Protein AF-A0A8H9W303-F1 (afdb_monomer)

Mean predicted aligned error: 9.51 Å

Foldseek 3Di:
DPPPDDDDDDQDDDPDPVRDDPDDDPPDDQQQPAADAADEAEDEAELLRLECVSVVSNVRRHPHYDYDFLDDPVVSVVSHPAHDLDDDVQLVLCVVQVHDDSVVSVVSVVVPDDDLLRLLLVLQQQVQLLVPQWDDPVSSLVSSVLLGDPPCDSVNNSVVVVVCPVVPQKDWDDDDPPPDDTIIHGPLQVVLLVLLQVLQVCQALQAQFLDCDFDVVLPPPADPLLNVVLCCQRNGSGQEAEEAEDPQLCPLSSLLSNVVRLVPDDPVSRAQEEEEECALVSQVSNVVSVHHYDHLVVVLVVLVSCVSSVHQAARQRHEYEYEQLQQDASNSSSSVSVNCVSNNHGYYYYHHVPDDHHSGGDGSSVCCVPPHPHYYRYRDDRDRDDPQLRVLVVCVVVVVPVVNQVSQQVDAQVVAAFDPPADTDRGSDDDFDPVQLVVLVVVVVVCVVVVHDRDPDDSGPLSNVLRSLNRGDPVSNVVDAAADADPVSQQVSLQSNVVVCVVVVVFAPDKDKFKAKDFPPADLSNLQRLVSCVVQQQWWKAFPNFTWHFPDADPNVQWTWTAGPVGDIDIDRSNCCVVRVITIIHMDIDMDTAQFKKAFCDADSRQRHGHLDIWGFHDDDVQWTWTHPPPDIDIARRVVDVVRNRMDTDSHDYSVSPDD

Sequence (660 aa):
VVPGRAEPASLPVSDSPFMALKLENGWVETPGHSVSDSAKVFASVTQMAMDNATLNGLARSGRDVRLYSSLDETRTAEKLARHPSFTVVSEQIKARAGETLLETAISLQKAGLHTPAQQAIHLALPVVESKNLAFSHVDLLTEAKSFAAEGTSFADLGREINAQIKRGDLLHVDVAKGYGTDLLVSRASYEAEKSILRHILEGKEAVTPLMERVPGELMEKLTSGQRAATRMILETPDRFTVVQGYAGVGKTTQFRAVMSAVNMLPESERPRVVGLGPTHRAVGEMRSAGVDAQTLASFLHDTQLQQRSGETPDFSNTLFLLDESSMVGNTDMARAYALIAAGGGRAVASGDTDQLQAIAPGQPFRLQQTRSAADVAIMKEIVRQTPELREAVYSLINRDVERALSGLESVKPSQVPRQEGAWAPEHSVTEFSHSQEAKLAEAQQKAMLKGEAFPDVPMTLYEAIVRDYTGRTPEAREQTLIVTHLNEDRRVLNSMIHDAREKAGELGKEQVMVPVLNTANIRDGELRRLSTWETHRDALVLVDNVYHRIAGISKDDGLITLEDAEGNTRLISPREAVAEGVTLYTPDTIRVGTGDRMRFTKSDRERGYVANSVWTVTAVSGDSVTLSDGQQTRVIRPGQERAEQHIDLAYAITAHGAQG

InterPro domains:
  IPR027417 P-loop containing nucleoside triphosphate hydrolase [G3DSA:3.40.50.300] (190-400)
  IPR027417 P-loop containing nucleoside triphosphate hydrolase [SSF52540] (190-364)
  IPR027417 P-loop containing nucleoside triphosphate hydrolase [SSF52540] (342-660)

Organism: Escherichia coli (NCBI:txid562)

Secondary structure (DSSP, 8-state):
--TT-PPPPP----SSTTT------SSS--TTSS--SSPEEEEE--TTT-SHHHHHHHHHH-SEEEEE-SS-HHHHHHHHTSPPS---HHHHHHHHHT-SSHHHHHHHHHHTPPPHHHHHHHHHHHHHHTT-SSEEHHHHHHHHHHHPPTT--HHHHHHHHHHHHHHTSEEEE-PPTTS-S-EEEEHHHHHHHHHHHHHHHHTTT-S--S-SS--GGGGTTS-HHHHHHHHHHHH---SEEEEEE-TTS-HHHHHHHHHHHHHTS-TTTPPEEEEEESSHHHHHHHHHTT-EEEEHHHHHHHHHHHHHTT-----TTEEEEETTGGG--HHHHHHHHHHHHHTT-EEEEEE-TTSPPPSSS--HHHHHHHHSS--EEEE----SS-HHHHHHHHHHHTT-HHHHHHHHTTS-GGGS-B-TT----SSSS----HHHHHHHHHHHHHHHHHTPPPP----SHHHHHHHHHHHB-HHHHHT--EEESSHHHHHHHHHHHHHHHHHTT-S-S-EEEEEEEEE----HHHHTSHHHHHHTTT-EEEETTEEEEEEEEETTTTEEEEE-TTS-EEEE-GGGTTTTT-EEEEEEEEEEETT-EEEESS-BTTTTB-BT-EEEEEEEETTEEEEE-SS-EEEE-TTT-GGG--EEE-SEEEHHHH--

Structure (mmCIF, N/CA/C/O backbone):
data_AF-A0A8H9W303-F1
#
_entry.id   AF-A0A8H9W303-F1
#
loop_
_atom_site.group_PDB
_atom_site.id
_atom_site.type_symbol
_atom_site.label_atom_id
_atom_site.label_alt_id
_atom_site.label_comp_id
_atom_site.label_asym_id
_atom_site.label_entity_id
_atom_site.label_seq_id
_atom_site.pdbx_PDB_ins_code
_atom_site.Cartn_x
_atom_site.Cartn_y
_atom_site.Cartn_z
_atom_site.occupancy
_atom_site.B_iso_or_equiv
_atom_site.auth_seq_id
_atom_site.auth_comp_id
_atom_site.auth_asym_id
_atom_site.auth_atom_id
_atom_site.pdbx_PDB_model_num
ATOM 1 N N . VAL A 1 1 ? -45.235 40.580 -28.985 1.00 46.84 1 VAL A N 1
ATOM 2 C CA . VAL A 1 1 ? -44.994 40.658 -27.527 1.00 46.84 1 VAL A CA 1
ATOM 3 C C . VAL A 1 1 ? -45.499 39.361 -26.921 1.00 46.84 1 VAL A C 1
ATOM 5 O O . VAL A 1 1 ? -46.699 39.131 -26.943 1.00 46.84 1 VAL A O 1
ATOM 8 N N . VAL A 1 2 ? -44.598 38.459 -26.525 1.00 43.69 2 VAL A N 1
ATOM 9 C CA . VAL A 1 2 ? -44.983 37.218 -25.831 1.00 43.69 2 VAL A CA 1
ATOM 10 C C . VAL A 1 2 ? -45.266 37.601 -24.373 1.00 43.69 2 VAL A C 1
ATOM 12 O O . VAL A 1 2 ? -44.386 38.213 -23.762 1.00 43.69 2 VAL A O 1
ATOM 15 N N . PRO A 1 3 ? -46.457 37.323 -23.816 1.00 42.44 3 PRO A N 1
ATOM 16 C CA . PRO A 1 3 ? -46.770 37.682 -22.435 1.00 42.44 3 PRO A CA 1
ATOM 17 C C . PRO A 1 3 ? -45.794 36.984 -21.479 1.00 42.44 3 PRO A C 1
ATOM 19 O O . PRO A 1 3 ? -45.629 35.770 -21.558 1.00 42.44 3 PRO A O 1
ATOM 22 N N . GLY A 1 4 ? -45.134 37.746 -20.600 1.00 59.16 4 GLY A N 1
ATOM 23 C CA . GLY A 1 4 ? -44.270 37.204 -19.540 1.00 59.16 4 GLY A CA 1
ATOM 24 C C . GLY A 1 4 ? -42.756 37.358 -19.731 1.00 59.16 4 GLY A C 1
ATOM 25 O O . GLY A 1 4 ? -42.011 37.001 -18.823 1.00 59.16 4 GLY A O 1
ATOM 26 N N . ARG A 1 5 ? -42.263 37.926 -20.842 1.00 52.84 5 ARG A N 1
ATOM 27 C CA . ARG A 1 5 ? -40.859 38.379 -20.910 1.00 52.84 5 ARG A CA 1
ATOM 28 C C . ARG A 1 5 ? -40.754 39.809 -20.386 1.00 52.84 5 ARG A C 1
ATOM 30 O O . ARG A 1 5 ? -41.214 40.732 -21.051 1.00 52.84 5 ARG A O 1
ATOM 37 N N . ALA A 1 6 ? -40.154 39.973 -19.208 1.00 64.50 6 ALA A N 1
ATOM 38 C CA . ALA A 1 6 ? -39.683 41.274 -18.744 1.00 64.50 6 ALA A CA 1
ATOM 39 C C . ALA A 1 6 ? -38.703 41.871 -19.774 1.00 64.50 6 ALA A C 1
ATOM 41 O O . ALA A 1 6 ? -37.951 41.128 -20.415 1.00 64.50 6 ALA A O 1
ATOM 42 N N . GLU A 1 7 ? -38.729 43.193 -19.960 1.00 79.31 7 GLU A N 1
ATOM 43 C CA . GLU A 1 7 ? -37.744 43.874 -20.807 1.00 79.31 7 GLU A CA 1
ATOM 44 C C . GLU A 1 7 ? -36.325 43.683 -20.234 1.00 79.31 7 GLU A C 1
ATOM 46 O O . GLU A 1 7 ? -36.163 43.686 -19.010 1.00 79.31 7 GLU A O 1
ATOM 51 N N . PRO A 1 8 ? -35.289 43.500 -21.077 1.00 80.88 8 PRO A N 1
ATOM 52 C CA . PRO A 1 8 ? -33.911 43.396 -20.607 1.00 80.88 8 PRO A CA 1
ATOM 53 C C . PRO A 1 8 ? -33.504 44.634 -19.796 1.00 80.88 8 PRO A C 1
ATOM 55 O O . PRO A 1 8 ? -33.579 45.757 -20.292 1.00 80.88 8 PRO A O 1
ATOM 58 N N . ALA A 1 9 ? -33.049 44.427 -18.561 1.00 84.25 9 ALA A N 1
ATOM 59 C CA . ALA A 1 9 ? -32.514 45.485 -17.710 1.00 84.25 9 ALA A CA 1
ATOM 60 C C . ALA A 1 9 ? -30.987 45.575 -17.853 1.00 84.25 9 ALA A C 1
ATOM 62 O O . ALA A 1 9 ? -30.305 44.555 -17.961 1.00 84.25 9 ALA A O 1
ATOM 63 N N . SER A 1 10 ? -30.446 46.794 -17.826 1.00 86.44 10 SER A N 1
ATOM 64 C CA . SER A 1 10 ? -28.998 47.016 -17.777 1.00 86.44 10 SER A CA 1
ATOM 65 C C . SER A 1 10 ? -28.512 46.918 -16.332 1.00 86.44 10 SER A C 1
ATOM 67 O O . SER A 1 10 ? -28.985 47.664 -15.473 1.00 86.44 10 SER A O 1
ATOM 69 N N . LEU A 1 11 ? -27.582 46.001 -16.063 1.00 89.06 11 LEU A N 1
ATOM 70 C CA . LEU A 1 11 ? -26.928 45.858 -14.763 1.00 89.06 11 LEU A CA 1
ATOM 71 C C . LEU A 1 11 ? -25.480 46.358 -14.860 1.00 89.06 11 LEU A C 1
ATOM 73 O O . LEU A 1 11 ? -24.787 46.004 -15.817 1.00 89.06 11 LEU A O 1
ATOM 77 N N . PRO A 1 12 ? -24.996 47.160 -13.894 1.00 87.38 12 PRO A N 1
ATOM 78 C CA . PRO A 1 12 ? -23.598 47.563 -13.864 1.00 87.38 12 PRO A CA 1
ATOM 79 C C . PRO A 1 12 ? -22.711 46.343 -13.582 1.00 87.38 12 PRO A C 1
ATOM 81 O O . PRO A 1 12 ? -22.943 45.609 -12.624 1.00 87.38 12 PRO A O 1
ATOM 84 N N . VAL A 1 13 ? -21.686 46.142 -14.410 1.00 90.56 13 VAL A N 1
ATOM 85 C CA . VAL A 1 13 ? -20.644 45.127 -14.200 1.00 90.56 13 VAL A CA 1
ATOM 86 C C . VAL A 1 13 ? -19.399 45.847 -13.698 1.00 90.56 13 VAL A C 1
ATOM 88 O O . VAL A 1 13 ? -18.887 46.738 -14.373 1.00 90.56 13 VAL A O 1
ATOM 91 N N . SER A 1 14 ? -18.942 45.492 -12.500 1.00 89.50 14 SER A N 1
ATOM 92 C CA . SER A 1 14 ? -17.769 46.086 -11.861 1.00 89.50 14 SER A CA 1
ATOM 93 C C . SER A 1 14 ? -16.955 45.012 -11.145 1.00 89.50 14 SER A C 1
ATOM 95 O O . SER A 1 14 ? -17.510 44.047 -10.625 1.00 89.50 14 SER A O 1
ATOM 97 N N . ASP A 1 15 ? -15.642 45.208 -11.124 1.00 89.00 15 ASP A N 1
ATOM 98 C CA . ASP A 1 15 ? -14.638 44.466 -10.359 1.00 89.00 15 ASP A CA 1
ATOM 99 C C . ASP A 1 15 ? -14.453 45.010 -8.928 1.00 89.00 15 ASP A C 1
ATOM 101 O O . ASP A 1 15 ? -13.785 44.391 -8.100 1.00 89.00 15 ASP A O 1
ATOM 105 N N . SER A 1 16 ? -15.069 46.154 -8.608 1.00 90.25 16 SER A N 1
ATOM 106 C CA . SER A 1 16 ? -15.045 46.732 -7.267 1.00 90.25 16 SER A CA 1
ATOM 107 C C . SER A 1 16 ? -15.939 45.931 -6.315 1.00 90.25 16 SER A C 1
ATOM 109 O O . SER A 1 16 ? -17.136 45.790 -6.590 1.00 90.25 16 SER A O 1
ATOM 111 N N . PRO A 1 17 ? -15.443 45.505 -5.135 1.00 86.50 17 PRO A N 1
ATOM 112 C CA . PRO A 1 17 ? -16.263 44.795 -4.151 1.00 86.50 17 PRO A CA 1
ATOM 113 C C . PRO A 1 17 ? -17.444 45.638 -3.636 1.00 86.50 17 PRO A C 1
ATOM 115 O O . PRO A 1 17 ? -18.419 45.089 -3.133 1.00 86.50 17 PRO A O 1
ATOM 118 N N . PHE A 1 18 ? -17.399 46.967 -3.795 1.00 90.00 18 PHE A N 1
ATOM 119 C CA . PHE A 1 18 ? -18.478 47.885 -3.409 1.00 90.00 18 PHE A CA 1
ATOM 120 C C . PHE A 1 18 ? -19.615 47.975 -4.437 1.00 90.00 18 PHE A C 1
ATOM 122 O O . PHE A 1 18 ? -20.701 48.449 -4.107 1.00 90.00 18 PHE A O 1
ATOM 129 N N . MET A 1 19 ? -19.372 47.542 -5.676 1.00 87.88 19 MET A N 1
ATOM 130 C CA . MET A 1 19 ? -20.355 47.518 -6.768 1.00 87.88 19 MET A CA 1
ATOM 131 C C . MET A 1 19 ? -20.586 46.098 -7.306 1.00 87.88 19 MET A C 1
ATOM 133 O O . MET A 1 19 ? -21.245 45.927 -8.331 1.00 87.88 19 MET A O 1
ATOM 137 N N . ALA A 1 20 ? -20.055 45.084 -6.618 1.00 89.12 20 ALA A N 1
ATOM 138 C CA . ALA A 1 20 ? -20.166 43.693 -7.016 1.00 89.12 20 ALA A CA 1
ATOM 139 C C . ALA A 1 20 ? -21.618 43.206 -6.918 1.00 89.12 20 ALA A C 1
ATOM 141 O O . ALA A 1 20 ? -22.297 43.366 -5.898 1.00 89.12 20 ALA A O 1
ATOM 142 N N . LEU A 1 21 ? -22.090 42.576 -7.991 1.00 90.00 21 LEU A N 1
ATOM 143 C CA . LEU A 1 21 ? -23.371 41.885 -7.993 1.00 90.00 21 LEU A CA 1
ATOM 144 C C . LEU A 1 21 ? -23.261 40.629 -7.119 1.00 90.00 21 LEU A C 1
ATOM 146 O O . LEU A 1 21 ? -22.301 39.872 -7.232 1.00 90.00 21 LEU A O 1
ATOM 150 N N . LYS A 1 22 ? -24.266 40.379 -6.272 1.00 90.00 22 LYS A N 1
ATOM 151 C CA . LYS A 1 22 ? -24.360 39.163 -5.442 1.00 90.00 22 LYS A CA 1
ATOM 152 C C . LYS A 1 22 ? -24.909 37.989 -6.254 1.00 90.00 22 LYS A C 1
ATOM 154 O O . LYS A 1 22 ? -25.976 37.464 -5.950 1.00 90.00 22 LYS A O 1
ATOM 159 N N . LEU A 1 23 ? -24.223 37.666 -7.341 1.00 88.44 23 LEU A N 1
ATOM 160 C CA . LEU A 1 23 ? -24.539 36.546 -8.217 1.00 88.44 23 LEU A CA 1
ATOM 161 C C . LEU A 1 23 ? -23.439 35.495 -8.094 1.00 88.44 23 LEU A C 1
ATOM 163 O O . LEU A 1 23 ? -22.272 35.830 -7.907 1.00 88.44 23 LEU A O 1
ATOM 167 N N . GLU A 1 24 ? -23.823 34.237 -8.245 1.00 87.94 24 GLU A N 1
ATOM 168 C CA . GLU A 1 24 ? -22.916 33.094 -8.300 1.00 87.94 24 GLU A CA 1
ATOM 169 C C . GLU A 1 24 ? -23.285 32.187 -9.480 1.00 87.94 24 GLU A C 1
ATOM 171 O O . GLU A 1 24 ? -24.155 32.518 -10.294 1.00 87.94 24 GLU A O 1
ATOM 176 N N . ASN A 1 25 ? -22.595 31.057 -9.619 1.00 87.62 25 ASN A N 1
ATOM 177 C CA . ASN A 1 25 ? -22.889 30.103 -10.679 1.00 87.62 25 ASN A CA 1
ATOM 178 C C . ASN A 1 25 ? -24.284 29.479 -10.483 1.00 87.62 25 ASN A C 1
ATOM 180 O O . ASN A 1 25 ? -24.514 28.801 -9.493 1.00 87.62 25 ASN A O 1
ATOM 184 N N . GLY A 1 26 ? -25.184 29.660 -11.453 1.00 86.62 26 GLY A N 1
ATOM 185 C CA . GLY A 1 26 ? -26.522 29.051 -11.449 1.00 86.62 26 GLY A CA 1
ATOM 186 C C . GLY A 1 26 ? -26.641 27.731 -12.224 1.00 86.62 26 GLY A C 1
ATOM 187 O O . GLY A 1 26 ? -27.749 27.240 -12.408 1.00 86.62 26 GLY A O 1
ATOM 188 N N . TRP A 1 27 ? -25.540 27.184 -12.756 1.00 87.31 27 TRP A N 1
ATOM 189 C CA . TRP A 1 27 ? -25.557 25.937 -13.539 1.00 87.31 27 TRP A CA 1
ATOM 190 C C . TRP A 1 27 ? -25.299 24.684 -12.703 1.00 87.31 27 TRP A C 1
ATOM 192 O O . TRP A 1 27 ? -25.776 23.607 -13.052 1.00 87.31 27 TRP A O 1
ATOM 202 N N . VAL A 1 28 ? -24.496 24.812 -11.646 1.00 90.50 28 VAL A N 1
ATOM 203 C CA . VAL A 1 28 ? -24.072 23.703 -10.786 1.00 90.50 28 VAL A CA 1
ATOM 204 C C . VAL A 1 28 ? -24.390 24.082 -9.355 1.00 90.50 28 VAL A C 1
ATOM 206 O O . VAL A 1 28 ? -23.983 25.144 -8.895 1.00 90.50 28 VAL A O 1
ATOM 209 N N . GLU A 1 29 ? -25.092 23.198 -8.661 1.00 88.56 29 GLU A N 1
ATOM 210 C CA . GLU A 1 29 ? -25.568 23.424 -7.302 1.00 88.56 29 GLU A CA 1
ATOM 211 C C . GLU A 1 29 ? -25.242 22.226 -6.411 1.00 88.56 29 GLU A C 1
ATOM 213 O O . GLU A 1 29 ? -24.929 21.129 -6.887 1.00 88.56 29 GLU A O 1
ATOM 218 N N . THR A 1 30 ? -25.339 22.424 -5.100 1.00 85.75 30 THR A N 1
ATOM 219 C CA . THR A 1 30 ? -25.227 21.328 -4.141 1.00 85.75 30 THR A CA 1
ATOM 220 C C . THR A 1 30 ? -26.473 20.429 -4.193 1.00 85.75 30 THR A C 1
ATOM 222 O O . THR A 1 30 ? -27.581 20.910 -4.457 1.00 85.75 30 THR A O 1
ATOM 225 N N . PRO A 1 31 ? -26.334 19.111 -3.944 1.00 83.44 31 PRO A N 1
ATOM 226 C CA . PRO A 1 31 ? -27.474 18.198 -3.915 1.00 83.44 31 PRO A CA 1
ATOM 227 C C . PRO A 1 31 ? -28.591 18.687 -2.978 1.00 83.44 31 PRO A C 1
ATOM 229 O O . PRO A 1 31 ? -28.355 18.922 -1.794 1.00 83.44 31 PRO A O 1
ATOM 232 N N . GLY A 1 32 ? -29.817 18.819 -3.496 1.00 81.75 32 GLY A N 1
ATOM 233 C CA . GLY A 1 32 ? -30.982 19.253 -2.717 1.00 81.75 32 GLY A CA 1
ATOM 234 C C . GLY A 1 32 ? -31.172 20.768 -2.582 1.00 81.75 32 GLY A C 1
ATOM 235 O O . GLY A 1 32 ? -32.097 21.173 -1.876 1.00 81.75 32 GLY A O 1
ATOM 236 N N . HIS A 1 33 ? -30.339 21.593 -3.231 1.00 87.44 33 HIS A N 1
ATOM 237 C CA . HIS A 1 33 ? -30.472 23.055 -3.229 1.00 87.44 33 HIS A CA 1
ATOM 238 C C . HIS A 1 33 ? -31.734 23.519 -3.976 1.00 87.44 33 HIS A C 1
ATOM 240 O O . HIS A 1 33 ? -32.648 24.084 -3.373 1.00 87.44 33 HIS A O 1
ATOM 246 N N . SER A 1 34 ? -31.831 23.213 -5.272 1.00 86.81 34 SER A N 1
ATOM 247 C CA . SER A 1 34 ? -33.060 23.392 -6.048 1.00 86.81 34 SER A CA 1
ATOM 248 C C . SER A 1 34 ? -34.102 22.326 -5.710 1.00 86.81 34 SER A C 1
ATOM 250 O O . SER A 1 34 ? -33.761 21.168 -5.464 1.00 86.81 34 SER A O 1
ATOM 252 N N . VAL A 1 35 ? -35.384 22.702 -5.751 1.00 85.69 35 VAL A N 1
ATOM 253 C CA . VAL A 1 35 ? -36.535 21.799 -5.584 1.00 85.69 35 VAL A CA 1
ATOM 254 C C . VAL A 1 35 ? -37.450 21.945 -6.793 1.00 85.69 35 VAL A C 1
ATOM 256 O O . VAL A 1 35 ? -37.852 23.055 -7.143 1.00 85.69 35 VAL A O 1
ATOM 259 N N . SER A 1 36 ? -37.774 20.833 -7.450 1.00 86.06 36 SER A N 1
ATOM 260 C CA . SER A 1 36 ? -38.619 20.830 -8.644 1.00 86.06 36 SER A CA 1
ATOM 261 C C . SER A 1 36 ? -39.368 19.511 -8.793 1.00 86.06 36 SER A C 1
ATOM 263 O O . SER A 1 36 ? -38.787 18.441 -8.642 1.00 86.06 36 SER A O 1
ATOM 265 N N . ASP A 1 37 ? -40.639 19.584 -9.190 1.00 82.62 37 ASP A N 1
ATOM 266 C CA . ASP A 1 37 ? -41.491 18.401 -9.374 1.00 82.62 37 ASP A CA 1
ATOM 267 C C . ASP A 1 37 ? -41.175 17.610 -10.660 1.00 82.62 37 ASP A C 1
ATOM 269 O O . ASP A 1 37 ? -41.610 16.466 -10.820 1.00 82.62 37 ASP A O 1
ATOM 273 N N . SER A 1 38 ? -40.446 18.206 -11.613 1.00 87.06 38 SER A N 1
ATOM 274 C CA . SER A 1 38 ? -40.252 17.624 -12.951 1.00 87.06 38 SER A CA 1
ATOM 275 C C . SER A 1 38 ? -38.843 17.758 -13.524 1.00 87.06 38 SER A C 1
ATOM 277 O O . SER A 1 38 ? -38.620 17.348 -14.665 1.00 87.06 38 SER A O 1
ATOM 279 N N . ALA A 1 39 ? -37.901 18.357 -12.794 1.00 88.50 39 ALA A N 1
ATOM 280 C CA . ALA A 1 39 ? -36.547 18.535 -13.302 1.00 88.50 39 ALA A CA 1
ATOM 281 C C . ALA A 1 39 ? -35.826 17.193 -13.503 1.00 88.50 39 ALA A C 1
ATOM 283 O O . ALA A 1 39 ? -36.129 16.186 -12.854 1.00 88.50 39 ALA A O 1
ATOM 284 N N . LYS A 1 40 ? -34.853 17.207 -14.418 1.00 91.69 40 LYS A N 1
ATOM 285 C CA . LYS A 1 40 ? -33.882 16.127 -14.592 1.00 91.69 40 LYS A CA 1
ATOM 286 C C . LYS A 1 40 ? -32.595 16.527 -13.890 1.00 91.69 40 LYS A C 1
ATOM 288 O O . LYS A 1 40 ? -32.024 17.563 -14.221 1.00 91.69 40 LYS A O 1
ATOM 293 N N . VAL A 1 41 ? -32.159 15.719 -12.938 1.00 91.06 41 VAL A N 1
ATOM 294 C CA . VAL A 1 41 ? -30.990 15.986 -12.105 1.00 91.06 41 VAL A CA 1
ATOM 295 C C . VAL A 1 41 ? -29.804 15.228 -12.678 1.00 91.06 41 VAL A C 1
ATOM 297 O O . VAL A 1 41 ? -29.868 14.015 -12.851 1.00 91.06 41 VAL A O 1
ATOM 300 N N . PHE A 1 42 ? -28.718 15.935 -12.965 1.00 92.38 42 PHE A N 1
ATOM 301 C CA . PHE A 1 42 ? -27.431 15.336 -13.306 1.00 92.38 42 PHE A CA 1
ATOM 302 C C . PHE A 1 42 ? -26.516 15.512 -12.098 1.00 92.38 42 PHE A C 1
ATOM 304 O O . PHE A 1 42 ? -26.235 16.643 -11.711 1.00 92.38 42 PHE A O 1
ATOM 311 N N . ALA A 1 43 ? -26.083 14.413 -11.486 1.00 89.75 43 ALA A N 1
ATOM 312 C CA . ALA A 1 43 ? -25.292 14.447 -10.262 1.00 89.75 43 ALA A CA 1
ATOM 313 C C . ALA A 1 43 ? -24.049 13.573 -10.391 1.00 89.75 43 ALA A C 1
ATOM 315 O O . ALA A 1 43 ? -24.151 12.383 -10.674 1.00 89.75 43 ALA A O 1
ATOM 316 N N . SER A 1 44 ? -22.879 14.155 -10.145 1.00 88.75 44 SER A N 1
ATOM 317 C CA . SER A 1 44 ? -21.640 13.403 -9.951 1.00 88.75 44 SER A CA 1
ATOM 318 C C . SER A 1 44 ? -21.394 13.279 -8.453 1.00 88.75 44 SER A C 1
ATOM 320 O O . SER A 1 44 ? -21.227 14.298 -7.785 1.00 88.75 44 SER A O 1
ATOM 322 N N . VAL A 1 45 ? -21.408 12.058 -7.917 1.00 84.50 45 VAL A N 1
ATOM 323 C CA . VAL A 1 45 ? -21.308 11.817 -6.467 1.00 84.50 45 VAL A CA 1
ATOM 324 C C . VAL A 1 45 ? -20.032 11.045 -6.161 1.00 84.50 45 VAL A C 1
ATOM 326 O O . VAL A 1 45 ? -19.766 10.000 -6.757 1.00 84.50 45 VAL A O 1
ATOM 329 N N . THR A 1 46 ? -19.248 11.560 -5.214 1.00 80.69 46 THR A N 1
ATOM 330 C CA . THR A 1 46 ? -18.012 10.915 -4.758 1.00 80.69 46 THR A CA 1
ATOM 331 C C . THR A 1 46 ? -18.314 9.628 -3.998 1.00 80.69 46 THR A C 1
ATOM 333 O O . THR A 1 46 ? -19.397 9.430 -3.445 1.00 80.69 46 THR A O 1
ATOM 336 N N . GLN A 1 47 ? -17.327 8.743 -3.898 1.00 74.12 47 GLN A N 1
ATOM 337 C CA . GLN A 1 47 ? -17.466 7.474 -3.177 1.00 74.12 47 GLN A CA 1
ATOM 338 C C . GLN A 1 47 ? -17.768 7.634 -1.684 1.00 74.12 47 GLN A C 1
ATOM 340 O O . GLN A 1 47 ? -18.268 6.688 -1.070 1.00 74.12 47 GLN A O 1
ATOM 345 N N . MET A 1 48 ? -17.400 8.778 -1.101 1.00 72.69 48 MET A N 1
ATOM 346 C CA . MET A 1 48 ? -17.640 9.107 0.306 1.00 72.69 48 MET A CA 1
ATOM 347 C C . MET A 1 48 ? -19.033 9.696 0.530 1.00 72.69 48 MET A C 1
ATOM 349 O O . MET A 1 48 ? -19.625 9.440 1.571 1.00 72.69 48 MET A O 1
ATOM 353 N N . ALA A 1 49 ? -19.554 10.451 -0.441 1.00 75.25 49 ALA A N 1
ATOM 354 C CA . ALA A 1 49 ? -20.880 11.062 -0.373 1.00 75.25 49 ALA A CA 1
ATOM 355 C C . ALA A 1 49 ? -21.994 10.151 -0.923 1.00 75.25 49 ALA A C 1
ATOM 357 O O . ALA A 1 49 ? -23.154 10.540 -0.950 1.00 75.25 49 ALA A O 1
ATOM 358 N N . MET A 1 50 ? -21.672 8.942 -1.395 1.00 77.19 50 MET A N 1
ATOM 359 C CA . MET A 1 50 ? -22.673 7.968 -1.839 1.00 77.19 50 MET A CA 1
ATOM 360 C C . MET A 1 50 ? -23.376 7.324 -0.642 1.00 77.19 50 MET A C 1
ATOM 362 O O . MET A 1 50 ? -23.007 6.240 -0.195 1.00 77.19 50 MET A O 1
ATOM 366 N N . ASP A 1 51 ? -24.396 8.015 -0.143 1.00 76.50 51 ASP A N 1
ATOM 367 C CA . ASP A 1 51 ? -25.266 7.570 0.938 1.00 76.50 51 ASP A CA 1
ATOM 368 C C . ASP A 1 51 ? -26.749 7.872 0.650 1.00 76.50 51 ASP A C 1
ATOM 370 O O . ASP A 1 51 ? -27.118 8.584 -0.294 1.00 76.50 51 ASP A O 1
ATOM 374 N N . ASN A 1 52 ? -27.622 7.325 1.498 1.00 77.94 52 ASN A N 1
ATOM 375 C CA . ASN A 1 52 ? -29.064 7.554 1.421 1.00 77.94 52 ASN A CA 1
ATOM 376 C C . ASN A 1 52 ? -29.449 9.040 1.554 1.00 77.94 52 ASN A C 1
ATOM 378 O O . ASN A 1 52 ? -30.441 9.478 0.969 1.00 77.94 52 ASN A O 1
ATOM 382 N N . ALA A 1 53 ? -28.690 9.833 2.317 1.00 79.81 53 ALA A N 1
ATOM 383 C CA . ALA A 1 53 ? -28.979 11.254 2.508 1.00 79.81 53 ALA A CA 1
ATOM 384 C C . ALA A 1 53 ? -28.808 12.036 1.197 1.00 79.81 53 ALA A C 1
ATOM 386 O O . ALA A 1 53 ? -29.682 12.820 0.821 1.00 79.81 53 ALA A O 1
ATOM 387 N N . THR A 1 54 ? -27.731 11.759 0.468 1.00 83.06 54 THR A N 1
ATOM 388 C CA . THR A 1 54 ? -27.436 12.366 -0.830 1.00 83.06 54 THR A CA 1
ATOM 389 C C . THR A 1 54 ? -28.478 11.975 -1.867 1.00 83.06 54 THR A C 1
ATOM 391 O O . THR A 1 54 ? -28.986 12.843 -2.574 1.00 83.06 54 THR A O 1
ATOM 394 N N . LEU A 1 55 ? -28.885 10.703 -1.912 1.00 82.88 55 LEU A N 1
ATOM 395 C CA . LEU A 1 55 ? -29.937 10.248 -2.825 1.00 82.88 55 LEU A CA 1
ATOM 396 C C . LEU A 1 55 ? -31.281 10.936 -2.543 1.00 82.88 55 LEU A C 1
ATOM 398 O O . LEU A 1 55 ? -31.933 11.412 -3.472 1.00 82.88 55 LEU A O 1
ATOM 402 N N . ASN A 1 56 ? -31.660 11.073 -1.269 1.00 84.19 56 ASN A N 1
ATOM 403 C CA . ASN A 1 56 ? -32.856 11.819 -0.870 1.00 84.19 56 ASN A CA 1
ATOM 404 C C . ASN A 1 56 ? -32.764 13.308 -1.240 1.00 84.19 56 ASN A C 1
ATOM 406 O O . ASN A 1 56 ? -33.753 13.901 -1.672 1.00 84.19 56 ASN A O 1
ATOM 410 N N . GLY A 1 57 ? -31.581 13.914 -1.101 1.00 86.12 57 GLY A N 1
ATOM 411 C CA . GLY A 1 57 ? -31.317 15.283 -1.546 1.00 86.12 57 GLY A CA 1
ATOM 412 C C . GLY A 1 57 ? -31.527 15.444 -3.052 1.00 86.12 57 GLY A C 1
ATOM 413 O O . GLY A 1 57 ? -32.263 16.330 -3.479 1.00 86.12 57 GLY A O 1
ATOM 414 N N . LEU A 1 58 ? -30.960 14.541 -3.854 1.00 87.88 58 LEU A N 1
ATOM 415 C CA . LEU A 1 58 ? -31.115 14.544 -5.311 1.00 87.88 58 LEU A CA 1
ATOM 416 C C . LEU A 1 58 ? -32.568 14.311 -5.746 1.00 87.88 58 LEU A C 1
ATOM 418 O O . LEU A 1 58 ? -33.047 14.990 -6.652 1.00 87.88 58 LEU A O 1
ATOM 422 N N . ALA A 1 59 ? -33.287 13.407 -5.076 1.00 85.69 59 ALA A N 1
ATOM 423 C CA . ALA A 1 59 ? -34.694 13.124 -5.359 1.00 85.69 59 ALA A CA 1
ATOM 424 C C . ALA A 1 59 ? -35.619 14.322 -5.076 1.00 85.69 59 ALA A C 1
ATOM 426 O O . ALA A 1 59 ? -36.658 14.466 -5.715 1.00 85.69 59 ALA A O 1
ATOM 427 N N . ARG A 1 60 ? -35.247 15.216 -4.148 1.00 86.88 60 ARG A N 1
ATOM 428 C CA . ARG A 1 60 ? -35.972 16.480 -3.927 1.00 86.88 60 ARG A CA 1
ATOM 429 C C . ARG A 1 60 ? -35.761 17.485 -5.058 1.00 86.88 60 ARG A C 1
ATOM 431 O O . ARG A 1 60 ? -36.623 18.332 -5.283 1.00 86.88 60 ARG A O 1
ATOM 438 N N . SER A 1 61 ? -34.628 17.410 -5.751 1.00 89.06 61 SER A N 1
ATOM 439 C CA . SER A 1 61 ? -34.278 18.347 -6.818 1.00 89.06 61 SER A CA 1
ATOM 440 C C . SER A 1 61 ? -34.931 18.034 -8.160 1.00 89.06 61 SER A C 1
ATOM 442 O O . SER A 1 61 ? -34.978 18.914 -9.018 1.00 89.06 61 SER A O 1
ATOM 444 N N . GLY A 1 62 ? -35.463 16.827 -8.356 1.00 88.38 62 GLY A N 1
ATOM 445 C CA . GLY A 1 62 ? -36.153 16.467 -9.588 1.00 88.38 62 GLY A CA 1
ATOM 446 C C . GLY A 1 62 ? -36.612 15.013 -9.638 1.00 88.38 62 GLY A C 1
ATOM 447 O O . GLY A 1 62 ? -36.246 14.186 -8.809 1.00 88.38 62 GLY A O 1
ATOM 448 N N . ARG A 1 63 ? -37.417 14.699 -10.656 1.00 86.75 63 ARG A N 1
ATOM 449 C CA . ARG A 1 63 ? -38.061 13.388 -10.829 1.00 86.75 63 ARG A CA 1
ATOM 450 C C . ARG A 1 63 ? -37.165 12.342 -11.504 1.00 86.75 63 ARG A C 1
ATOM 452 O O . ARG A 1 63 ? -37.370 11.151 -11.297 1.00 86.75 63 ARG A O 1
ATOM 459 N N . ASP A 1 64 ? -36.230 12.769 -12.348 1.00 88.88 64 ASP A N 1
ATOM 460 C CA . ASP A 1 64 ? -35.347 11.893 -13.136 1.00 88.88 64 ASP A CA 1
ATOM 461 C C . ASP A 1 64 ? -33.893 12.182 -12.752 1.00 88.88 64 ASP A C 1
ATOM 463 O O . ASP A 1 64 ? -33.356 13.223 -13.131 1.00 88.88 64 ASP A O 1
ATOM 467 N N . VAL A 1 65 ? -33.277 11.303 -11.957 1.00 87.56 65 VAL A N 1
ATOM 468 C CA . VAL A 1 65 ? -31.914 11.480 -11.436 1.00 87.56 65 VAL A CA 1
ATOM 469 C C . VAL A 1 65 ? -30.940 10.609 -12.224 1.00 87.56 65 VAL A C 1
ATOM 471 O O . VAL A 1 65 ? -31.068 9.388 -12.269 1.00 87.56 65 VAL A O 1
ATOM 474 N N . ARG A 1 66 ? -29.924 11.244 -12.808 1.00 90.44 66 ARG A N 1
ATOM 475 C CA . ARG A 1 66 ? -28.791 10.600 -13.473 1.00 90.44 66 ARG A CA 1
ATOM 476 C C . ARG A 1 66 ? -27.553 10.758 -12.609 1.00 90.44 66 ARG A C 1
ATOM 478 O O . ARG A 1 66 ? -27.034 11.868 -12.470 1.00 90.44 66 ARG A O 1
ATOM 485 N N . LEU A 1 67 ? -27.102 9.648 -12.036 1.00 88.12 67 LEU A N 1
ATOM 486 C CA . LEU A 1 67 ? -25.937 9.597 -11.163 1.00 88.12 67 LEU A CA 1
ATOM 487 C C . LEU A 1 67 ? -24.700 9.149 -11.952 1.00 88.12 67 LEU A C 1
ATOM 489 O O . LEU A 1 67 ? -24.742 8.154 -12.671 1.00 88.12 67 LEU A O 1
ATOM 493 N N . TYR A 1 68 ? -23.606 9.889 -11.803 1.00 87.88 68 TYR A N 1
ATOM 494 C CA . TYR A 1 68 ? -22.302 9.609 -12.394 1.00 87.88 68 TYR A CA 1
ATOM 495 C C . TYR A 1 68 ? -21.307 9.301 -11.268 1.00 87.88 68 TYR A C 1
ATOM 497 O O . TYR A 1 68 ? -21.210 10.053 -10.297 1.00 87.88 68 TYR A O 1
ATOM 505 N N . SER A 1 69 ? -20.595 8.178 -11.381 1.00 83.94 69 SER A N 1
ATOM 506 C CA . SER A 1 69 ? -19.649 7.685 -10.376 1.00 83.94 69 SER A CA 1
ATOM 507 C C . SER A 1 69 ? -18.474 6.945 -11.023 1.00 83.94 69 SER A C 1
ATOM 509 O O . SER A 1 69 ? -18.592 6.429 -12.131 1.00 83.94 69 SER A O 1
ATOM 511 N N . SER A 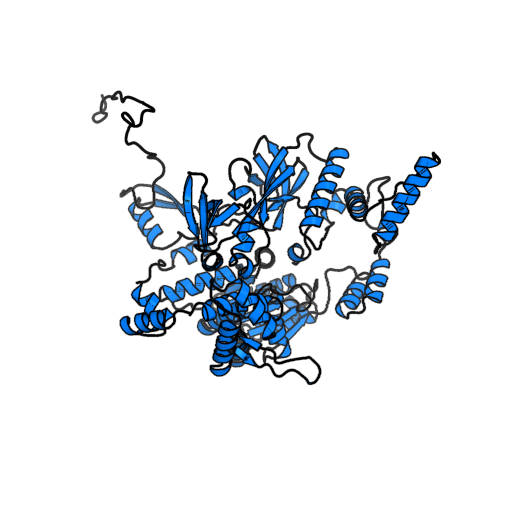1 70 ? -17.352 6.865 -10.301 1.00 76.75 70 SER A N 1
ATOM 512 C CA . SER A 1 70 ? -16.204 6.004 -10.616 1.00 76.75 70 SER A CA 1
ATOM 513 C C . SER A 1 70 ? -16.423 4.518 -10.286 1.00 76.75 70 SER A C 1
ATOM 515 O O . SER A 1 70 ? -15.582 3.686 -10.631 1.00 76.75 70 SER A O 1
ATOM 517 N N . LEU A 1 71 ? -17.509 4.172 -9.589 1.00 77.12 71 LEU A N 1
ATOM 518 C CA . LEU A 1 71 ? -17.861 2.797 -9.233 1.00 77.12 71 LEU A CA 1
ATOM 519 C C . LEU A 1 71 ? -18.776 2.163 -10.285 1.00 77.12 71 LEU A C 1
ATOM 521 O O . LEU A 1 71 ? -19.550 2.848 -10.948 1.00 77.12 71 LEU A O 1
ATOM 525 N N . ASP A 1 72 ? -18.712 0.836 -10.402 1.00 79.81 72 ASP A N 1
ATOM 526 C CA . ASP A 1 72 ? -19.708 0.079 -11.159 1.00 79.81 72 ASP A CA 1
ATOM 527 C C . ASP A 1 72 ? -21.096 0.142 -10.493 1.00 79.81 72 ASP A C 1
ATOM 529 O O . ASP A 1 72 ? -21.249 0.551 -9.337 1.00 79.81 72 ASP A O 1
ATOM 533 N N . GLU A 1 73 ? -22.122 -0.258 -11.242 1.00 81.75 73 GLU A N 1
ATOM 534 C CA . GLU A 1 73 ? -23.520 -0.206 -10.809 1.00 81.75 73 GLU A CA 1
ATOM 535 C C . GLU A 1 73 ? -23.763 -1.016 -9.527 1.00 81.75 73 GLU A C 1
ATOM 537 O O . GLU A 1 73 ? -24.409 -0.530 -8.598 1.00 81.75 73 GLU A O 1
ATOM 542 N N . THR A 1 74 ? -23.185 -2.215 -9.433 1.00 78.94 74 THR A N 1
ATOM 543 C CA . THR A 1 74 ? -23.354 -3.106 -8.279 1.00 78.94 74 THR A CA 1
ATOM 544 C C . THR A 1 74 ? -22.789 -2.505 -6.996 1.00 78.94 74 THR A C 1
ATOM 546 O O . THR A 1 74 ? -23.477 -2.445 -5.978 1.00 78.94 74 THR A O 1
ATOM 549 N N . ARG A 1 75 ? -21.568 -1.968 -7.040 1.00 76.00 75 ARG A N 1
ATOM 550 C CA . ARG A 1 75 ? -20.924 -1.310 -5.897 1.00 76.00 75 ARG A CA 1
ATOM 551 C C . ARG A 1 75 ? -21.587 0.013 -5.548 1.00 76.00 75 ARG A C 1
ATOM 553 O O . ARG A 1 75 ? -21.641 0.378 -4.375 1.00 76.00 75 ARG A O 1
ATOM 560 N N . THR A 1 76 ? -22.078 0.732 -6.553 1.00 80.69 76 THR A N 1
ATOM 561 C CA . THR A 1 76 ? -22.857 1.957 -6.355 1.00 80.69 76 THR A CA 1
ATOM 562 C C . THR A 1 76 ? -24.127 1.646 -5.566 1.00 80.69 76 THR A C 1
ATOM 564 O O . THR A 1 76 ? -24.390 2.303 -4.560 1.00 80.69 76 THR A O 1
ATOM 567 N N . ALA A 1 77 ? -24.860 0.594 -5.943 1.00 80.50 77 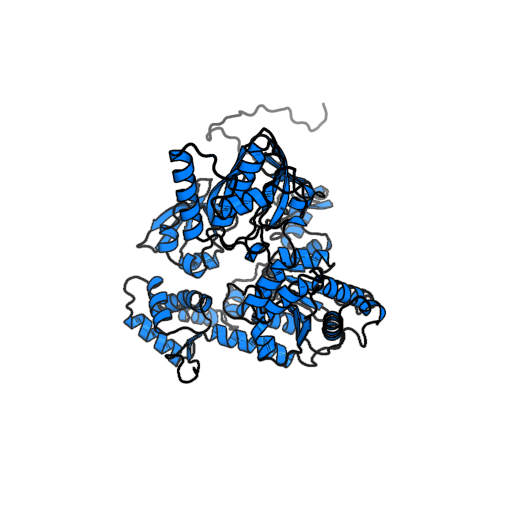ALA A N 1
ATOM 568 C CA . ALA A 1 77 ? -26.037 0.135 -5.210 1.00 80.50 77 ALA A CA 1
ATOM 569 C C . ALA A 1 77 ? -25.695 -0.300 -3.773 1.00 80.50 77 ALA A C 1
ATOM 571 O O . ALA A 1 77 ? -26.354 0.139 -2.831 1.00 80.50 77 ALA A O 1
ATOM 572 N N . GLU A 1 78 ? -24.628 -1.089 -3.584 1.00 77.19 78 GLU A N 1
ATOM 573 C CA . GLU A 1 78 ? -24.165 -1.510 -2.251 1.00 77.19 78 GLU A CA 1
ATOM 574 C C . GLU A 1 78 ? -23.799 -0.331 -1.344 1.00 77.19 78 GLU A C 1
ATOM 576 O O . GLU A 1 78 ? -24.011 -0.403 -0.135 1.00 77.19 78 GLU A O 1
ATOM 581 N N . LYS A 1 79 ? -23.219 0.743 -1.893 1.00 76.00 79 LYS A N 1
ATOM 582 C CA . LYS A 1 79 ? -22.883 1.943 -1.118 1.00 76.00 79 LYS A CA 1
ATOM 583 C C . LYS A 1 79 ? -24.100 2.802 -0.809 1.00 76.00 79 LYS A C 1
ATOM 585 O O . LYS A 1 79 ? -24.253 3.221 0.332 1.00 76.00 79 LYS A O 1
ATOM 590 N N . LEU A 1 80 ? -24.974 3.022 -1.789 1.00 75.62 80 LEU A N 1
ATOM 591 C CA . LEU A 1 80 ? -26.187 3.821 -1.611 1.00 75.62 80 LEU A CA 1
ATOM 592 C C . LEU A 1 80 ? -27.150 3.204 -0.595 1.00 75.62 80 LEU A C 1
ATOM 594 O O . LEU A 1 80 ? -27.798 3.938 0.142 1.00 75.62 80 LEU A O 1
ATOM 598 N N . ALA A 1 81 ? -27.207 1.872 -0.515 1.00 72.31 81 ALA A N 1
ATOM 599 C CA . ALA A 1 81 ? -28.033 1.170 0.462 1.00 72.31 81 ALA A CA 1
ATOM 600 C C . ALA A 1 81 ? -27.595 1.396 1.924 1.00 72.31 81 ALA A C 1
ATOM 602 O O . ALA A 1 81 ? -28.361 1.084 2.834 1.00 72.31 81 ALA A O 1
ATOM 603 N N . ARG A 1 82 ? -26.395 1.942 2.171 1.00 70.69 82 ARG A N 1
ATOM 604 C CA . ARG A 1 82 ? -25.843 2.111 3.524 1.00 70.69 82 ARG A CA 1
ATOM 605 C C . ARG A 1 82 ? -26.519 3.252 4.280 1.00 70.69 82 ARG A C 1
ATOM 607 O O . ARG A 1 82 ? -26.895 4.283 3.706 1.00 70.69 82 ARG A O 1
ATOM 614 N N . HIS A 1 83 ? -26.640 3.101 5.596 1.00 63.56 83 HIS A N 1
ATOM 615 C CA . HIS A 1 83 ? -27.097 4.191 6.451 1.00 63.56 83 HIS A CA 1
ATOM 616 C C . HIS A 1 83 ? -26.039 5.309 6.558 1.00 63.56 83 HIS A C 1
ATOM 618 O O . HIS A 1 83 ? -24.839 5.020 6.617 1.00 63.56 83 HIS A O 1
ATOM 624 N N . PRO A 1 84 ? -26.458 6.592 6.584 1.00 61.94 84 PRO A N 1
ATOM 625 C CA . PRO A 1 84 ? -25.533 7.712 6.721 1.00 61.94 84 PRO A CA 1
ATOM 626 C C . PRO A 1 84 ? -24.747 7.609 8.034 1.00 61.94 84 PRO A C 1
ATOM 628 O O . PRO A 1 84 ? -25.282 7.225 9.072 1.00 61.94 84 PRO A O 1
ATOM 631 N N . SER A 1 85 ? -23.472 7.988 7.992 1.00 57.69 85 SER A N 1
ATOM 632 C CA . SER A 1 85 ? -22.476 7.788 9.059 1.00 57.69 85 SER A CA 1
ATOM 633 C C . SER A 1 85 ? -22.629 8.707 10.282 1.00 57.69 85 SER A C 1
ATOM 635 O O . SER A 1 85 ? -21.762 8.737 11.161 1.00 57.69 85 SER A O 1
ATOM 637 N N . PHE A 1 86 ? -23.726 9.460 10.372 1.00 64.06 86 PHE A N 1
ATOM 638 C CA . PHE A 1 86 ? -23.985 10.379 11.475 1.00 64.06 86 PHE A CA 1
ATOM 639 C C . PHE A 1 86 ? -24.671 9.653 12.634 1.00 64.06 86 PHE A C 1
ATOM 641 O O . PHE A 1 86 ? -25.891 9.645 12.763 1.00 64.06 86 PHE A O 1
ATOM 648 N N . THR A 1 87 ? -23.866 9.054 13.505 1.00 67.81 87 THR A N 1
ATOM 649 C CA . THR A 1 87 ? -24.325 8.500 14.788 1.00 67.81 87 THR A CA 1
ATOM 650 C C . THR A 1 87 ? -24.381 9.588 15.855 1.00 67.81 87 THR A C 1
ATOM 652 O O . THR A 1 87 ? -23.568 10.518 15.838 1.00 67.81 87 THR A O 1
ATOM 655 N N . VAL A 1 88 ? -25.251 9.440 16.853 1.00 80.56 88 VAL A N 1
ATOM 656 C CA . VAL A 1 88 ? -25.303 10.386 17.974 1.00 80.56 88 VAL A CA 1
ATOM 657 C C . VAL A 1 88 ? -23.991 10.318 18.766 1.00 80.56 88 VAL A C 1
ATOM 659 O O . VAL A 1 88 ? -23.525 9.236 19.122 1.00 80.56 88 VAL A O 1
ATOM 662 N N . VAL A 1 89 ? -23.396 11.470 19.096 1.00 82.25 89 VAL A N 1
ATOM 663 C CA . VAL A 1 89 ? -22.128 11.559 19.857 1.00 82.25 89 VAL A CA 1
ATOM 664 C C . VAL A 1 89 ? -22.182 10.741 21.155 1.00 82.25 89 VAL A C 1
ATOM 666 O O . VAL A 1 89 ? -21.200 10.114 21.550 1.00 82.25 89 VAL A O 1
ATOM 669 N N . SER A 1 90 ? -23.350 10.678 21.800 1.00 84.62 90 SER A N 1
ATOM 670 C CA . SER A 1 90 ? -23.556 9.871 23.003 1.00 84.62 90 SER A CA 1
ATOM 671 C C . SER A 1 90 ? -23.326 8.375 22.783 1.00 84.62 90 SER A C 1
ATOM 673 O O . SER A 1 90 ? -22.779 7.719 23.664 1.00 84.62 90 SER A O 1
ATOM 675 N N . GLU A 1 91 ? -23.728 7.823 21.637 1.00 80.69 91 GLU A N 1
ATOM 676 C CA . GLU A 1 91 ? -23.501 6.408 21.312 1.00 80.69 91 GLU A CA 1
ATOM 677 C C . GLU A 1 91 ? -22.026 6.139 21.031 1.00 80.69 91 GLU A C 1
ATOM 679 O O . GLU A 1 91 ? -21.486 5.148 21.515 1.00 80.69 91 GLU A O 1
ATOM 684 N N . GLN A 1 92 ? -21.342 7.061 20.346 1.00 79.69 92 GLN A N 1
ATOM 685 C CA . GLN A 1 92 ? -19.901 6.956 20.109 1.00 79.69 92 GLN A CA 1
ATOM 686 C C . GLN A 1 92 ? -19.110 6.923 21.423 1.00 79.69 92 GLN A C 1
ATOM 688 O O . GLN A 1 92 ? -18.205 6.103 21.582 1.00 79.69 92 GLN A O 1
ATOM 693 N N . ILE A 1 93 ? -19.459 7.791 22.379 1.00 84.69 93 ILE A N 1
ATOM 694 C CA . ILE A 1 93 ? -18.801 7.847 23.692 1.00 84.69 93 ILE A CA 1
ATOM 695 C C . ILE A 1 93 ? -19.043 6.550 24.472 1.00 84.69 93 ILE A C 1
ATOM 697 O O . ILE A 1 93 ? -18.087 5.958 24.976 1.00 84.69 93 ILE A O 1
ATOM 701 N N . LYS A 1 94 ? -20.298 6.086 24.522 1.00 84.56 94 LYS A N 1
ATOM 702 C CA . LYS A 1 94 ? -20.702 4.832 25.176 1.00 84.56 94 LYS A CA 1
ATOM 703 C C . LYS A 1 94 ? -19.972 3.620 24.600 1.00 84.56 94 LYS A C 1
ATOM 705 O O . LYS A 1 94 ? -19.287 2.908 25.331 1.00 84.56 94 LYS A O 1
ATOM 710 N N . ALA A 1 95 ? -20.036 3.438 23.281 1.00 81.69 95 ALA A N 1
ATOM 711 C CA . ALA A 1 95 ? -19.403 2.321 22.586 1.00 81.69 95 ALA A CA 1
ATOM 712 C C . ALA A 1 95 ? -17.878 2.321 22.758 1.00 81.69 95 ALA A C 1
ATOM 714 O O . ALA A 1 95 ? -17.283 1.274 22.999 1.00 81.69 95 ALA A O 1
ATOM 715 N N . ARG A 1 96 ? -17.234 3.496 22.693 1.00 80.94 96 ARG A N 1
ATOM 716 C CA . ARG A 1 96 ? -15.781 3.620 22.884 1.00 80.94 96 ARG A CA 1
ATOM 717 C C . ARG A 1 96 ? -15.344 3.329 24.321 1.00 80.94 96 ARG A C 1
ATOM 719 O O . ARG A 1 96 ? -14.247 2.816 24.511 1.00 80.94 96 ARG A O 1
ATOM 726 N N . ALA A 1 97 ? -16.164 3.672 25.313 1.00 83.25 97 ALA A N 1
ATOM 727 C CA . ALA A 1 97 ? -15.890 3.371 26.719 1.00 83.25 97 ALA A CA 1
ATOM 728 C C . ALA A 1 97 ? -16.285 1.938 27.124 1.00 83.25 97 ALA A C 1
ATOM 730 O O . ALA A 1 97 ? -15.867 1.484 28.184 1.00 83.25 97 ALA A O 1
ATOM 731 N N . GLY A 1 98 ? -17.085 1.239 26.309 1.00 83.94 98 GLY A N 1
ATOM 732 C CA . GLY A 1 98 ? -17.669 -0.056 26.671 1.00 83.94 98 GLY A CA 1
ATOM 733 C C . GLY A 1 98 ? -18.766 0.047 27.737 1.00 83.94 98 GLY A C 1
ATOM 734 O O . GLY A 1 98 ? -19.046 -0.935 28.414 1.00 83.94 98 GLY A O 1
ATOM 735 N N . GLU A 1 99 ? -19.380 1.223 27.894 1.00 87.62 99 GLU A N 1
ATOM 736 C CA . GLU A 1 99 ? -20.362 1.521 28.942 1.00 87.62 99 GLU A CA 1
ATOM 737 C C . GLU A 1 99 ? -21.712 1.932 28.358 1.00 87.62 99 GLU A C 1
ATOM 739 O O . GLU A 1 99 ? -21.792 2.587 27.320 1.00 87.62 99 GLU A O 1
ATOM 744 N N . THR A 1 100 ? -22.799 1.594 29.051 1.00 88.44 100 THR A N 1
ATOM 745 C CA . THR A 1 100 ? -24.165 1.905 28.585 1.00 88.44 100 THR A CA 1
ATOM 746 C C . THR A 1 100 ? -24.662 3.272 29.061 1.00 88.44 100 THR A C 1
ATOM 748 O O . THR A 1 100 ? -25.488 3.912 28.393 1.00 88.44 100 THR A O 1
ATOM 751 N N . LEU A 1 101 ? -24.147 3.751 30.196 1.00 92.31 101 LEU A N 1
ATOM 752 C CA . LEU A 1 101 ? -24.475 5.049 30.779 1.00 92.31 101 LEU A CA 1
ATOM 753 C C . LEU A 1 101 ? -23.516 6.122 30.253 1.00 92.31 101 LEU A C 1
ATOM 755 O O . LEU A 1 101 ? -22.302 5.951 30.233 1.00 92.31 101 LEU A O 1
ATOM 759 N N . LEU A 1 102 ? -24.071 7.252 29.804 1.00 90.00 102 LEU A N 1
ATOM 760 C CA . LEU A 1 102 ? -23.274 8.301 29.163 1.00 90.00 102 LEU A CA 1
ATOM 761 C C . LEU A 1 102 ? -22.332 8.990 30.157 1.00 90.00 102 LEU A C 1
ATOM 763 O O . LEU A 1 102 ? -21.169 9.213 29.842 1.00 90.00 102 LEU A O 1
ATOM 767 N N . GLU A 1 103 ? -22.822 9.319 31.351 1.00 92.06 103 GLU A N 1
ATOM 768 C CA . GLU A 1 103 ? -22.027 10.032 32.357 1.00 92.06 103 GLU A CA 1
ATOM 769 C C . GLU A 1 103 ? -20.832 9.200 32.826 1.00 92.06 103 GLU A C 1
ATOM 771 O O . GLU A 1 103 ? -19.714 9.711 32.873 1.00 92.06 103 GLU A O 1
ATOM 776 N N . THR A 1 104 ? -21.032 7.902 33.082 1.00 91.31 104 THR A N 1
ATOM 777 C CA . THR A 1 104 ? -19.937 6.997 33.460 1.00 91.31 104 THR A CA 1
ATOM 778 C C . THR A 1 104 ? -18.940 6.840 32.316 1.00 91.31 104 THR A C 1
ATOM 780 O O . THR A 1 104 ? -17.739 6.934 32.556 1.00 91.31 104 THR A O 1
ATOM 783 N N . ALA A 1 105 ? -19.408 6.703 31.070 1.00 88.38 105 ALA A N 1
ATOM 784 C CA . ALA A 1 105 ? -18.549 6.651 29.890 1.00 88.38 105 ALA A CA 1
ATOM 785 C C . ALA A 1 105 ? -17.678 7.915 29.742 1.00 88.38 105 ALA A C 1
ATOM 787 O O . ALA A 1 105 ? -16.476 7.811 29.489 1.00 88.38 105 ALA A O 1
ATOM 788 N N . ILE A 1 106 ? -18.253 9.107 29.952 1.00 90.00 106 ILE A N 1
ATOM 789 C CA . ILE A 1 106 ? -17.513 10.380 29.927 1.00 90.00 106 ILE A CA 1
ATOM 790 C C . ILE A 1 106 ? -16.480 10.421 31.058 1.00 90.00 106 ILE A C 1
ATOM 792 O O . ILE A 1 106 ? -15.318 10.751 30.813 1.00 90.00 106 ILE A O 1
ATOM 796 N N . SER A 1 107 ? -16.871 10.072 32.287 1.00 91.38 107 SER A N 1
ATOM 797 C CA . SER A 1 107 ? -15.958 10.053 33.434 1.00 91.38 107 SER A CA 1
ATOM 798 C C . SER A 1 107 ? -14.801 9.073 33.236 1.00 91.38 107 SER A C 1
ATOM 800 O O . SER A 1 107 ? -13.659 9.425 33.528 1.00 91.38 107 SER A O 1
ATOM 802 N N . LEU A 1 108 ? -15.064 7.883 32.687 1.00 89.19 108 LEU A N 1
ATOM 803 C CA . LEU A 1 108 ? -14.036 6.893 32.366 1.00 89.19 108 LEU A CA 1
ATOM 804 C C . LEU A 1 108 ? -13.075 7.400 31.292 1.00 89.19 108 LEU A C 1
ATOM 806 O O . LEU A 1 108 ? -11.866 7.310 31.483 1.00 89.19 108 LEU A O 1
ATOM 810 N N . GLN A 1 109 ? -13.572 7.988 30.199 1.00 85.88 109 GLN A N 1
ATOM 811 C CA . GLN A 1 109 ? -12.694 8.567 29.175 1.00 85.88 109 GLN A CA 1
ATOM 812 C C . GLN A 1 109 ? -11.868 9.733 29.721 1.00 85.88 109 GLN A C 1
ATOM 814 O O . GLN A 1 109 ? -10.697 9.876 29.374 1.00 85.88 109 GLN A O 1
ATOM 819 N N . LYS A 1 110 ? -12.448 10.548 30.610 1.00 88.44 110 LYS A N 1
ATOM 820 C CA . LYS A 1 110 ? -11.736 11.658 31.244 1.00 88.44 110 LYS A CA 1
ATOM 821 C C . LYS A 1 110 ? -10.636 11.172 32.189 1.00 88.44 110 LYS A C 1
ATOM 823 O O . LYS A 1 110 ? -9.559 11.767 32.208 1.00 88.44 110 LYS A O 1
ATOM 828 N N . ALA A 1 111 ? -10.898 10.117 32.957 1.00 87.69 111 ALA A N 1
ATOM 829 C CA . ALA A 1 111 ? -9.923 9.497 33.851 1.00 87.69 111 ALA A CA 1
ATOM 830 C C . ALA A 1 111 ? -8.869 8.665 33.096 1.00 87.69 111 ALA A C 1
ATOM 832 O O . ALA A 1 111 ? -7.743 8.543 33.565 1.00 87.69 111 ALA A O 1
ATOM 833 N N . GLY A 1 112 ? -9.220 8.130 31.924 1.00 83.88 112 GLY A N 1
ATOM 834 C CA . GLY A 1 112 ? -8.349 7.343 31.049 1.00 83.88 112 GLY A CA 1
ATOM 835 C C . GLY A 1 112 ? -7.408 8.166 30.165 1.00 83.88 112 GLY A C 1
ATOM 836 O O . GLY A 1 112 ? -6.761 7.601 29.286 1.00 83.88 112 GLY A O 1
ATOM 837 N N . LEU A 1 113 ? -7.328 9.486 30.362 1.00 87.50 113 LEU A N 1
ATOM 838 C CA . LEU A 1 113 ? -6.349 10.318 29.667 1.00 87.50 113 LEU A CA 1
ATOM 839 C C . LEU A 1 113 ? -4.930 9.931 30.089 1.00 87.50 113 LEU A C 1
ATOM 841 O O . LEU A 1 113 ? -4.623 9.814 31.275 1.00 87.50 113 LEU A O 1
ATOM 845 N N . HIS A 1 114 ? -4.049 9.789 29.105 1.00 88.69 114 HIS A N 1
ATOM 846 C CA . HIS A 1 114 ? -2.653 9.484 29.365 1.00 88.69 114 HIS A CA 1
ATOM 847 C C . HIS A 1 114 ? -1.940 10.653 30.050 1.00 88.69 114 HIS A C 1
ATOM 849 O O . HIS A 1 114 ? -2.048 11.810 29.636 1.00 88.69 114 HIS A O 1
ATOM 855 N N . THR A 1 115 ? -1.144 10.342 31.074 1.00 90.44 115 THR A N 1
ATOM 856 C CA . THR A 1 115 ? -0.142 11.286 31.588 1.00 90.44 115 THR A CA 1
ATOM 857 C C . THR A 1 115 ? 0.916 11.576 30.511 1.00 90.44 115 THR A C 1
ATOM 859 O O . THR A 1 115 ? 1.085 10.770 29.593 1.00 90.44 115 THR A O 1
ATOM 862 N N . PRO A 1 116 ? 1.698 12.671 30.603 1.00 88.69 116 PRO A N 1
ATOM 863 C CA . PRO A 1 116 ? 2.739 12.961 29.611 1.00 88.69 116 PRO A CA 1
ATOM 864 C C . PRO A 1 116 ? 3.738 11.810 29.394 1.00 88.69 116 PRO A C 1
ATOM 866 O O . PRO A 1 116 ? 4.113 11.531 28.257 1.00 88.69 116 PRO A O 1
ATOM 869 N N . ALA A 1 117 ? 4.121 11.100 30.462 1.00 91.19 117 ALA A N 1
ATOM 870 C CA . ALA A 1 117 ? 4.993 9.928 30.376 1.00 91.19 117 ALA A CA 1
ATOM 871 C C . ALA A 1 117 ? 4.298 8.735 29.696 1.00 91.19 117 ALA A C 1
ATOM 873 O O . ALA A 1 117 ? 4.886 8.100 28.822 1.00 91.19 117 ALA A O 1
ATOM 874 N N . GLN A 1 118 ? 3.035 8.462 30.044 1.00 92.38 118 GLN A N 1
ATOM 875 C CA . GLN A 1 118 ? 2.240 7.409 29.402 1.00 92.38 118 GLN A CA 1
ATOM 876 C C . GLN A 1 118 ? 2.038 7.673 27.914 1.00 92.38 118 GLN A C 1
ATOM 878 O O . GLN A 1 118 ? 2.214 6.764 27.110 1.00 92.38 118 GLN A O 1
ATOM 883 N N . GLN A 1 119 ? 1.721 8.915 27.548 1.00 89.00 119 GLN A N 1
ATOM 884 C CA . GLN A 1 119 ? 1.537 9.318 26.160 1.00 89.00 119 GLN A CA 1
ATOM 885 C C . GLN A 1 119 ? 2.834 9.127 25.371 1.00 89.00 119 GLN A C 1
ATOM 887 O O . GLN A 1 119 ? 2.811 8.580 24.274 1.00 89.00 119 GLN A O 1
ATOM 892 N N . ALA A 1 120 ? 3.978 9.523 25.936 1.00 90.25 120 ALA A N 1
ATOM 893 C CA . ALA A 1 120 ? 5.278 9.341 25.298 1.00 90.25 120 ALA A CA 1
ATOM 894 C C . ALA A 1 120 ? 5.591 7.859 25.025 1.00 90.25 120 ALA A C 1
ATOM 896 O O . ALA A 1 120 ? 6.026 7.514 23.928 1.00 90.25 120 ALA A O 1
ATOM 897 N N . ILE A 1 121 ? 5.307 6.979 25.991 1.00 93.25 121 ILE A N 1
ATOM 898 C CA . ILE A 1 121 ? 5.457 5.524 25.837 1.00 93.25 121 ILE A CA 1
ATOM 899 C C . ILE A 1 121 ? 4.475 4.984 24.787 1.00 93.25 121 ILE A C 1
ATOM 901 O O . ILE A 1 121 ? 4.879 4.234 23.903 1.00 93.25 121 ILE A O 1
ATOM 905 N N . HIS A 1 122 ? 3.208 5.405 24.826 1.00 89.31 122 HIS A N 1
ATOM 906 C CA . HIS A 1 122 ? 2.184 4.986 23.867 1.00 89.31 122 HIS A CA 1
ATOM 907 C C . HIS A 1 122 ? 2.554 5.344 22.418 1.00 89.31 122 HIS A C 1
ATOM 909 O O . HIS A 1 122 ? 2.369 4.532 21.515 1.00 89.31 122 HIS A O 1
ATOM 915 N N . LEU A 1 123 ? 3.119 6.535 22.188 1.00 86.19 123 LEU A N 1
ATOM 916 C CA . LEU A 1 123 ? 3.564 6.962 20.857 1.00 86.19 123 LEU A CA 1
ATOM 917 C C . LEU A 1 123 ? 4.853 6.251 20.408 1.00 86.19 123 LEU A C 1
ATOM 919 O O . LEU A 1 123 ? 5.029 6.046 19.208 1.00 86.19 123 LEU A O 1
ATOM 923 N N . ALA A 1 124 ? 5.713 5.849 21.350 1.00 89.44 124 ALA A N 1
ATOM 924 C CA . ALA A 1 124 ? 6.957 5.126 21.087 1.00 89.44 124 ALA A CA 1
ATOM 925 C C . ALA A 1 124 ? 6.760 3.642 20.751 1.00 89.44 124 ALA A C 1
ATOM 927 O O . ALA A 1 124 ? 7.524 3.096 19.954 1.00 89.44 124 ALA A O 1
ATOM 928 N N . LEU A 1 125 ? 5.743 2.992 21.328 1.00 89.12 125 LEU A N 1
ATOM 929 C CA . LEU A 1 125 ? 5.503 1.553 21.166 1.00 89.12 125 LEU A CA 1
ATOM 930 C C . LEU A 1 125 ? 5.428 1.103 19.694 1.00 89.12 125 LEU A C 1
ATOM 932 O O . LEU A 1 125 ? 6.212 0.232 19.319 1.00 89.12 125 LEU A O 1
ATOM 936 N N . PRO A 1 126 ? 4.615 1.727 18.816 1.00 82.12 126 PRO A N 1
ATOM 937 C CA . PRO A 1 126 ? 4.570 1.336 17.407 1.00 82.12 126 PRO A CA 1
ATOM 938 C C . PRO A 1 126 ? 5.921 1.473 16.689 1.00 82.12 126 PRO A C 1
ATOM 940 O O . PRO A 1 126 ? 6.210 0.716 15.765 1.00 82.12 126 PRO A O 1
ATOM 943 N N . VAL A 1 127 ? 6.770 2.424 17.104 1.00 82.56 127 VAL A N 1
ATOM 944 C CA . VAL A 1 127 ? 8.088 2.640 16.484 1.00 82.56 127 VAL A CA 1
ATOM 945 C C . VAL A 1 127 ? 9.042 1.510 16.833 1.00 82.56 127 VAL A C 1
ATOM 947 O O . VAL A 1 127 ? 9.680 0.961 15.931 1.00 82.56 127 VAL A O 1
ATOM 950 N N . VAL A 1 128 ? 9.136 1.140 18.114 1.00 88.19 128 VAL A N 1
ATOM 951 C CA . VAL A 1 128 ? 9.997 0.024 18.532 1.00 88.19 128 VAL A CA 1
ATOM 952 C C . VAL A 1 128 ? 9.488 -1.305 17.977 1.00 88.19 128 VAL A C 1
ATOM 954 O O . VAL A 1 128 ? 10.284 -2.074 17.440 1.00 88.19 128 VAL A O 1
ATOM 957 N N . GLU A 1 129 ? 8.169 -1.519 17.981 1.00 85.44 129 GLU A N 1
ATOM 958 C CA . GLU A 1 129 ? 7.536 -2.734 17.455 1.00 85.44 129 GLU A CA 1
ATOM 959 C C . GLU A 1 129 ? 7.694 -2.883 15.933 1.00 85.44 129 GLU A C 1
ATOM 961 O O . GLU A 1 129 ? 7.768 -4.003 15.428 1.00 85.44 129 GLU A O 1
ATOM 966 N N . SER A 1 130 ? 7.810 -1.771 15.191 1.00 76.94 130 SER A N 1
ATOM 967 C CA . SER A 1 130 ? 8.086 -1.801 13.743 1.00 76.94 130 SER A CA 1
ATOM 968 C C . SER A 1 130 ? 9.486 -2.322 13.397 1.00 76.94 130 SER A C 1
ATOM 970 O O . SER A 1 130 ? 9.736 -2.707 12.257 1.00 76.94 130 SER A O 1
ATOM 972 N N . LYS A 1 131 ? 10.426 -2.298 14.354 1.00 78.56 131 LYS A N 1
ATOM 973 C CA . LYS A 1 131 ? 11.776 -2.851 14.169 1.00 78.56 131 LYS A CA 1
ATOM 974 C C . LYS A 1 131 ? 11.790 -4.333 14.509 1.00 78.56 131 LYS A C 1
ATOM 976 O O . LYS A 1 131 ? 12.239 -5.136 13.702 1.00 78.56 131 LYS A O 1
ATOM 981 N N . ASN A 1 132 ? 11.300 -4.671 15.698 1.00 79.56 132 ASN A N 1
ATOM 982 C CA . ASN A 1 132 ? 11.138 -6.035 16.184 1.00 79.56 132 ASN A CA 1
ATOM 983 C C . ASN A 1 132 ? 9.914 -6.084 17.098 1.00 79.56 132 ASN A C 1
ATOM 985 O O . ASN A 1 132 ? 9.733 -5.192 17.921 1.00 79.56 132 ASN A O 1
ATOM 989 N N . LEU A 1 133 ? 9.114 -7.152 17.004 1.00 83.00 133 LEU A N 1
ATOM 990 C CA . LEU A 1 133 ? 7.904 -7.313 17.822 1.00 83.00 133 LEU A CA 1
ATOM 991 C C . LEU A 1 133 ? 8.205 -7.282 19.332 1.00 83.00 133 LEU A C 1
ATOM 993 O O . LEU A 1 133 ? 7.434 -6.721 20.104 1.00 83.00 133 LEU A O 1
ATOM 997 N N . ALA A 1 134 ? 9.330 -7.877 19.736 1.00 88.44 134 ALA A N 1
ATOM 998 C CA . ALA A 1 134 ? 9.855 -7.795 21.092 1.00 88.44 134 ALA A CA 1
ATOM 999 C C . ALA A 1 134 ? 11.027 -6.808 21.134 1.00 88.44 134 ALA A C 1
ATOM 1001 O O . ALA A 1 134 ? 11.903 -6.833 20.265 1.00 88.44 134 ALA A O 1
ATOM 1002 N N . PHE A 1 135 ? 11.052 -5.957 22.153 1.00 89.88 135 PHE A N 1
ATOM 1003 C CA . PHE A 1 135 ? 12.008 -4.857 22.278 1.00 89.88 135 PHE A CA 1
ATOM 1004 C C . PHE A 1 135 ? 12.561 -4.768 23.700 1.00 89.88 135 PHE A C 1
ATOM 1006 O O . PHE A 1 135 ? 11.955 -5.250 24.657 1.00 89.88 135 PHE A O 1
ATOM 1013 N N . SER A 1 136 ? 13.733 -4.154 23.852 1.00 90.38 136 SER A N 1
ATOM 1014 C CA . SER A 1 136 ? 14.331 -3.979 25.172 1.00 90.38 136 SER A CA 1
ATOM 1015 C C . SER A 1 136 ? 13.699 -2.803 25.922 1.00 90.38 136 SER A C 1
ATOM 1017 O O . SER A 1 136 ? 13.215 -1.834 25.327 1.00 90.38 136 SER A O 1
ATOM 1019 N N . HIS A 1 137 ? 13.777 -2.836 27.254 1.00 90.25 137 HIS A N 1
ATOM 1020 C CA . HIS A 1 137 ? 13.413 -1.687 28.086 1.00 90.25 137 HIS A CA 1
ATOM 1021 C C . HIS A 1 137 ? 14.199 -0.417 27.693 1.00 90.25 137 HIS A C 1
ATOM 1023 O O . HIS A 1 137 ? 13.665 0.690 27.751 1.00 90.25 137 HIS A O 1
ATOM 1029 N N . VAL A 1 138 ? 15.471 -0.553 27.297 1.00 90.75 138 VAL A N 1
ATOM 1030 C CA . VAL A 1 138 ? 16.336 0.581 26.924 1.00 90.75 138 VAL A CA 1
ATOM 1031 C C . VAL A 1 138 ? 15.887 1.224 25.613 1.00 90.75 138 VAL A C 1
ATOM 1033 O O . VAL A 1 138 ? 15.860 2.454 25.521 1.00 90.75 138 VAL A O 1
ATOM 1036 N N . ASP A 1 139 ? 15.486 0.416 24.631 1.00 91.00 139 ASP A N 1
ATOM 1037 C CA . ASP A 1 139 ? 14.983 0.916 23.350 1.00 91.00 139 ASP A CA 1
ATOM 1038 C C . ASP A 1 139 ? 13.691 1.703 23.553 1.00 91.00 139 ASP A C 1
ATOM 1040 O O . ASP A 1 139 ? 13.591 2.840 23.094 1.00 91.00 139 ASP A O 1
ATOM 1044 N N . LEU A 1 140 ? 12.739 1.145 24.314 1.00 92.62 140 LEU A N 1
ATOM 1045 C CA . LEU A 1 140 ? 11.485 1.834 24.623 1.00 92.62 140 LEU A CA 1
ATOM 1046 C C . LEU A 1 140 ? 11.732 3.136 25.393 1.00 92.62 140 LEU A C 1
ATOM 1048 O O . LEU A 1 140 ? 11.111 4.151 25.096 1.00 92.62 140 LEU A O 1
ATOM 1052 N N . LEU A 1 141 ? 12.651 3.130 26.359 1.00 93.75 141 LEU A N 1
ATOM 1053 C CA . LEU A 1 141 ? 12.982 4.312 27.151 1.00 93.75 141 LEU A CA 1
ATOM 1054 C C . LEU A 1 141 ? 13.591 5.432 26.289 1.00 93.75 141 LEU A C 1
ATOM 1056 O O . LEU A 1 141 ? 13.196 6.595 26.410 1.00 93.75 141 LEU A O 1
ATOM 1060 N N . THR A 1 142 ? 14.542 5.081 25.421 1.00 92.12 142 THR A N 1
ATOM 1061 C CA . THR A 1 142 ? 15.198 6.015 24.490 1.00 92.12 142 THR A CA 1
ATOM 1062 C C . THR A 1 142 ? 14.188 6.598 23.508 1.00 92.12 142 THR A C 1
ATOM 1064 O O . THR A 1 142 ? 14.125 7.813 23.316 1.00 92.12 142 THR A O 1
ATOM 1067 N N . GLU A 1 143 ? 13.357 5.735 22.933 1.00 91.00 143 GLU A N 1
ATOM 1068 C CA . GLU A 1 143 ? 12.351 6.109 21.950 1.00 91.00 143 GLU A CA 1
ATOM 1069 C C . GLU A 1 143 ? 11.251 6.983 22.576 1.00 91.00 143 GLU A C 1
ATOM 1071 O O . GLU A 1 143 ? 10.943 8.055 22.054 1.00 91.00 143 GLU A O 1
ATOM 1076 N N . ALA A 1 144 ? 10.738 6.621 23.757 1.00 92.38 144 ALA A N 1
ATOM 1077 C CA . ALA A 1 144 ? 9.758 7.417 24.499 1.00 92.38 144 ALA A CA 1
ATOM 1078 C C . ALA A 1 144 ? 10.287 8.810 24.852 1.00 92.38 144 ALA A C 1
ATOM 1080 O O . ALA A 1 144 ? 9.543 9.790 24.777 1.00 92.38 144 ALA A O 1
ATOM 1081 N N . LYS A 1 145 ? 11.582 8.943 25.171 1.00 91.25 145 LYS A N 1
ATOM 1082 C CA . LYS A 1 145 ? 12.171 10.256 25.454 1.00 91.25 145 LYS A CA 1
ATOM 1083 C C . LYS A 1 145 ? 12.072 11.214 24.264 1.00 91.25 145 LYS A C 1
ATOM 1085 O O . LYS A 1 145 ? 11.919 12.410 24.493 1.00 91.25 145 LYS A O 1
ATOM 1090 N N . SER A 1 146 ? 12.101 10.709 23.030 1.00 86.56 146 SER A N 1
ATOM 1091 C CA . SER A 1 146 ? 11.974 11.538 21.823 1.00 86.56 146 SER A CA 1
ATOM 1092 C C . SER A 1 146 ? 10.581 12.168 21.645 1.00 86.56 146 SER A C 1
ATOM 1094 O O . SER A 1 146 ? 10.467 13.218 21.018 1.00 86.56 146 SER A O 1
ATOM 1096 N N . PHE A 1 147 ? 9.534 11.579 22.238 1.00 84.38 147 PHE A N 1
ATOM 1097 C CA . PHE A 1 147 ? 8.153 12.091 22.203 1.00 84.38 147 PHE A CA 1
ATOM 1098 C C . PHE A 1 147 ? 7.739 12.851 23.467 1.00 84.38 147 PHE A C 1
ATOM 1100 O O . PHE A 1 147 ? 6.698 13.525 23.493 1.00 84.38 147 PHE A O 1
ATOM 1107 N N . ALA A 1 148 ? 8.517 12.698 24.537 1.00 84.88 148 ALA A N 1
ATOM 1108 C CA . ALA A 1 148 ? 8.176 13.202 25.852 1.00 84.88 148 ALA A CA 1
ATOM 1109 C C . ALA A 1 148 ? 8.141 14.736 25.882 1.00 84.88 148 ALA A C 1
ATOM 1111 O O . ALA A 1 148 ? 8.978 15.407 25.282 1.00 84.88 148 ALA A O 1
ATOM 1112 N N . ALA A 1 149 ? 7.170 15.293 26.609 1.00 77.50 149 ALA A N 1
ATOM 1113 C CA . ALA A 1 149 ? 7.102 16.731 26.843 1.00 77.50 149 ALA A CA 1
ATOM 1114 C C . ALA A 1 149 ? 8.317 17.220 27.651 1.00 77.50 149 ALA A C 1
ATOM 1116 O O . ALA A 1 149 ? 8.907 16.454 28.432 1.00 77.50 149 ALA A O 1
ATOM 1117 N N . GLU A 1 150 ? 8.659 18.501 27.499 1.00 76.88 150 GLU A N 1
ATOM 1118 C CA . GLU A 1 150 ? 9.688 19.143 28.316 1.00 76.88 150 GLU A CA 1
ATOM 1119 C C . GLU A 1 150 ? 9.395 18.944 29.813 1.00 76.88 150 GLU A C 1
ATOM 1121 O O . GLU A 1 150 ? 8.248 18.957 30.256 1.00 76.88 150 GLU A O 1
ATOM 1126 N N . GLY A 1 151 ? 10.440 18.651 30.589 1.00 80.69 151 GLY A N 1
ATOM 1127 C CA . GLY A 1 151 ? 10.325 18.305 32.011 1.00 80.69 151 GLY A CA 1
ATOM 1128 C C . GLY A 1 151 ? 10.110 16.816 32.322 1.00 80.69 151 GLY A C 1
ATOM 1129 O O . GLY A 1 151 ? 10.363 16.407 33.450 1.00 80.69 151 GLY A O 1
ATOM 1130 N N . THR A 1 152 ? 9.745 15.969 31.350 1.00 88.06 152 THR A N 1
ATOM 1131 C CA . THR A 1 152 ? 9.633 14.515 31.590 1.00 88.06 152 THR A CA 1
ATOM 1132 C C . THR A 1 152 ? 11.025 13.875 31.620 1.00 88.06 152 THR A C 1
ATOM 1134 O O . THR A 1 152 ? 11.723 13.834 30.598 1.00 88.06 152 THR A O 1
ATOM 1137 N N . SER A 1 153 ? 11.465 13.377 32.777 1.00 92.56 153 SER A N 1
ATOM 1138 C CA . SER A 1 153 ? 12.798 12.783 32.929 1.00 92.56 153 SER A CA 1
ATOM 1139 C C . SER A 1 153 ? 12.836 11.307 32.507 1.00 92.56 153 SER A C 1
ATOM 1141 O O . SER A 1 153 ? 11.814 10.624 32.456 1.00 92.56 153 SER A O 1
ATOM 1143 N N . PHE A 1 154 ? 14.037 10.773 32.258 1.00 94.00 154 PHE A N 1
ATOM 1144 C CA . PHE A 1 154 ? 14.223 9.329 32.065 1.00 94.00 154 PHE A CA 1
ATOM 1145 C C . PHE A 1 154 ? 13.754 8.509 33.279 1.00 94.00 154 PHE A C 1
ATOM 1147 O O . PHE A 1 154 ? 13.268 7.393 33.113 1.00 94.00 154 PHE A O 1
ATOM 1154 N N . ALA A 1 155 ? 13.848 9.063 34.492 1.00 93.88 155 ALA A N 1
ATOM 1155 C CA . ALA A 1 155 ? 13.364 8.403 35.699 1.00 93.88 155 ALA A CA 1
ATOM 1156 C C . ALA A 1 155 ? 11.829 8.308 35.726 1.00 93.88 155 ALA A C 1
ATOM 1158 O O . ALA A 1 155 ? 11.296 7.285 36.150 1.00 93.88 155 ALA A O 1
ATOM 1159 N N . ASP A 1 156 ? 11.118 9.333 35.245 1.00 94.44 156 ASP A N 1
ATOM 1160 C CA . ASP A 1 156 ? 9.653 9.310 35.129 1.00 94.44 156 ASP A CA 1
ATOM 1161 C C . ASP A 1 156 ? 9.190 8.254 34.129 1.00 94.44 156 ASP A C 1
ATOM 1163 O O . ASP A 1 156 ? 8.329 7.435 34.452 1.00 94.44 156 ASP A O 1
ATOM 1167 N N . LEU A 1 157 ? 9.814 8.225 32.947 1.00 95.69 157 LEU A N 1
ATOM 1168 C CA . LEU A 1 157 ? 9.528 7.229 31.914 1.00 95.69 157 LEU A CA 1
ATOM 1169 C C . LEU A 1 157 ? 9.824 5.813 32.415 1.00 95.69 157 LEU A C 1
ATOM 1171 O O . LEU A 1 157 ? 8.977 4.935 32.297 1.00 95.69 157 LEU A O 1
ATOM 1175 N N . GLY A 1 158 ? 10.984 5.593 33.042 1.00 94.62 158 GLY A N 1
ATOM 1176 C CA . GLY A 1 158 ? 11.337 4.293 33.612 1.00 94.62 158 GLY A CA 1
ATOM 1177 C C . GLY A 1 158 ? 10.370 3.844 34.712 1.00 94.62 158 GLY A C 1
ATOM 1178 O O . GLY A 1 158 ? 9.998 2.672 34.765 1.00 94.62 158 GLY A O 1
ATOM 1179 N N . ARG A 1 159 ? 9.907 4.758 35.577 1.00 95.88 159 ARG A N 1
ATOM 1180 C CA . ARG A 1 159 ? 8.869 4.444 36.575 1.00 95.88 159 ARG A CA 1
ATOM 1181 C C . ARG A 1 159 ? 7.553 4.040 35.921 1.00 95.88 159 ARG A C 1
ATOM 1183 O O . ARG A 1 159 ? 6.951 3.066 36.368 1.00 95.88 159 ARG A O 1
ATOM 1190 N N . GLU A 1 160 ? 7.126 4.749 34.880 1.00 96.00 160 GLU A N 1
ATOM 1191 C CA . GLU A 1 160 ? 5.883 4.425 34.179 1.00 96.00 160 GLU A CA 1
ATOM 1192 C C . GLU A 1 160 ? 5.982 3.110 33.396 1.00 96.00 160 GLU A C 1
ATOM 1194 O O . GLU A 1 160 ? 5.053 2.313 33.470 1.00 96.00 160 GLU A O 1
ATOM 1199 N N . ILE A 1 161 ? 7.106 2.820 32.728 1.00 95.06 161 ILE A N 1
ATOM 1200 C CA . ILE A 1 161 ? 7.334 1.520 32.069 1.00 95.06 161 ILE A CA 1
ATOM 1201 C C . ILE A 1 161 ? 7.215 0.387 33.097 1.00 95.06 161 ILE A C 1
ATOM 1203 O O . ILE A 1 161 ? 6.467 -0.564 32.891 1.00 95.06 161 ILE A O 1
ATOM 1207 N N . ASN A 1 162 ? 7.867 0.518 34.256 1.00 94.56 162 ASN A N 1
ATOM 1208 C CA . ASN A 1 162 ? 7.748 -0.465 35.337 1.00 94.56 162 ASN A CA 1
ATOM 1209 C C . ASN A 1 162 ? 6.315 -0.584 35.883 1.00 94.56 162 ASN A C 1
ATOM 1211 O O . ASN A 1 162 ? 5.887 -1.671 36.270 1.00 94.56 162 ASN A O 1
ATOM 1215 N N . ALA A 1 163 ? 5.561 0.516 35.936 1.00 95.44 163 ALA A N 1
ATOM 1216 C CA . ALA A 1 163 ? 4.156 0.486 36.330 1.00 95.44 163 ALA A CA 1
ATOM 1217 C C . ALA A 1 163 ? 3.290 -0.245 35.289 1.00 95.44 163 ALA A C 1
ATOM 1219 O O . ALA A 1 163 ? 2.463 -1.069 35.674 1.00 95.44 163 ALA A O 1
ATOM 1220 N N . GLN A 1 164 ? 3.517 -0.006 33.993 1.00 95.50 164 GLN A N 1
ATOM 1221 C CA . GLN A 1 164 ? 2.862 -0.711 32.887 1.00 95.50 164 GLN A CA 1
ATOM 1222 C C . GLN A 1 164 ? 3.176 -2.207 32.899 1.00 95.50 164 GLN A C 1
ATOM 1224 O O . GLN A 1 164 ? 2.268 -3.015 32.738 1.00 95.50 164 GLN A O 1
ATOM 1229 N N . ILE A 1 165 ? 4.421 -2.591 33.186 1.00 94.00 165 ILE A N 1
ATOM 1230 C CA . ILE A 1 165 ? 4.807 -3.994 33.387 1.00 94.00 165 ILE A CA 1
ATOM 1231 C C . ILE A 1 165 ? 4.020 -4.615 34.548 1.00 94.00 165 ILE A C 1
ATOM 1233 O O . ILE A 1 165 ? 3.415 -5.673 34.400 1.00 94.00 165 ILE A O 1
ATOM 1237 N N . LYS A 1 166 ? 3.957 -3.940 35.705 1.00 95.00 166 LYS A N 1
ATOM 1238 C CA . LYS A 1 166 ? 3.228 -4.442 36.887 1.00 95.00 166 LYS A CA 1
ATOM 1239 C C . LYS A 1 166 ? 1.721 -4.569 36.663 1.00 95.00 166 LYS A C 1
ATOM 1241 O O . LYS A 1 166 ? 1.113 -5.491 37.197 1.00 95.00 166 LYS A O 1
ATOM 1246 N N . ARG A 1 167 ? 1.117 -3.651 35.900 1.00 94.44 167 ARG A N 1
ATOM 1247 C CA . ARG A 1 167 ? -0.296 -3.733 35.481 1.00 94.44 167 ARG A CA 1
ATOM 1248 C C . ARG A 1 167 ? -0.517 -4.754 34.362 1.00 94.44 167 ARG A C 1
ATOM 1250 O O . ARG A 1 167 ? -1.649 -5.157 34.116 1.00 94.44 167 ARG A O 1
ATOM 1257 N N . GLY A 1 168 ? 0.562 -5.187 33.712 1.00 92.62 168 GLY A N 1
ATOM 1258 C CA . GLY A 1 168 ? 0.555 -6.117 32.597 1.00 92.62 168 GLY A CA 1
ATOM 1259 C C . GLY A 1 168 ? 0.264 -5.464 31.247 1.00 92.62 168 GLY A C 1
ATOM 1260 O O . GLY A 1 168 ? -0.004 -6.194 30.303 1.00 92.62 168 GLY A O 1
ATOM 1261 N N . ASP A 1 169 ? 0.284 -4.138 31.123 1.00 92.12 169 ASP A N 1
ATOM 1262 C CA . ASP A 1 169 ? 0.165 -3.428 29.837 1.00 92.12 169 ASP A CA 1
ATOM 1263 C C . ASP A 1 169 ? 1.364 -3.744 28.916 1.00 92.12 169 ASP A C 1
ATOM 1265 O O . ASP A 1 169 ? 1.233 -3.795 27.691 1.00 92.12 169 ASP A O 1
ATOM 1269 N N . LEU A 1 170 ? 2.521 -4.012 29.530 1.00 93.69 170 LEU A N 1
ATOM 1270 C CA . LEU A 1 170 ? 3.729 -4.555 28.912 1.00 93.69 170 LEU A CA 1
ATOM 1271 C C . LEU A 1 170 ? 4.023 -5.922 29.532 1.00 93.69 170 LEU A C 1
ATOM 1273 O O . LEU A 1 170 ? 3.897 -6.096 30.745 1.00 93.69 170 LEU A O 1
ATOM 1277 N N . LEU A 1 171 ? 4.403 -6.891 28.708 1.00 92.25 171 LEU A N 1
ATOM 1278 C CA . LEU A 1 171 ? 4.623 -8.274 29.120 1.00 92.25 171 LEU A CA 1
ATOM 1279 C C . LEU A 1 171 ? 6.079 -8.666 28.898 1.00 92.25 171 LEU A C 1
ATOM 1281 O O . LEU A 1 171 ? 6.641 -8.359 27.849 1.00 92.25 171 LEU A O 1
ATOM 1285 N N . HIS A 1 172 ? 6.660 -9.377 29.863 1.00 89.88 172 HIS A N 1
ATOM 1286 C CA . HIS A 1 172 ? 7.970 -9.999 29.698 1.00 89.88 172 HIS A CA 1
ATOM 1287 C C . HIS A 1 172 ? 7.878 -11.204 28.766 1.00 89.88 172 HIS A C 1
ATOM 1289 O O . HIS A 1 172 ? 6.950 -12.010 28.867 1.00 89.88 172 HIS A O 1
ATOM 1295 N N . VAL A 1 173 ? 8.857 -11.328 27.875 1.00 84.56 173 VAL A N 1
ATOM 1296 C CA . VAL A 1 173 ? 9.009 -12.479 26.987 1.00 84.56 173 VAL A CA 1
ATOM 1297 C C . VAL A 1 173 ? 10.140 -13.353 27.509 1.00 84.56 173 VAL A C 1
ATOM 1299 O O . VAL A 1 173 ? 11.273 -12.893 27.656 1.00 84.56 173 VAL A O 1
ATOM 1302 N N . ASP A 1 174 ? 9.842 -14.629 27.751 1.00 70.12 174 ASP A N 1
ATOM 1303 C CA . ASP A 1 174 ? 10.847 -15.610 28.150 1.00 70.12 174 ASP A CA 1
ATOM 1304 C C . ASP A 1 174 ? 11.848 -15.825 27.008 1.00 70.12 174 ASP A C 1
ATOM 1306 O O . ASP A 1 174 ? 11.547 -16.445 25.985 1.00 70.12 174 ASP A O 1
ATOM 1310 N N . VAL A 1 175 ? 13.062 -15.301 27.174 1.00 64.88 175 VAL A N 1
ATOM 1311 C CA . VAL A 1 175 ? 14.140 -15.466 26.194 1.00 64.88 175 VAL A CA 1
ATOM 1312 C C . VAL A 1 175 ? 14.907 -16.758 26.490 1.00 64.88 175 VAL A C 1
ATOM 1314 O O . VAL A 1 175 ? 15.242 -17.054 27.640 1.00 64.88 175 VAL A O 1
ATOM 1317 N N . ALA A 1 176 ? 15.230 -17.538 25.453 1.00 56.44 176 ALA A N 1
ATOM 1318 C CA . ALA A 1 176 ? 16.113 -18.695 25.596 1.00 56.44 176 ALA A CA 1
ATOM 1319 C C . ALA A 1 176 ? 17.469 -18.270 26.198 1.00 56.44 176 ALA A C 1
ATOM 1321 O O . ALA A 1 176 ? 18.037 -17.241 25.818 1.00 56.44 176 ALA A O 1
ATOM 1322 N N . LYS A 1 177 ? 18.006 -19.073 27.132 1.00 47.28 177 LYS A N 1
ATOM 1323 C CA . LYS A 1 177 ? 19.294 -18.800 27.798 1.00 47.28 177 LYS A CA 1
ATOM 1324 C C . LYS A 1 177 ? 20.388 -18.510 26.757 1.00 47.28 177 LYS A C 1
ATOM 1326 O O . LYS A 1 177 ? 20.715 -19.386 25.963 1.00 47.28 177 LYS A O 1
ATOM 1331 N N . GLY A 1 178 ? 20.963 -17.304 26.798 1.00 49.62 178 GLY A N 1
ATOM 1332 C CA . GLY A 1 178 ? 22.078 -16.877 25.936 1.00 49.62 178 GLY A CA 1
ATOM 1333 C C . GLY A 1 178 ? 21.776 -15.740 24.948 1.00 49.62 178 GLY A C 1
ATOM 1334 O O . GLY A 1 178 ? 22.721 -15.194 24.393 1.00 49.62 178 GLY A O 1
ATOM 1335 N N . TYR A 1 179 ? 20.510 -15.335 24.766 1.00 54.81 179 TYR A N 1
ATOM 1336 C CA . TYR A 1 179 ? 20.104 -14.322 23.768 1.00 54.81 179 TYR A CA 1
ATOM 1337 C C . TYR A 1 179 ? 19.840 -12.903 24.320 1.00 54.81 179 TYR A C 1
ATOM 1339 O O . TYR A 1 179 ? 19.301 -12.056 23.613 1.00 54.81 179 TYR A O 1
ATOM 1347 N N . GLY A 1 180 ? 20.277 -12.599 25.546 1.00 54.75 180 GLY A N 1
ATOM 1348 C CA . GLY A 1 180 ? 20.212 -11.242 26.107 1.00 54.75 180 GLY A CA 1
ATOM 1349 C C . GLY A 1 180 ? 18.950 -10.923 26.921 1.00 54.75 180 GLY A C 1
ATOM 1350 O O . GLY A 1 180 ? 18.075 -11.762 27.108 1.00 54.75 180 GLY A O 1
ATOM 1351 N N . THR A 1 181 ? 18.954 -9.718 27.497 1.00 63.19 181 THR A N 1
ATOM 1352 C CA . THR A 1 181 ? 18.124 -9.232 28.614 1.00 63.19 181 THR A CA 1
ATOM 1353 C C . THR A 1 181 ? 16.638 -9.071 28.298 1.00 63.19 181 THR A C 1
ATOM 1355 O O . THR A 1 181 ? 16.295 -8.538 27.251 1.00 63.19 181 THR A O 1
ATOM 1358 N N . ASP A 1 182 ? 15.805 -9.436 29.275 1.00 75.62 182 ASP A N 1
ATOM 1359 C CA . ASP A 1 182 ? 14.463 -8.923 29.595 1.00 75.62 182 ASP A CA 1
ATOM 1360 C C . ASP A 1 182 ? 13.723 -8.170 28.469 1.00 75.62 182 ASP A C 1
ATOM 1362 O O . ASP A 1 182 ? 13.639 -6.937 28.450 1.00 75.62 182 ASP A O 1
ATOM 1366 N N . LEU A 1 183 ? 13.232 -8.931 27.488 1.00 88.31 183 LEU A N 1
ATOM 1367 C CA . LEU A 1 183 ? 12.468 -8.396 26.366 1.00 88.31 183 LEU A CA 1
ATOM 1368 C C . LEU A 1 183 ? 11.018 -8.149 26.769 1.00 88.31 183 LEU A C 1
ATOM 1370 O O . LEU A 1 183 ? 10.423 -8.919 27.525 1.00 88.31 183 LEU A O 1
ATOM 1374 N N . LEU A 1 184 ? 10.448 -7.088 26.209 1.00 90.88 184 LEU A N 1
ATOM 1375 C CA . LEU A 1 184 ? 9.074 -6.674 26.425 1.00 90.88 184 LEU A CA 1
ATOM 1376 C C . LEU A 1 184 ? 8.274 -6.767 25.126 1.00 90.88 184 LEU A C 1
ATOM 1378 O O . LEU A 1 184 ? 8.810 -6.579 24.033 1.00 90.88 184 LEU A O 1
ATOM 1382 N N . VAL A 1 185 ? 6.976 -7.010 25.266 1.00 91.75 185 VAL A N 1
ATOM 1383 C CA . VAL A 1 185 ? 5.978 -6.888 24.198 1.00 91.75 185 VAL A CA 1
ATOM 1384 C C . VAL A 1 185 ? 4.757 -6.140 24.728 1.00 91.75 185 VAL A C 1
ATOM 1386 O O . VAL A 1 185 ? 4.411 -6.265 25.908 1.00 91.75 185 VAL A O 1
ATOM 1389 N N . SER A 1 186 ? 4.091 -5.347 23.886 1.00 92.06 186 SER A N 1
ATOM 1390 C CA . SER A 1 186 ? 2.841 -4.707 24.296 1.00 92.06 186 SER A CA 1
ATOM 1391 C C . SER A 1 186 ? 1.714 -5.729 24.440 1.00 92.06 186 SER A C 1
ATOM 1393 O O . SER A 1 186 ? 1.592 -6.679 23.659 1.00 92.06 186 SER A O 1
ATOM 1395 N N . ARG A 1 187 ? 0.829 -5.514 25.420 1.00 91.12 187 ARG A N 1
ATOM 1396 C CA . ARG A 1 187 ? -0.389 -6.321 25.560 1.00 91.12 187 ARG A CA 1
ATOM 1397 C C . ARG A 1 187 ? -1.246 -6.266 24.298 1.00 91.12 187 ARG A C 1
ATOM 1399 O O . ARG A 1 187 ? -1.840 -7.274 23.942 1.00 91.12 187 ARG A O 1
ATOM 1406 N N . ALA A 1 188 ? -1.303 -5.121 23.617 1.00 88.56 188 ALA A N 1
ATOM 1407 C CA . ALA A 1 188 ? -2.073 -4.970 22.385 1.00 88.56 188 ALA A CA 1
ATOM 1408 C C . ALA A 1 188 ? -1.585 -5.928 21.286 1.00 88.56 188 ALA A C 1
ATOM 1410 O O . ALA A 1 188 ? -2.392 -6.662 20.717 1.00 88.56 188 ALA A O 1
ATOM 1411 N N . SER A 1 189 ? -0.271 -5.979 21.047 1.00 88.94 189 SER A N 1
ATOM 1412 C CA . SER A 1 189 ? 0.341 -6.907 20.091 1.00 88.94 189 SER A CA 1
ATOM 1413 C C . SER A 1 189 ? 0.119 -8.369 20.487 1.00 88.94 189 SER A C 1
ATOM 1415 O O . SER A 1 189 ? -0.260 -9.184 19.646 1.00 88.94 189 SER A O 1
ATOM 1417 N N . TYR A 1 190 ? 0.270 -8.692 21.775 1.00 91.25 190 TYR A N 1
ATOM 1418 C CA . TYR A 1 190 ? 0.026 -10.039 22.297 1.00 91.25 190 TYR A CA 1
ATOM 1419 C C . TYR A 1 190 ? -1.439 -10.488 22.135 1.00 91.25 190 TYR A C 1
ATOM 1421 O O . TYR A 1 190 ? -1.711 -11.589 21.653 1.00 91.25 190 TYR A O 1
ATOM 1429 N N . GLU A 1 191 ? -2.402 -9.639 22.503 1.00 92.88 191 GLU A N 1
ATOM 1430 C CA . GLU A 1 191 ? -3.831 -9.944 22.366 1.00 92.88 191 GLU A CA 1
ATOM 1431 C C . GLU A 1 191 ? -4.261 -10.010 20.894 1.00 92.88 191 GLU A C 1
ATOM 1433 O O . GLU A 1 191 ? -5.135 -10.808 20.557 1.00 92.88 191 GLU A O 1
ATOM 1438 N N . ALA A 1 192 ? -3.633 -9.240 19.995 1.00 92.19 192 ALA A N 1
ATOM 1439 C CA . ALA A 1 192 ? -3.871 -9.358 18.558 1.00 92.19 192 ALA A CA 1
ATOM 1440 C C . ALA A 1 192 ? -3.467 -10.749 18.037 1.00 92.19 192 ALA A C 1
ATOM 1442 O O . ALA A 1 192 ? -4.276 -11.409 17.383 1.00 92.19 192 ALA A O 1
ATOM 1443 N N . GLU A 1 193 ? -2.273 -11.244 18.383 1.00 93.69 193 GLU A N 1
ATOM 1444 C CA . GLU A 1 193 ? -1.836 -12.601 18.009 1.00 93.69 193 GLU A CA 1
ATOM 1445 C C . GLU A 1 193 ? -2.738 -13.679 18.602 1.00 93.69 193 GLU A C 1
ATOM 1447 O O . GLU A 1 193 ? -3.199 -14.579 17.896 1.00 93.69 193 GLU A O 1
ATOM 1452 N N . LYS A 1 194 ? -3.055 -13.558 19.893 1.00 94.75 194 LYS A N 1
ATOM 1453 C CA . LYS A 1 194 ? -3.971 -14.474 20.571 1.00 94.75 194 LYS A CA 1
ATOM 1454 C C . LYS A 1 194 ? -5.352 -14.474 19.918 1.00 94.75 194 LYS A C 1
ATOM 1456 O O . LYS A 1 194 ? -5.943 -15.538 19.762 1.00 94.75 194 LYS A O 1
ATOM 1461 N N . SER A 1 195 ? -5.860 -13.311 19.513 1.00 96.12 195 SER A N 1
ATOM 1462 C CA . SER A 1 195 ? -7.134 -13.183 18.804 1.00 96.12 195 SER A CA 1
ATOM 1463 C C . SER A 1 195 ? -7.104 -13.900 17.455 1.00 96.12 195 SER A C 1
ATOM 1465 O O . SER A 1 195 ? -8.047 -14.625 17.144 1.00 96.12 195 SER A O 1
ATOM 1467 N N . ILE A 1 196 ? -6.023 -13.767 16.679 1.00 96.50 196 ILE A N 1
ATOM 1468 C CA . ILE A 1 196 ? -5.855 -14.486 15.405 1.00 96.50 196 ILE A CA 1
ATOM 1469 C C . ILE A 1 196 ? -5.902 -15.997 15.644 1.00 96.50 196 ILE A C 1
ATOM 1471 O O . ILE A 1 196 ? -6.715 -16.692 15.037 1.00 96.50 196 ILE A O 1
ATOM 1475 N N . LEU A 1 197 ? -5.079 -16.500 16.570 1.00 97.00 197 LEU A N 1
ATOM 1476 C CA . LEU A 1 197 ? -5.020 -17.929 16.895 1.00 97.00 197 LEU A CA 1
ATOM 1477 C C . LEU A 1 197 ? -6.363 -18.461 17.410 1.00 97.00 197 LEU A C 1
ATOM 1479 O O . LEU A 1 197 ? -6.777 -19.555 17.030 1.00 97.00 197 LEU A O 1
ATOM 1483 N N . ARG A 1 198 ? -7.056 -17.679 18.244 1.00 97.38 198 ARG A N 1
ATOM 1484 C CA . ARG A 1 198 ? -8.369 -18.028 18.790 1.00 97.38 198 ARG A CA 1
ATOM 1485 C C . ARG A 1 198 ? -9.420 -18.171 17.694 1.00 97.38 198 ARG A C 1
ATOM 1487 O O . ARG A 1 198 ? -10.090 -19.194 17.667 1.00 97.38 198 ARG A O 1
ATOM 1494 N N . HIS A 1 199 ? -9.540 -17.206 16.780 1.00 97.19 199 HIS A N 1
ATOM 1495 C CA . HIS A 1 199 ? -10.527 -17.289 15.695 1.00 97.19 199 HIS A CA 1
ATOM 1496 C C . HIS A 1 199 ? -10.232 -18.435 14.724 1.00 97.19 199 HIS A C 1
ATOM 1498 O O . HIS A 1 199 ? -11.166 -19.064 14.235 1.00 97.19 199 HIS A O 1
ATOM 1504 N N . ILE A 1 200 ? -8.955 -18.743 14.472 1.00 96.88 200 ILE A N 1
ATOM 1505 C CA . ILE A 1 200 ? -8.576 -19.931 13.697 1.00 96.88 200 ILE A CA 1
ATOM 1506 C C . ILE A 1 200 ? -9.053 -21.202 14.407 1.00 96.88 200 ILE A C 1
ATOM 1508 O O . ILE A 1 200 ? -9.673 -22.051 13.777 1.00 96.88 200 ILE A O 1
ATOM 1512 N N . LEU A 1 201 ? -8.785 -21.324 15.712 1.00 97.38 201 LEU A N 1
ATOM 1513 C CA . LEU A 1 201 ? -9.170 -22.493 16.503 1.00 97.38 201 LEU A CA 1
ATOM 1514 C C . LEU A 1 201 ? -10.694 -22.658 16.587 1.00 97.38 201 LEU A C 1
ATOM 1516 O O . LEU A 1 201 ? -11.201 -23.739 16.316 1.00 97.38 201 LEU A O 1
ATOM 1520 N N . GLU A 1 202 ? -11.419 -21.588 16.920 1.00 96.56 202 GLU A N 1
ATOM 1521 C CA . GLU A 1 202 ? -12.891 -21.548 16.934 1.00 96.56 202 GLU A CA 1
ATOM 1522 C C . GLU A 1 202 ? -13.490 -21.789 15.536 1.00 96.56 202 GLU A C 1
ATOM 1524 O O . GLU A 1 202 ? -14.650 -22.169 15.412 1.00 96.56 202 GLU A O 1
ATOM 1529 N N . GLY A 1 203 ? -12.705 -21.557 14.481 1.00 95.94 203 GLY A N 1
ATOM 1530 C CA . GLY A 1 203 ? -13.080 -21.770 13.092 1.00 95.94 203 GLY A CA 1
ATOM 1531 C C . GLY A 1 203 ? -12.878 -23.197 12.578 1.00 95.94 203 GLY A C 1
ATOM 1532 O O . GLY A 1 203 ? -13.314 -23.466 11.458 1.00 95.94 203 GLY A O 1
ATOM 1533 N N . LYS A 1 204 ? -12.235 -24.097 13.335 1.00 96.88 204 LYS A N 1
ATOM 1534 C CA . LYS A 1 204 ? -12.047 -25.496 12.918 1.00 96.88 204 LYS A CA 1
ATOM 1535 C C . LYS A 1 204 ? -13.382 -26.230 12.898 1.00 96.88 204 LYS A C 1
ATOM 1537 O O . LYS A 1 204 ? -14.133 -26.158 13.865 1.00 96.88 204 LYS A O 1
ATOM 1542 N N . GLU A 1 205 ? -13.665 -26.910 11.789 1.00 95.81 205 GLU A N 1
ATOM 1543 C CA . GLU A 1 205 ? -14.909 -27.660 11.556 1.00 95.81 205 GLU A CA 1
ATOM 1544 C C . GLU A 1 205 ? -16.199 -26.848 11.826 1.00 95.81 205 GLU A C 1
ATOM 1546 O O . GLU A 1 205 ? -17.257 -27.399 12.127 1.00 95.81 205 GLU A O 1
ATOM 1551 N N . ALA A 1 206 ? -16.122 -25.517 11.738 1.00 94.25 206 ALA A N 1
ATOM 1552 C CA . ALA A 1 206 ? -17.170 -24.614 12.210 1.00 94.25 206 ALA A CA 1
ATOM 1553 C C . ALA A 1 206 ? -18.221 -24.253 11.147 1.00 94.25 206 ALA A C 1
ATOM 1555 O O . ALA A 1 206 ? -19.153 -23.502 11.444 1.00 94.25 206 ALA A O 1
ATOM 1556 N N . VAL A 1 207 ? -18.043 -24.685 9.895 1.00 93.94 207 VAL A N 1
ATOM 1557 C CA . VAL A 1 207 ? -18.837 -24.230 8.743 1.00 93.94 207 VAL A CA 1
ATOM 1558 C C . VAL A 1 207 ? -19.031 -25.354 7.709 1.00 93.94 207 VAL A C 1
ATOM 1560 O O . VAL A 1 207 ? -18.156 -26.188 7.511 1.00 93.94 207 VAL A O 1
ATOM 1563 N N . THR A 1 208 ? -20.153 -25.37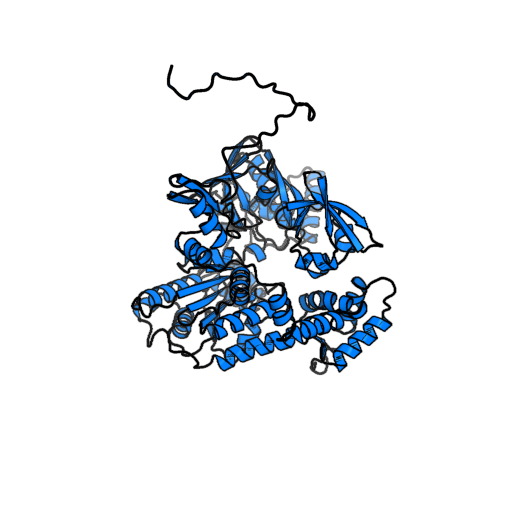2 6.981 1.00 92.25 208 THR A N 1
ATOM 1564 C CA . THR A 1 208 ? -20.468 -26.426 5.983 1.00 92.25 208 THR A CA 1
ATOM 1565 C C . THR A 1 208 ? -19.670 -26.274 4.686 1.00 92.25 208 THR A C 1
ATOM 1567 O O . THR A 1 208 ? -19.806 -25.208 4.078 1.00 92.25 208 THR A O 1
ATOM 1570 N N . PRO A 1 209 ? -18.860 -27.263 4.252 1.00 94.25 209 PRO A N 1
ATOM 1571 C CA . PRO A 1 209 ? -18.042 -27.180 3.036 1.00 94.25 209 PRO A CA 1
ATOM 1572 C C . PRO A 1 209 ? -18.780 -26.582 1.835 1.00 94.25 209 PRO A C 1
ATOM 1574 O O . PRO A 1 209 ? -19.959 -26.864 1.635 1.00 94.25 209 PRO A O 1
ATOM 1577 N N . LEU A 1 210 ? -18.085 -25.774 1.027 1.00 92.44 210 LEU A N 1
ATOM 1578 C CA . LEU A 1 210 ? -18.685 -25.147 -0.160 1.00 92.44 210 LEU A CA 1
ATOM 1579 C C . LEU A 1 210 ? -19.033 -26.186 -1.229 1.00 92.44 210 LEU A C 1
ATOM 1581 O O . LEU A 1 210 ? -19.970 -25.999 -1.998 1.00 92.44 210 LEU A O 1
ATOM 1585 N N . MET A 1 211 ? -18.262 -27.271 -1.293 1.00 91.94 211 MET A N 1
ATOM 1586 C CA . MET A 1 211 ? -18.501 -28.406 -2.175 1.00 91.94 211 MET A CA 1
ATOM 1587 C C . MET A 1 211 ? -18.139 -29.701 -1.450 1.00 91.94 211 MET A C 1
ATOM 1589 O O . MET A 1 211 ? -17.145 -29.753 -0.734 1.00 91.94 211 MET A O 1
ATOM 1593 N N . GLU A 1 212 ? -18.890 -30.775 -1.692 1.00 88.50 212 GLU A N 1
ATOM 1594 C CA . GLU A 1 212 ? -18.505 -32.111 -1.212 1.00 88.50 212 GLU A CA 1
ATOM 1595 C C . GLU A 1 212 ? -17.254 -32.623 -1.942 1.00 88.50 212 GLU A C 1
ATOM 1597 O O . GLU A 1 212 ? -16.388 -33.269 -1.353 1.00 88.50 212 GLU A O 1
ATOM 1602 N N . ARG A 1 213 ? -17.149 -32.322 -3.243 1.00 90.12 213 ARG A N 1
ATOM 1603 C CA . ARG A 1 213 ? -16.004 -32.701 -4.069 1.00 90.12 213 ARG A CA 1
ATOM 1604 C C . ARG A 1 213 ? -15.833 -31.774 -5.263 1.00 90.12 213 ARG A C 1
ATOM 1606 O O . ARG A 1 213 ? -16.771 -31.554 -6.027 1.00 90.12 213 ARG A O 1
ATOM 1613 N N . VAL A 1 214 ? -14.609 -31.303 -5.481 1.00 88.88 214 VAL A N 1
ATOM 1614 C CA . VAL A 1 214 ? -14.271 -30.490 -6.655 1.00 88.88 214 VAL A CA 1
ATOM 1615 C C . VAL A 1 214 ? -14.201 -31.375 -7.914 1.00 88.88 214 VAL A C 1
ATOM 1617 O O . VAL A 1 214 ? -13.513 -32.407 -7.893 1.00 88.88 214 VAL A O 1
ATOM 1620 N N . PRO A 1 215 ? -14.854 -30.991 -9.031 1.00 86.69 215 PRO A N 1
ATOM 1621 C CA . PRO A 1 215 ? -14.785 -31.725 -10.294 1.00 86.69 215 PRO A CA 1
ATOM 1622 C C . PRO A 1 215 ? -13.347 -31.923 -10.791 1.00 86.69 215 PRO A C 1
ATOM 1624 O O . PRO A 1 215 ? -12.542 -30.992 -10.808 1.00 86.69 215 PRO A O 1
ATOM 1627 N N . GLY A 1 216 ? -13.025 -33.143 -11.235 1.00 82.12 216 GLY A N 1
ATOM 1628 C CA . GLY A 1 216 ? -11.677 -33.497 -11.696 1.00 82.12 216 GLY A CA 1
ATOM 1629 C C . GLY A 1 216 ? -11.216 -32.710 -12.927 1.00 82.12 216 GLY A C 1
ATOM 1630 O O . GLY A 1 216 ? -10.042 -32.363 -13.011 1.00 82.12 216 GLY A O 1
ATOM 1631 N N . GLU A 1 217 ? -12.140 -32.363 -13.824 1.00 84.69 217 GLU A N 1
ATOM 1632 C CA . GLU A 1 217 ? -11.866 -31.634 -15.074 1.00 84.69 217 GLU A CA 1
ATOM 1633 C C . GLU A 1 217 ? -11.254 -30.246 -14.825 1.00 84.69 217 GLU A C 1
ATOM 1635 O O . GLU A 1 217 ? -10.314 -29.839 -15.505 1.00 84.69 217 GLU A O 1
ATOM 1640 N N . LEU A 1 218 ? -11.716 -29.542 -13.783 1.00 81.12 218 LEU A N 1
ATOM 1641 C CA . LEU A 1 218 ? -11.168 -28.239 -13.379 1.00 81.12 218 LEU A CA 1
ATOM 1642 C C . LEU A 1 218 ? -9.738 -28.334 -12.830 1.00 81.12 218 LEU A C 1
ATOM 1644 O O . LEU A 1 218 ? -9.043 -27.325 -12.705 1.00 81.12 218 LEU A O 1
ATOM 1648 N N . MET A 1 219 ? -9.300 -29.544 -12.491 1.00 81.94 219 MET A N 1
ATOM 1649 C CA . MET A 1 219 ? -8.058 -29.809 -11.777 1.00 81.94 219 MET A CA 1
ATOM 1650 C C . MET A 1 219 ? -6.966 -30.386 -12.685 1.00 81.94 219 MET A C 1
ATOM 1652 O O . MET A 1 219 ? -5.807 -30.408 -12.277 1.00 81.94 219 MET A O 1
ATOM 1656 N N . GLU A 1 220 ? -7.284 -30.826 -13.908 1.00 84.81 220 GLU A N 1
ATOM 1657 C CA . GLU A 1 220 ? -6.332 -31.518 -14.796 1.00 84.81 220 GLU A CA 1
ATOM 1658 C C . GLU A 1 220 ? -5.100 -30.677 -15.146 1.00 84.81 220 GLU A C 1
ATOM 1660 O O . GLU A 1 220 ? -3.983 -31.189 -15.182 1.00 84.81 220 GLU A O 1
ATOM 1665 N N . LYS A 1 221 ? -5.295 -29.374 -15.368 1.00 86.75 221 LYS A N 1
ATOM 1666 C CA . LYS A 1 221 ? -4.223 -28.441 -15.753 1.00 86.75 221 LYS A CA 1
ATOM 1667 C C . LYS A 1 221 ? -3.474 -27.841 -14.560 1.00 86.75 221 LYS A C 1
ATOM 1669 O O . LYS A 1 221 ? -2.558 -27.047 -14.760 1.00 86.75 221 LYS A O 1
ATOM 1674 N N . LEU A 1 222 ? -3.874 -28.177 -13.333 1.00 89.94 222 LEU A N 1
ATOM 1675 C CA . LEU A 1 222 ? -3.293 -27.627 -12.113 1.00 89.94 222 LEU A CA 1
ATOM 1676 C C . LEU A 1 222 ? -2.163 -28.514 -11.581 1.00 89.94 222 LEU A C 1
ATOM 1678 O O . LEU A 1 222 ? -2.244 -29.751 -11.573 1.00 89.94 222 LEU A O 1
ATOM 1682 N N . THR A 1 223 ? -1.129 -27.872 -11.040 1.00 91.38 223 THR A N 1
ATOM 1683 C CA . THR A 1 223 ? -0.049 -28.571 -10.332 1.00 91.38 223 THR A CA 1
ATOM 1684 C C . THR A 1 223 ? -0.582 -29.300 -9.098 1.00 91.38 223 THR A C 1
ATOM 1686 O O . THR A 1 223 ? -1.682 -29.029 -8.609 1.00 91.38 223 THR A O 1
ATOM 1689 N N . SER A 1 224 ? 0.190 -30.249 -8.565 1.00 91.12 224 SER A N 1
ATOM 1690 C CA . SER A 1 224 ? -0.229 -31.020 -7.382 1.00 91.12 224 SER A CA 1
ATOM 1691 C C . SER A 1 224 ? -0.560 -30.117 -6.184 1.00 91.12 224 SER A C 1
ATOM 1693 O O . SER A 1 224 ? -1.602 -30.290 -5.551 1.00 91.12 224 SER A O 1
ATOM 1695 N N . GLY A 1 225 ? 0.276 -29.104 -5.935 1.00 91.38 225 GLY A N 1
ATOM 1696 C CA . GLY A 1 225 ? 0.062 -28.110 -4.884 1.00 91.38 225 GLY A CA 1
ATOM 1697 C C . GLY A 1 225 ? -1.159 -27.225 -5.134 1.00 91.38 225 GLY A C 1
ATOM 1698 O O . GLY A 1 225 ? -1.942 -27.004 -4.215 1.00 91.38 225 GLY A O 1
ATOM 1699 N N . GLN A 1 226 ? -1.368 -26.760 -6.373 1.00 93.69 226 GLN A N 1
ATOM 1700 C CA . GLN A 1 226 ? -2.549 -25.960 -6.730 1.00 93.69 226 GLN A CA 1
ATOM 1701 C C . GLN A 1 226 ? -3.844 -26.758 -6.531 1.00 93.69 226 GLN A C 1
ATOM 1703 O O . GLN A 1 226 ? -4.811 -26.233 -5.987 1.00 93.69 226 GLN A O 1
ATOM 1708 N N . ARG A 1 227 ? -3.855 -28.045 -6.908 1.00 94.25 227 ARG A N 1
ATOM 1709 C CA . ARG A 1 227 ? -4.996 -28.942 -6.671 1.00 94.25 227 ARG A CA 1
ATOM 1710 C C . ARG A 1 227 ? -5.280 -29.127 -5.186 1.00 94.25 227 ARG A C 1
ATOM 1712 O O . ARG A 1 227 ? -6.439 -29.074 -4.789 1.00 94.25 227 ARG A O 1
ATOM 1719 N N . ALA A 1 228 ? -4.244 -29.346 -4.378 1.00 93.88 228 ALA A N 1
ATOM 1720 C CA . ALA A 1 228 ? -4.393 -29.490 -2.933 1.00 93.88 228 ALA A CA 1
ATOM 1721 C C . ALA A 1 228 ? -4.962 -28.212 -2.295 1.00 93.88 228 ALA A C 1
ATOM 1723 O O . ALA A 1 228 ? -5.898 -28.301 -1.507 1.00 93.88 228 ALA A O 1
ATOM 1724 N N . ALA A 1 229 ? -4.464 -27.037 -2.696 1.00 95.19 229 ALA A N 1
ATOM 1725 C CA . ALA A 1 229 ? -4.980 -25.749 -2.236 1.00 95.19 229 ALA A CA 1
ATOM 1726 C C . ALA A 1 229 ? -6.448 -25.537 -2.640 1.00 95.19 229 ALA A C 1
ATOM 1728 O O . ALA A 1 229 ? -7.276 -25.223 -1.794 1.00 95.19 229 ALA A O 1
ATOM 1729 N N . THR A 1 230 ? -6.808 -25.773 -3.905 1.00 94.94 230 THR A N 1
ATOM 1730 C CA . THR A 1 230 ? -8.197 -25.615 -4.368 1.00 94.94 230 THR A CA 1
ATOM 1731 C C . THR A 1 230 ? -9.162 -26.584 -3.678 1.00 94.94 230 THR A C 1
ATOM 1733 O O . THR A 1 230 ? -10.258 -26.169 -3.314 1.00 94.94 230 THR A O 1
ATOM 1736 N N . ARG A 1 231 ? -8.762 -27.842 -3.429 1.00 95.06 231 ARG A N 1
ATOM 1737 C CA . ARG A 1 231 ? -9.572 -28.776 -2.622 1.00 95.06 231 ARG A CA 1
ATOM 1738 C C . ARG A 1 231 ? -9.733 -28.290 -1.194 1.00 95.06 231 ARG A C 1
ATOM 1740 O O . ARG A 1 231 ? -10.850 -28.233 -0.710 1.00 95.06 231 ARG A O 1
ATOM 1747 N N . MET A 1 232 ? -8.640 -27.884 -0.549 1.00 95.31 232 MET A N 1
ATOM 1748 C CA . MET A 1 232 ? -8.684 -27.367 0.816 1.00 95.31 232 MET A CA 1
ATOM 1749 C C . MET A 1 232 ? -9.649 -26.186 0.938 1.00 95.31 232 MET A C 1
ATOM 1751 O O . MET A 1 232 ? -10.449 -26.171 1.857 1.00 95.31 232 MET A O 1
ATOM 1755 N N . ILE A 1 233 ? -9.632 -25.240 -0.003 1.00 95.00 233 ILE A N 1
ATOM 1756 C CA . ILE A 1 233 ? -10.520 -24.068 0.034 1.00 95.00 233 ILE A CA 1
ATOM 1757 C C . ILE A 1 233 ? -12.003 -24.452 -0.092 1.00 95.00 233 ILE A C 1
ATOM 1759 O O . ILE A 1 233 ? -12.848 -23.837 0.554 1.00 95.00 233 ILE A O 1
ATOM 1763 N N . LEU A 1 234 ? -12.329 -25.429 -0.942 1.00 94.81 234 LEU A N 1
ATOM 1764 C CA . LEU A 1 234 ? -13.715 -25.733 -1.315 1.00 94.81 234 LEU A CA 1
ATOM 1765 C C . LEU A 1 234 ? -14.343 -26.859 -0.481 1.00 94.81 234 LEU A C 1
ATOM 1767 O O . LEU A 1 234 ? -15.542 -26.819 -0.219 1.00 94.81 234 LEU A O 1
ATOM 1771 N N . GLU A 1 235 ? -13.548 -27.842 -0.061 1.00 95.50 235 GLU A N 1
ATOM 1772 C CA . GLU A 1 235 ? -14.013 -29.082 0.580 1.00 95.50 235 GLU A CA 1
ATOM 1773 C C . GLU A 1 235 ? -13.889 -29.042 2.114 1.00 95.50 235 GLU A C 1
ATOM 1775 O O . GLU A 1 235 ? -14.469 -29.880 2.802 1.00 95.50 235 GLU A O 1
ATOM 1780 N N . THR A 1 236 ? -13.149 -28.083 2.683 1.00 95.44 236 THR A N 1
ATOM 1781 C CA . THR A 1 236 ? -12.932 -28.033 4.137 1.00 95.44 236 THR A CA 1
ATOM 1782 C C . THR A 1 236 ? -14.157 -27.526 4.917 1.00 95.44 236 THR A C 1
ATOM 1784 O O . THR A 1 236 ? -14.806 -26.542 4.519 1.00 95.44 236 THR A O 1
ATOM 1787 N N . PRO A 1 237 ? -14.449 -28.119 6.089 1.00 95.88 237 PRO A N 1
ATOM 1788 C CA . PRO A 1 237 ? -15.390 -27.551 7.044 1.00 95.88 237 PRO A CA 1
ATOM 1789 C C . PRO A 1 237 ? -14.775 -26.422 7.897 1.00 95.88 237 PRO A C 1
ATOM 1791 O O . PRO A 1 237 ? -15.440 -25.880 8.779 1.00 95.88 237 PRO A O 1
ATOM 1794 N N . ASP A 1 238 ? -13.517 -26.045 7.654 1.00 97.19 238 ASP A N 1
ATOM 1795 C CA . ASP A 1 238 ? -12.855 -24.956 8.370 1.00 97.19 238 ASP A CA 1
ATOM 1796 C C . ASP A 1 238 ? -13.251 -23.572 7.847 1.00 97.19 238 ASP A C 1
ATOM 1798 O O . ASP A 1 238 ? -13.414 -23.329 6.646 1.00 97.19 238 ASP A O 1
ATOM 1802 N N . ARG A 1 239 ? -13.344 -22.614 8.770 1.00 96.75 239 ARG A N 1
ATOM 1803 C CA . ARG A 1 239 ? -13.624 -21.207 8.463 1.00 96.75 239 ARG A CA 1
ATOM 1804 C C . ARG A 1 239 ? -12.404 -20.461 7.937 1.00 96.75 239 ARG A C 1
ATOM 1806 O O . ARG A 1 239 ? -12.553 -19.615 7.057 1.00 96.75 239 ARG A O 1
ATOM 1813 N N . PHE A 1 240 ? -11.229 -20.755 8.491 1.00 97.56 240 PHE A N 1
ATOM 1814 C CA . PHE A 1 240 ? -9.969 -20.096 8.160 1.00 97.56 240 PHE A CA 1
ATOM 1815 C C . PHE A 1 240 ? -8.949 -21.126 7.685 1.00 97.56 240 PHE A C 1
ATOM 1817 O O . PHE A 1 240 ? -8.608 -22.047 8.424 1.00 97.56 240 PHE A O 1
ATOM 1824 N N . THR A 1 241 ? -8.440 -20.952 6.468 1.00 96.50 241 THR A N 1
ATOM 1825 C CA . THR A 1 241 ? -7.381 -21.802 5.901 1.00 96.50 241 THR A CA 1
ATOM 1826 C C . THR A 1 241 ? -6.234 -20.972 5.356 1.00 96.50 241 THR A C 1
ATOM 1828 O O . THR A 1 241 ? -6.369 -19.767 5.123 1.00 96.50 241 THR A O 1
ATOM 1831 N N . VAL A 1 242 ? -5.080 -21.615 5.171 1.00 97.00 242 VAL A N 1
ATOM 1832 C CA . VAL A 1 242 ? -3.854 -20.936 4.759 1.00 97.00 242 VAL A CA 1
ATOM 1833 C C . VAL A 1 242 ? -3.253 -21.612 3.536 1.00 97.00 242 VAL A C 1
ATOM 1835 O O . VAL A 1 242 ? -3.071 -22.826 3.491 1.00 97.00 242 VAL A O 1
ATOM 1838 N N . VAL A 1 243 ? -2.892 -20.810 2.540 1.00 96.62 243 VAL A N 1
ATOM 1839 C CA . VAL A 1 243 ? -2.201 -21.263 1.335 1.00 96.62 243 VAL A CA 1
ATOM 1840 C C . VAL A 1 243 ? -0.840 -20.582 1.263 1.00 96.62 243 VAL A C 1
ATOM 1842 O O . VAL A 1 243 ? -0.735 -19.380 1.025 1.00 96.62 243 VAL A O 1
ATOM 1845 N N . GLN A 1 244 ? 0.218 -21.368 1.449 1.00 94.31 244 GLN A N 1
ATOM 1846 C CA . GLN A 1 244 ? 1.594 -20.941 1.217 1.00 94.31 244 GLN A CA 1
ATOM 1847 C C . GLN A 1 244 ? 1.927 -21.157 -0.259 1.00 94.31 244 GLN A C 1
ATOM 1849 O O . GLN A 1 244 ? 2.067 -22.296 -0.708 1.00 94.31 244 GLN A O 1
ATOM 1854 N N . GLY A 1 245 ? 2.087 -20.074 -1.015 1.00 91.38 245 GLY A N 1
ATOM 1855 C CA . GLY A 1 245 ? 2.472 -20.130 -2.422 1.00 91.38 245 GLY A CA 1
ATOM 1856 C C . GLY A 1 245 ? 3.763 -19.375 -2.683 1.00 91.38 245 GLY A C 1
ATOM 1857 O O . GLY A 1 245 ? 3.772 -18.153 -2.584 1.00 91.38 245 GLY A O 1
ATOM 1858 N N . TYR A 1 246 ? 4.820 -20.094 -3.072 1.00 85.50 246 TYR A N 1
ATOM 1859 C CA . TYR A 1 246 ? 6.102 -19.476 -3.425 1.00 85.50 246 TYR A CA 1
ATOM 1860 C C . TYR A 1 246 ? 5.985 -18.564 -4.658 1.00 85.50 246 TYR A C 1
ATOM 1862 O O . TYR A 1 246 ? 5.054 -18.667 -5.464 1.00 85.50 246 TYR A O 1
ATOM 1870 N N . ALA A 1 247 ? 6.956 -17.676 -4.851 1.00 80.88 247 ALA A N 1
ATOM 1871 C CA . ALA A 1 247 ? 7.022 -16.833 -6.041 1.00 80.88 247 ALA A CA 1
ATOM 1872 C C . ALA A 1 247 ? 6.920 -17.655 -7.349 1.00 80.88 247 ALA A C 1
ATOM 1874 O O . ALA A 1 247 ? 7.660 -18.609 -7.584 1.00 80.88 247 ALA A O 1
ATOM 1875 N N . GLY A 1 248 ? 5.984 -17.275 -8.226 1.00 81.25 248 GLY A N 1
ATOM 1876 C CA . GLY A 1 248 ? 5.841 -17.881 -9.556 1.00 81.25 248 GLY A CA 1
ATOM 1877 C C . GLY A 1 248 ? 5.148 -19.251 -9.610 1.00 81.25 248 GLY A C 1
ATOM 1878 O O . GLY A 1 248 ? 5.155 -19.877 -10.671 1.00 81.25 248 GLY A O 1
ATOM 1879 N N . VAL A 1 249 ? 4.514 -19.713 -8.526 1.00 86.00 249 VAL A N 1
ATOM 1880 C CA . VAL A 1 249 ? 3.801 -21.013 -8.480 1.00 86.00 249 VAL A CA 1
ATOM 1881 C C . VAL A 1 249 ? 2.371 -20.982 -9.035 1.00 86.00 249 VAL A C 1
ATOM 1883 O O . VAL A 1 249 ? 1.677 -21.994 -9.017 1.00 86.00 249 VAL A O 1
ATOM 1886 N N . GLY A 1 250 ? 1.898 -19.830 -9.522 1.00 85.69 250 GLY A N 1
ATOM 1887 C CA . GLY A 1 250 ? 0.595 -19.698 -10.187 1.00 85.69 250 GLY A CA 1
ATOM 1888 C C . GLY A 1 250 ? -0.614 -19.481 -9.263 1.00 85.69 250 GLY A C 1
ATOM 1889 O O . GLY A 1 250 ? -1.665 -20.068 -9.512 1.00 85.69 250 GLY A O 1
ATOM 1890 N N . LYS A 1 251 ? -0.499 -18.619 -8.237 1.00 88.06 251 LYS A N 1
ATOM 1891 C CA . LYS A 1 251 ? -1.615 -18.232 -7.339 1.00 88.06 251 LYS A CA 1
ATOM 1892 C C . LYS A 1 251 ? -2.855 -17.754 -8.114 1.00 88.06 251 LYS A C 1
ATOM 1894 O O . LYS A 1 251 ? -3.950 -18.257 -7.904 1.00 88.06 251 LYS A O 1
ATOM 1899 N N . THR A 1 252 ? -2.679 -16.876 -9.105 1.00 86.12 252 THR A N 1
ATOM 1900 C CA . THR A 1 252 ? -3.776 -16.370 -9.955 1.00 86.12 252 THR A CA 1
ATOM 1901 C C . THR A 1 252 ? -4.502 -17.492 -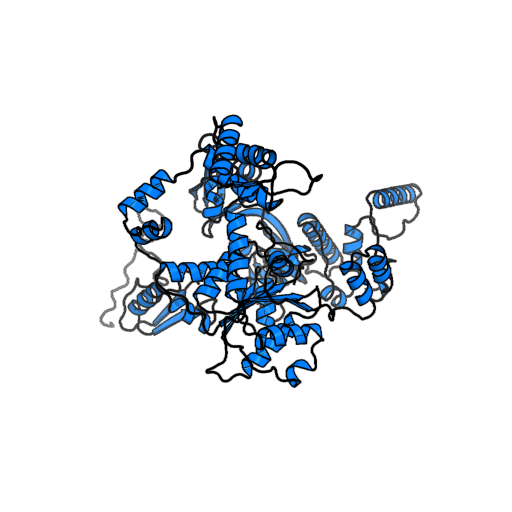10.705 1.00 86.12 252 THR A C 1
ATOM 1903 O O . THR A 1 252 ? -5.724 -17.480 -10.821 1.00 86.12 252 THR A O 1
ATOM 1906 N N . THR A 1 253 ? -3.765 -18.488 -11.208 1.00 89.62 253 THR A N 1
ATOM 1907 C CA . THR A 1 253 ? -4.349 -19.664 -11.874 1.00 89.62 253 THR A CA 1
ATOM 1908 C C . THR A 1 253 ? -5.158 -20.502 -10.887 1.00 89.62 253 THR A C 1
ATOM 1910 O O . THR A 1 253 ? -6.247 -20.963 -11.219 1.00 89.62 253 THR A O 1
ATOM 1913 N N . GLN A 1 254 ? -4.656 -20.645 -9.661 1.00 91.88 254 GLN A N 1
ATOM 1914 C CA . GLN A 1 254 ? -5.349 -21.333 -8.579 1.00 91.88 254 GLN A CA 1
ATOM 1915 C C . GLN A 1 254 ? -6.644 -20.600 -8.175 1.00 91.88 254 GLN A C 1
ATOM 1917 O O . GLN A 1 254 ? -7.689 -21.244 -8.096 1.00 91.88 254 GLN A O 1
ATOM 1922 N N . PHE A 1 255 ? -6.635 -19.268 -8.051 1.00 91.12 255 PHE A N 1
ATOM 1923 C CA . PHE A 1 255 ? -7.853 -18.479 -7.812 1.00 91.12 255 PHE A CA 1
ATOM 1924 C C . PHE A 1 255 ? -8.872 -18.593 -8.949 1.00 91.12 255 PHE A C 1
ATOM 1926 O O . PHE A 1 255 ? -10.059 -18.760 -8.677 1.00 91.12 255 PHE A O 1
ATOM 1933 N N . ARG A 1 256 ? -8.440 -18.595 -10.220 1.00 91.44 256 ARG A N 1
ATOM 1934 C CA . ARG A 1 256 ? -9.358 -18.847 -11.349 1.00 91.44 256 ARG A CA 1
ATOM 1935 C C . ARG A 1 256 ? -10.032 -20.212 -11.247 1.00 91.44 256 ARG A C 1
ATOM 1937 O O . ARG A 1 256 ? -11.208 -20.327 -11.583 1.00 91.44 256 ARG A O 1
ATOM 1944 N N . ALA A 1 257 ? -9.313 -21.236 -10.789 1.00 91.56 257 ALA A N 1
ATOM 1945 C CA . ALA A 1 257 ? -9.891 -22.561 -10.588 1.00 91.56 257 ALA A CA 1
ATOM 1946 C C . ALA A 1 257 ? -10.934 -22.565 -9.459 1.00 91.56 257 ALA A C 1
ATOM 1948 O O . ALA A 1 257 ? -12.008 -23.133 -9.643 1.00 91.56 257 ALA A O 1
ATOM 1949 N N . VAL A 1 258 ? -10.662 -21.878 -8.341 1.00 92.75 258 VAL A N 1
ATOM 1950 C CA . VAL A 1 258 ? -11.639 -21.680 -7.252 1.00 92.75 258 VAL A CA 1
ATOM 1951 C C . VAL A 1 258 ? -12.890 -20.972 -7.772 1.00 92.75 258 VAL A C 1
ATOM 1953 O O . VAL A 1 258 ? -13.991 -21.480 -7.586 1.00 92.75 258 VAL A O 1
ATOM 1956 N N . MET A 1 259 ? -12.733 -19.857 -8.493 1.00 92.94 259 MET A N 1
ATOM 1957 C CA . MET A 1 259 ? -13.859 -19.122 -9.084 1.00 92.94 259 MET A CA 1
ATOM 1958 C C . MET A 1 259 ? -14.653 -19.977 -10.072 1.00 92.94 259 MET A C 1
ATOM 1960 O O . MET A 1 259 ? -15.879 -19.961 -10.057 1.00 92.94 259 MET A O 1
ATOM 1964 N N . SER A 1 260 ? -13.968 -20.755 -10.914 1.00 91.94 260 SER A N 1
ATOM 1965 C CA . SER A 1 260 ? -14.622 -21.643 -11.882 1.00 91.94 260 SER A CA 1
ATOM 1966 C C . SER A 1 260 ? -15.451 -22.721 -11.185 1.00 91.94 260 SER A C 1
ATOM 1968 O O . SER A 1 260 ? -16.571 -22.982 -11.609 1.00 91.94 260 SER A O 1
ATOM 1970 N N . ALA A 1 261 ? -14.936 -23.307 -10.101 1.00 91.75 261 ALA A N 1
ATOM 1971 C CA . ALA A 1 261 ? -15.656 -24.301 -9.311 1.00 91.75 261 ALA A CA 1
ATOM 1972 C C . ALA A 1 261 ? -16.858 -23.690 -8.573 1.00 91.75 261 ALA A C 1
ATOM 1974 O O . ALA A 1 261 ? -17.960 -24.223 -8.652 1.00 91.75 261 ALA A O 1
ATOM 1975 N N . VAL A 1 262 ? -16.676 -22.531 -7.932 1.00 92.06 262 VAL A N 1
ATOM 1976 C CA . VAL A 1 262 ? -17.759 -21.787 -7.267 1.00 92.06 262 VAL A CA 1
ATOM 1977 C C . VAL A 1 262 ? -18.866 -21.412 -8.255 1.00 92.06 262 VAL A C 1
ATOM 1979 O O . VAL A 1 262 ? -20.046 -21.549 -7.947 1.00 92.06 262 VAL A O 1
ATOM 1982 N N . ASN A 1 263 ? -18.513 -20.998 -9.472 1.00 91.25 263 ASN A N 1
ATOM 1983 C CA . ASN A 1 263 ? -19.490 -20.632 -10.497 1.00 91.25 263 ASN A CA 1
ATOM 1984 C C . ASN A 1 263 ? -20.290 -21.827 -11.046 1.00 91.25 263 ASN A C 1
ATOM 1986 O O . ASN A 1 263 ? -21.333 -21.608 -11.659 1.00 91.25 263 ASN A O 1
ATOM 1990 N N . MET A 1 264 ? -19.851 -23.070 -10.812 1.00 90.06 264 MET A N 1
ATOM 1991 C CA . MET A 1 264 ? -20.644 -24.267 -11.125 1.00 90.06 264 MET A CA 1
ATOM 1992 C C . MET A 1 264 ? -21.754 -24.529 -10.103 1.00 90.06 264 MET A C 1
ATOM 1994 O O . MET A 1 264 ? -22.689 -25.267 -10.414 1.00 90.06 264 MET A O 1
ATOM 1998 N N . LEU A 1 265 ? -21.675 -23.940 -8.905 1.00 89.75 265 LEU A N 1
ATOM 1999 C CA . LEU A 1 265 ? -22.728 -24.071 -7.903 1.00 89.75 265 LEU A CA 1
ATOM 2000 C C . LEU A 1 265 ? -24.013 -23.350 -8.353 1.00 89.75 265 LEU A C 1
ATOM 2002 O O . LEU A 1 265 ? -23.931 -22.313 -9.038 1.00 89.75 265 LEU A O 1
ATOM 2006 N N . PRO A 1 266 ? -25.196 -23.865 -7.958 1.00 90.81 266 PRO A N 1
ATOM 2007 C CA . PRO A 1 266 ? -26.472 -23.183 -8.158 1.00 90.81 266 PRO A CA 1
ATOM 2008 C C . PRO A 1 266 ? -26.449 -21.768 -7.573 1.00 90.81 266 PRO A C 1
ATOM 2010 O O . PRO A 1 266 ? -25.830 -21.541 -6.538 1.00 90.81 266 PRO A O 1
ATOM 2013 N N . GLU A 1 267 ? -27.160 -20.815 -8.186 1.00 88.00 267 GLU A N 1
ATOM 2014 C CA . GLU A 1 267 ? -27.168 -19.415 -7.719 1.00 88.00 267 GLU A CA 1
ATOM 2015 C C . GLU A 1 267 ? -27.596 -19.262 -6.251 1.00 88.00 267 GLU A C 1
ATOM 2017 O O . GLU A 1 267 ? -27.080 -18.390 -5.562 1.00 88.00 267 GLU A O 1
ATOM 2022 N N . SER A 1 268 ? -28.480 -20.135 -5.754 1.00 86.06 268 SER A N 1
ATOM 2023 C CA . SER A 1 268 ? -28.932 -20.140 -4.356 1.00 86.06 268 SER A CA 1
ATOM 2024 C C . SER A 1 268 ? -27.860 -20.562 -3.348 1.00 86.06 268 SER A C 1
ATOM 2026 O O . SER A 1 268 ? -27.961 -20.210 -2.178 1.00 86.06 268 SER A O 1
ATOM 2028 N N . GLU A 1 269 ? -26.862 -21.331 -3.783 1.00 87.56 269 GLU A N 1
ATOM 2029 C CA . GLU A 1 269 ? -25.787 -21.878 -2.941 1.00 87.56 269 GLU A CA 1
ATOM 2030 C C . GLU A 1 269 ? -24.432 -21.232 -3.248 1.00 87.56 269 GLU A C 1
ATOM 2032 O O . GLU A 1 269 ? -23.452 -21.461 -2.544 1.00 87.56 269 GLU A O 1
ATOM 2037 N N . ARG A 1 270 ? -24.355 -20.419 -4.308 1.00 92.56 270 ARG A N 1
ATOM 2038 C CA . ARG A 1 270 ? -23.112 -19.813 -4.771 1.00 92.56 270 ARG A CA 1
ATOM 2039 C C . ARG A 1 270 ? -22.624 -18.776 -3.754 1.00 92.56 270 ARG A C 1
ATOM 2041 O O . ARG A 1 270 ? -23.308 -17.768 -3.558 1.00 92.56 270 ARG A O 1
ATOM 2048 N N . PRO A 1 271 ? -21.446 -18.963 -3.134 1.00 93.88 271 PRO A N 1
ATOM 2049 C CA . PRO A 1 271 ? -20.889 -17.959 -2.244 1.00 93.88 271 PRO A CA 1
ATOM 2050 C C . PRO A 1 271 ? -20.467 -16.712 -3.015 1.00 93.88 271 PRO A C 1
ATOM 2052 O O . PRO A 1 271 ? -19.931 -16.785 -4.126 1.00 93.88 271 PRO A O 1
ATOM 2055 N N . ARG A 1 272 ? -20.622 -15.553 -2.376 1.00 93.12 272 ARG A N 1
ATOM 2056 C CA . ARG A 1 272 ? -19.964 -14.328 -2.828 1.00 93.12 272 ARG A CA 1
ATOM 2057 C C . ARG A 1 272 ? -18.469 -14.455 -2.545 1.00 93.12 272 ARG A C 1
ATOM 2059 O O . ARG A 1 272 ? -18.077 -14.635 -1.395 1.00 93.12 272 ARG A O 1
ATOM 2066 N N . VAL A 1 273 ? -17.628 -14.334 -3.568 1.00 95.31 273 VAL A N 1
ATOM 2067 C CA . VAL A 1 273 ? -16.167 -14.367 -3.396 1.00 95.31 273 VAL A CA 1
ATOM 2068 C C . VAL A 1 273 ? -15.617 -12.946 -3.407 1.00 95.31 273 VAL A C 1
ATOM 2070 O O . VAL A 1 273 ? -15.789 -12.231 -4.393 1.00 95.31 273 VAL A O 1
ATOM 2073 N N . VAL A 1 274 ? -14.954 -12.546 -2.320 1.00 95.19 274 VAL A N 1
ATOM 2074 C CA . VAL A 1 274 ? -14.397 -11.197 -2.143 1.00 95.19 274 VAL A CA 1
ATOM 2075 C C . VAL A 1 274 ? -12.893 -11.268 -1.888 1.00 95.19 274 VAL A C 1
ATOM 2077 O O . VAL A 1 274 ? -12.438 -11.760 -0.859 1.00 95.19 274 VAL A O 1
ATOM 2080 N N . GLY A 1 275 ? -12.100 -10.741 -2.813 1.00 95.81 275 GLY A N 1
ATOM 2081 C CA . GLY A 1 275 ? -10.655 -10.594 -2.676 1.00 95.81 275 GLY A CA 1
ATOM 2082 C C . GLY A 1 275 ? -10.276 -9.399 -1.800 1.00 95.81 275 GLY A C 1
ATOM 2083 O O . GLY A 1 275 ? -10.756 -8.281 -2.005 1.00 95.81 275 GLY A O 1
ATOM 2084 N N . LEU A 1 276 ? -9.374 -9.611 -0.847 1.00 96.38 276 LEU A N 1
ATOM 2085 C CA . LEU A 1 276 ? -8.814 -8.590 0.031 1.00 96.38 276 LEU A CA 1
ATOM 2086 C C . LEU A 1 276 ? -7.298 -8.541 -0.162 1.00 96.38 276 LEU A C 1
ATOM 2088 O O . LEU A 1 276 ? -6.596 -9.491 0.164 1.00 96.38 276 LEU A O 1
ATOM 2092 N N . GLY A 1 277 ? -6.798 -7.435 -0.713 1.00 92.69 277 GLY A N 1
ATOM 2093 C CA . GLY A 1 277 ? -5.366 -7.238 -0.950 1.00 92.69 277 GLY A CA 1
ATOM 2094 C C . GLY A 1 277 ? -4.783 -6.126 -0.069 1.00 92.69 277 GLY A C 1
ATOM 2095 O O . GLY A 1 277 ? -5.480 -5.144 0.206 1.00 92.69 277 GLY A O 1
ATOM 2096 N N . PRO A 1 278 ? -3.510 -6.207 0.350 1.00 89.38 278 PRO A N 1
ATOM 2097 C CA . PRO A 1 278 ? -2.838 -5.117 1.060 1.00 89.38 278 PRO A CA 1
ATOM 2098 C C . PRO A 1 278 ? -2.584 -3.912 0.142 1.00 89.38 278 PRO A C 1
ATOM 2100 O O . PRO A 1 278 ? -2.575 -2.770 0.596 1.00 89.38 278 PRO A O 1
ATOM 2103 N N . THR A 1 279 ? -2.412 -4.151 -1.162 1.00 83.50 279 THR A N 1
ATOM 2104 C CA . THR A 1 279 ? -2.095 -3.124 -2.161 1.00 83.50 279 THR A CA 1
ATOM 2105 C C . THR A 1 279 ? -3.110 -3.106 -3.299 1.00 83.50 279 THR A C 1
ATOM 2107 O O . THR A 1 279 ? -3.772 -4.099 -3.602 1.00 83.50 279 THR A O 1
ATOM 2110 N N . HIS A 1 280 ? -3.206 -1.967 -3.988 1.00 78.69 280 HIS A N 1
ATOM 2111 C CA . HIS A 1 280 ? -4.028 -1.844 -5.193 1.00 78.69 280 HIS A CA 1
ATOM 2112 C C . HIS A 1 280 ? -3.585 -2.780 -6.327 1.00 78.69 280 HIS A C 1
ATOM 2114 O O . HIS A 1 280 ? -4.430 -3.211 -7.110 1.00 78.69 280 HIS A O 1
ATOM 2120 N N . ARG A 1 281 ? -2.296 -3.139 -6.384 1.00 78.81 281 ARG A N 1
ATOM 2121 C CA . ARG A 1 281 ? -1.768 -4.104 -7.353 1.00 78.81 281 ARG A CA 1
ATOM 2122 C C . ARG A 1 281 ? -2.309 -5.511 -7.098 1.00 78.81 281 ARG A C 1
ATOM 2124 O O . ARG A 1 281 ? -2.893 -6.083 -8.011 1.00 78.81 281 ARG A O 1
ATOM 2131 N N . ALA A 1 282 ? -2.225 -6.004 -5.860 1.00 84.44 282 ALA A N 1
ATOM 2132 C CA . ALA A 1 282 ? -2.802 -7.300 -5.484 1.00 84.44 282 ALA A CA 1
ATOM 2133 C C . ALA A 1 282 ? -4.312 -7.352 -5.790 1.00 84.44 282 ALA A C 1
ATOM 2135 O O . ALA A 1 282 ? -4.826 -8.326 -6.334 1.00 84.44 282 ALA A O 1
ATOM 2136 N N . VAL A 1 283 ? -5.028 -6.249 -5.534 1.00 86.62 283 VAL A N 1
ATOM 2137 C CA . VAL A 1 283 ? -6.443 -6.107 -5.918 1.00 86.62 283 VAL A CA 1
ATOM 2138 C C . VAL A 1 283 ? -6.640 -6.199 -7.436 1.00 86.62 283 VAL A C 1
ATOM 2140 O O . VAL A 1 283 ? -7.557 -6.883 -7.887 1.00 86.62 283 VAL A O 1
ATOM 2143 N N . GLY A 1 284 ? -5.802 -5.530 -8.230 1.00 82.00 284 GLY A N 1
ATOM 2144 C CA . GLY A 1 284 ? -5.844 -5.590 -9.693 1.00 82.00 284 GLY A CA 1
ATOM 2145 C C . GLY A 1 284 ? -5.565 -6.991 -10.251 1.00 82.00 284 GLY A C 1
ATOM 2146 O O . GLY A 1 284 ? -6.263 -7.438 -11.162 1.00 82.00 284 GLY A O 1
ATOM 2147 N N . GLU A 1 285 ? -4.604 -7.712 -9.675 1.00 83.81 285 GLU A N 1
ATOM 2148 C CA . GLU A 1 285 ? -4.270 -9.092 -10.052 1.00 83.81 285 GLU A CA 1
ATOM 2149 C C . GLU A 1 285 ? -5.413 -10.064 -9.733 1.00 83.81 285 GLU A C 1
ATOM 2151 O O . GLU A 1 285 ? -5.788 -10.874 -10.585 1.00 83.81 285 GLU A O 1
ATOM 2156 N N . MET A 1 286 ? -6.046 -9.929 -8.561 1.00 89.75 286 MET A N 1
ATOM 2157 C CA . MET A 1 286 ? -7.245 -10.697 -8.208 1.00 89.75 286 MET A CA 1
ATOM 2158 C C . MET A 1 286 ? -8.427 -10.394 -9.140 1.00 89.75 286 MET A C 1
ATOM 2160 O O . MET A 1 286 ? -9.071 -11.320 -9.633 1.00 89.75 286 MET A O 1
ATOM 2164 N N . ARG A 1 287 ? -8.679 -9.117 -9.465 1.00 87.69 287 ARG A N 1
ATOM 2165 C CA . ARG A 1 287 ? -9.720 -8.729 -10.439 1.00 87.69 287 ARG A CA 1
ATOM 2166 C C . ARG A 1 287 ? -9.459 -9.303 -11.824 1.00 87.69 287 ARG A C 1
ATOM 2168 O O . ARG A 1 287 ? -10.379 -9.798 -12.465 1.00 87.69 287 ARG A O 1
ATOM 2175 N N . SER A 1 288 ? -8.201 -9.319 -12.257 1.00 81.69 288 SER A N 1
ATOM 2176 C CA . SER A 1 288 ? -7.787 -9.949 -13.520 1.00 81.69 288 SER A CA 1
ATOM 2177 C C . SER A 1 288 ? -7.960 -11.477 -13.505 1.00 81.69 288 SER A C 1
ATOM 2179 O O . SER A 1 288 ? -7.999 -12.118 -14.556 1.00 81.69 288 SER A O 1
ATOM 2181 N N . ALA A 1 289 ? -8.075 -12.084 -12.320 1.00 84.38 289 ALA A N 1
ATOM 2182 C CA . ALA A 1 289 ? -8.458 -13.482 -12.133 1.00 84.38 289 ALA A CA 1
ATOM 2183 C C . ALA A 1 289 ? -9.984 -13.699 -12.094 1.00 84.38 289 ALA A C 1
ATOM 2185 O O . ALA A 1 289 ? -10.423 -14.839 -11.959 1.00 84.38 289 ALA A O 1
ATOM 2186 N N . GLY A 1 290 ? -10.786 -12.637 -12.211 1.00 85.75 290 GLY A N 1
ATOM 2187 C CA . GLY A 1 290 ? -12.247 -12.684 -12.130 1.00 85.75 290 GLY A CA 1
ATOM 2188 C C . GLY A 1 290 ? -12.811 -12.599 -10.708 1.00 85.75 290 GLY A C 1
ATOM 2189 O O . GLY A 1 290 ? -13.997 -12.848 -10.529 1.00 85.75 290 GLY A O 1
ATOM 2190 N N . VAL A 1 291 ? -11.992 -12.266 -9.704 1.00 90.06 291 VAL A N 1
ATOM 2191 C CA . VAL A 1 291 ? -12.431 -12.105 -8.307 1.00 90.06 291 VAL A CA 1
ATOM 2192 C C . VAL A 1 291 ? -12.832 -10.650 -8.054 1.00 90.06 291 VAL A C 1
ATOM 2194 O O . VAL A 1 291 ? -12.042 -9.738 -8.306 1.00 90.06 291 VAL A O 1
ATOM 2197 N N . ASP A 1 292 ? -14.025 -10.410 -7.504 1.00 89.69 292 ASP A N 1
ATOM 2198 C CA . ASP A 1 292 ? -14.378 -9.076 -7.011 1.00 89.69 292 ASP A CA 1
ATOM 2199 C C . ASP A 1 292 ? -13.481 -8.721 -5.819 1.00 89.69 292 ASP A C 1
ATOM 2201 O O . ASP A 1 292 ? -13.445 -9.460 -4.841 1.00 89.69 292 ASP A O 1
ATOM 2205 N N . ALA A 1 293 ? -12.718 -7.627 -5.887 1.00 90.94 293 ALA A N 1
ATOM 2206 C CA . ALA A 1 293 ? -11.687 -7.352 -4.886 1.00 90.94 293 ALA A CA 1
ATOM 2207 C C . ALA A 1 293 ? -11.577 -5.884 -4.460 1.00 90.94 293 ALA A C 1
ATOM 2209 O O . ALA A 1 293 ? -11.855 -4.949 -5.227 1.00 90.94 293 ALA A O 1
ATOM 2210 N N . GLN A 1 294 ? -11.126 -5.672 -3.226 1.00 89.31 294 GLN A N 1
ATOM 2211 C CA . GLN A 1 294 ? -10.829 -4.366 -2.635 1.00 89.31 294 GLN A CA 1
ATOM 2212 C C . GLN A 1 294 ? -9.638 -4.443 -1.675 1.00 89.31 294 GLN A C 1
ATOM 2214 O O . GLN A 1 294 ? -9.141 -5.525 -1.368 1.00 89.31 294 GLN A O 1
ATOM 2219 N N . THR A 1 295 ? -9.143 -3.294 -1.211 1.00 90.25 295 THR A N 1
ATOM 2220 C CA . THR A 1 295 ? -8.050 -3.304 -0.235 1.00 90.25 295 THR A CA 1
ATOM 2221 C C . THR A 1 295 ? -8.561 -3.716 1.143 1.00 90.25 295 THR A C 1
ATOM 2223 O O . THR A 1 295 ? -9.679 -3.355 1.523 1.00 90.25 295 THR A O 1
ATOM 2226 N N . LEU A 1 296 ? -7.731 -4.422 1.918 1.00 93.81 296 LEU A N 1
ATOM 2227 C CA . LEU A 1 296 ? -8.071 -4.822 3.287 1.00 93.81 296 LEU A CA 1
ATOM 2228 C C . LEU A 1 296 ? -8.442 -3.605 4.150 1.00 93.81 296 LEU A C 1
ATOM 2230 O O . LEU A 1 296 ? -9.444 -3.629 4.857 1.00 93.81 296 LEU A O 1
ATOM 2234 N N . ALA A 1 297 ? -7.694 -2.507 4.023 1.00 87.25 297 ALA A N 1
ATOM 2235 C CA . ALA A 1 297 ? -7.980 -1.263 4.733 1.00 87.25 297 ALA A CA 1
ATOM 2236 C C . ALA A 1 297 ? -9.373 -0.691 4.399 1.00 87.25 297 ALA A C 1
ATOM 2238 O O . ALA A 1 297 ? -10.085 -0.259 5.302 1.00 87.25 297 ALA A O 1
ATOM 2239 N N . SER A 1 298 ? -9.794 -0.723 3.124 1.00 83.75 298 SER A N 1
ATOM 2240 C CA . SER A 1 298 ? -11.145 -0.284 2.740 1.00 83.75 298 SER A CA 1
ATOM 2241 C C . SER A 1 298 ? -12.222 -1.196 3.319 1.00 83.75 298 SER A C 1
ATOM 2243 O O . SER A 1 298 ? -13.207 -0.691 3.843 1.00 83.75 298 SER A O 1
ATOM 2245 N N . PHE A 1 299 ? -12.016 -2.515 3.301 1.00 91.81 299 PHE A N 1
ATOM 2246 C CA . PHE A 1 299 ? -12.942 -3.460 3.928 1.00 91.81 299 PHE A CA 1
ATOM 2247 C C . PHE A 1 299 ? -13.104 -3.204 5.434 1.00 91.81 299 PHE A C 1
ATOM 2249 O O . PHE A 1 299 ? -14.230 -3.111 5.926 1.00 91.81 299 PHE A O 1
ATOM 2256 N N . LEU A 1 300 ? -11.992 -3.052 6.163 1.00 90.75 300 LEU A N 1
ATOM 2257 C CA . LEU A 1 300 ? -12.006 -2.796 7.605 1.00 90.75 300 LEU A CA 1
ATOM 2258 C C . LEU A 1 300 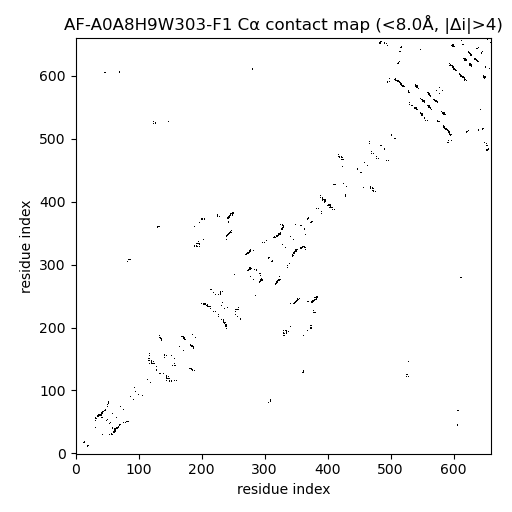? -12.698 -1.471 7.943 1.00 90.75 300 LEU A C 1
ATOM 2260 O O . LEU A 1 300 ? -13.455 -1.404 8.911 1.00 90.75 300 LEU A O 1
ATOM 2264 N N . HIS A 1 301 ? -12.448 -0.428 7.149 1.00 82.75 301 HIS A N 1
ATOM 2265 C CA . HIS A 1 301 ? -13.071 0.879 7.326 1.00 82.75 301 HIS A CA 1
ATOM 2266 C C . HIS A 1 301 ? -14.583 0.830 7.074 1.00 82.75 301 HIS A C 1
ATOM 2268 O O . HIS A 1 301 ? -15.362 1.228 7.939 1.00 82.75 301 HIS A O 1
ATOM 2274 N N . ASP A 1 302 ? -14.997 0.284 5.931 1.00 80.31 302 ASP A N 1
ATOM 2275 C CA . ASP A 1 302 ? -16.402 0.200 5.529 1.00 80.31 302 ASP A CA 1
ATOM 2276 C C . ASP A 1 302 ? -17.229 -0.630 6.520 1.00 80.31 302 ASP A C 1
ATOM 2278 O O . ASP A 1 302 ? -18.304 -0.211 6.946 1.00 80.31 302 ASP A O 1
ATOM 2282 N N . THR A 1 303 ? -16.701 -1.777 6.949 1.00 84.06 303 THR A N 1
ATOM 2283 C CA . THR A 1 303 ? -17.382 -2.657 7.911 1.00 84.06 303 THR A CA 1
ATOM 2284 C C . THR A 1 303 ? -17.480 -2.003 9.292 1.00 84.06 303 THR A C 1
ATOM 2286 O O . THR A 1 303 ? -18.488 -2.129 9.984 1.00 84.06 303 THR A O 1
ATOM 2289 N N . GLN A 1 304 ? -16.454 -1.249 9.701 1.00 80.25 304 GLN A N 1
ATOM 2290 C CA . GLN A 1 304 ? -16.500 -0.486 10.948 1.00 80.25 304 GLN A CA 1
ATOM 2291 C C . GLN A 1 304 ? -17.553 0.629 10.900 1.00 80.25 304 GLN A C 1
ATOM 2293 O O . GLN A 1 304 ? -18.183 0.906 11.922 1.00 80.25 304 GLN A O 1
ATOM 2298 N N . LEU A 1 305 ? -17.747 1.273 9.746 1.00 74.00 305 LEU A N 1
ATOM 2299 C CA . LEU A 1 305 ? -18.817 2.254 9.569 1.00 74.00 305 LEU A CA 1
ATOM 2300 C C . LEU A 1 305 ? -20.196 1.602 9.710 1.00 74.00 305 LEU A C 1
ATOM 2302 O O . LEU A 1 305 ? -21.012 2.128 10.458 1.00 74.00 305 LEU A O 1
ATOM 2306 N N . GLN A 1 306 ? -20.421 0.435 9.097 1.00 75.38 306 GLN A N 1
ATOM 2307 C CA . GLN A 1 306 ? -21.679 -0.318 9.229 1.00 75.38 306 GLN A CA 1
ATOM 2308 C C . GLN A 1 306 ? -22.017 -0.608 10.696 1.00 75.38 306 GLN A C 1
ATOM 2310 O O . GLN A 1 306 ? -23.094 -0.255 11.173 1.00 75.38 306 GLN A O 1
ATOM 2315 N N . GLN A 1 307 ? -21.055 -1.152 11.448 1.00 77.44 307 GLN A N 1
ATOM 2316 C CA . GLN A 1 307 ? -21.242 -1.442 12.872 1.00 77.44 307 GLN A CA 1
ATOM 2317 C C . GLN A 1 307 ? -21.566 -0.191 13.695 1.00 77.44 307 GLN A C 1
ATOM 2319 O O . GLN A 1 307 ? -22.384 -0.246 14.611 1.00 77.44 307 GLN A O 1
ATOM 2324 N N . ARG A 1 308 ? -20.934 0.948 13.381 1.00 71.69 308 ARG A N 1
ATOM 2325 C CA . ARG A 1 308 ? -21.224 2.224 14.052 1.00 71.69 308 ARG A CA 1
ATOM 2326 C C . ARG A 1 308 ? -22.624 2.724 13.726 1.00 71.69 308 ARG A C 1
ATOM 2328 O O . ARG A 1 308 ? -23.292 3.211 14.627 1.00 71.69 308 ARG A O 1
ATOM 2335 N N . SER A 1 309 ? -23.077 2.550 12.489 1.00 68.75 309 SER A N 1
ATOM 2336 C CA . SER A 1 309 ? -24.443 2.865 12.062 1.00 68.75 309 SER A CA 1
ATOM 2337 C C . SER A 1 309 ? -25.503 1.901 12.623 1.00 68.75 309 SER A C 1
ATOM 2339 O O . SER A 1 309 ? -26.679 2.048 12.305 1.00 68.75 309 SER A O 1
ATOM 2341 N N . GLY A 1 310 ? -25.114 0.929 13.459 1.00 70.31 310 GLY A N 1
ATOM 2342 C CA . GLY A 1 310 ? -26.017 -0.047 14.071 1.00 70.31 310 GLY A CA 1
ATOM 2343 C C . GLY A 1 310 ? -26.346 -1.250 13.184 1.00 70.31 310 GLY A C 1
ATOM 2344 O O . GLY A 1 310 ? -27.187 -2.065 13.558 1.00 70.31 310 GLY A O 1
ATOM 2345 N N . GLU A 1 311 ? -25.695 -1.386 12.027 1.00 77.19 311 GLU A N 1
ATOM 2346 C CA . GLU A 1 311 ? -25.862 -2.533 11.137 1.00 77.19 311 GLU A CA 1
ATOM 2347 C C . GLU A 1 311 ? -25.003 -3.710 11.627 1.00 77.19 311 GLU A C 1
ATOM 2349 O O . GLU A 1 311 ? -23.870 -3.534 12.087 1.00 77.19 311 GLU A O 1
ATOM 2354 N N . THR A 1 312 ? -25.511 -4.935 11.498 1.00 80.12 312 THR A N 1
ATOM 2355 C CA . THR A 1 312 ? -24.723 -6.156 11.705 1.00 80.12 312 THR A CA 1
ATOM 2356 C C . THR A 1 312 ? -24.333 -6.716 10.335 1.00 80.12 312 THR A C 1
ATOM 2358 O O . THR A 1 312 ? -25.222 -7.197 9.628 1.00 80.12 312 THR A O 1
ATOM 2361 N N . PRO A 1 313 ? -23.048 -6.658 9.935 1.00 85.31 313 PRO A N 1
ATOM 2362 C CA . PRO A 1 313 ? -22.602 -7.215 8.662 1.00 85.31 313 PRO A CA 1
ATOM 2363 C C . PRO A 1 313 ? -22.896 -8.717 8.591 1.00 85.31 313 PRO A C 1
ATOM 2365 O O . PRO A 1 313 ? -22.506 -9.461 9.491 1.00 85.31 313 PRO A O 1
ATOM 2368 N N . ASP A 1 314 ? -23.562 -9.153 7.523 1.00 89.69 314 ASP A N 1
ATOM 2369 C CA . ASP A 1 314 ? -23.828 -10.566 7.241 1.00 89.69 314 ASP A CA 1
ATOM 2370 C C . ASP A 1 314 ? -22.892 -11.054 6.134 1.00 89.69 314 ASP A C 1
ATOM 2372 O O . ASP A 1 314 ? -22.907 -10.566 5.002 1.00 89.69 314 ASP A O 1
ATOM 2376 N N . PHE A 1 315 ? -22.057 -12.023 6.488 1.00 94.00 315 PHE A N 1
ATOM 2377 C CA . PHE A 1 315 ? -21.090 -12.675 5.617 1.00 94.00 315 PHE A CA 1
ATOM 2378 C C . PHE A 1 315 ? -21.336 -14.188 5.517 1.00 94.00 315 PHE A C 1
ATOM 2380 O O . PHE A 1 315 ? -20.469 -14.898 5.014 1.00 94.00 315 PHE A O 1
ATOM 2387 N N . SER A 1 316 ? -22.494 -14.691 5.954 1.00 90.75 316 SER A N 1
ATOM 2388 C CA . SER A 1 316 ? -22.804 -16.126 6.085 1.00 90.75 316 SER A CA 1
ATOM 2389 C C . SER A 1 316 ? -22.560 -16.955 4.817 1.00 90.75 316 SER A C 1
ATOM 2391 O O . SER A 1 316 ? -22.120 -18.100 4.906 1.00 90.75 316 SER A O 1
ATOM 2393 N N . ASN A 1 317 ? -22.770 -16.370 3.633 1.00 92.69 317 ASN A N 1
ATOM 2394 C CA . ASN A 1 317 ? -22.466 -16.983 2.336 1.00 92.69 317 ASN A CA 1
ATOM 2395 C C . ASN A 1 317 ? -21.343 -16.242 1.579 1.00 92.69 317 ASN A C 1
ATOM 2397 O O . ASN A 1 317 ? -21.438 -15.984 0.378 1.00 92.69 317 ASN A O 1
ATOM 2401 N N . THR A 1 318 ? -20.291 -15.826 2.293 1.00 95.75 318 THR A N 1
ATOM 2402 C CA . THR A 1 318 ? -19.154 -15.084 1.723 1.00 95.75 318 THR A CA 1
ATOM 2403 C C . THR A 1 318 ? -17.827 -15.802 1.961 1.00 95.75 318 THR A C 1
ATOM 2405 O O . THR A 1 318 ? -17.489 -16.173 3.088 1.00 95.75 318 THR A O 1
ATOM 2408 N N . LEU A 1 319 ? -17.047 -15.953 0.888 1.00 96.62 319 LEU A N 1
ATOM 2409 C CA . LEU A 1 319 ? -15.669 -16.433 0.907 1.00 96.62 319 LEU A CA 1
ATOM 2410 C C . LEU A 1 319 ? -14.709 -15.264 0.657 1.00 96.62 319 LEU A C 1
ATOM 2412 O O . LEU A 1 319 ? -14.659 -14.711 -0.441 1.00 96.62 319 LEU A O 1
ATOM 2416 N N . PHE A 1 320 ? -13.906 -14.923 1.658 1.00 97.75 320 PHE A N 1
ATOM 2417 C CA . PHE A 1 320 ? -12.855 -13.922 1.541 1.00 97.75 320 PHE A CA 1
ATOM 2418 C C . PHE A 1 320 ? -11.530 -14.559 1.110 1.00 97.75 320 PHE A C 1
ATOM 2420 O O . PHE A 1 320 ? -11.064 -15.521 1.720 1.00 97.75 320 PHE A O 1
ATOM 2427 N N . LEU A 1 321 ? -10.889 -14.001 0.085 1.00 97.00 321 LEU A N 1
ATOM 2428 C CA . LEU A 1 321 ? -9.550 -14.396 -0.359 1.00 97.00 321 LEU A CA 1
ATOM 2429 C C . LEU A 1 321 ? -8.558 -13.296 0.025 1.00 97.00 321 LEU A C 1
ATOM 2431 O O . LEU A 1 321 ? -8.527 -12.247 -0.612 1.00 97.00 321 LEU A O 1
ATOM 2435 N N . LEU A 1 322 ? -7.776 -13.506 1.082 1.00 96.25 322 LEU A N 1
ATOM 2436 C CA . LEU A 1 322 ? -6.772 -12.551 1.550 1.00 96.25 322 LEU A CA 1
ATOM 2437 C C . LEU A 1 322 ? -5.443 -12.838 0.846 1.00 96.25 322 LEU A C 1
ATOM 2439 O O . LEU A 1 322 ? -4.698 -13.717 1.276 1.00 96.25 322 LEU A O 1
ATOM 2443 N N . ASP A 1 323 ? -5.144 -12.123 -0.235 1.00 93.06 323 ASP A N 1
ATOM 2444 C CA . ASP A 1 323 ? -3.902 -12.315 -0.994 1.00 93.06 323 ASP A CA 1
ATOM 2445 C C . ASP A 1 323 ? -2.761 -11.425 -0.485 1.00 93.06 323 ASP A C 1
ATOM 2447 O O . ASP A 1 323 ? -2.994 -10.376 0.113 1.00 93.06 323 ASP A O 1
ATOM 2451 N N . GLU A 1 324 ? -1.521 -11.860 -0.702 1.00 92.44 324 GLU A N 1
ATOM 2452 C CA . GLU A 1 324 ? -0.301 -11.258 -0.140 1.00 92.44 324 GLU A CA 1
ATOM 2453 C C . GLU A 1 324 ? -0.385 -10.976 1.371 1.00 92.44 324 GLU A C 1
ATOM 2455 O O . GLU A 1 324 ? 0.053 -9.947 1.891 1.00 92.44 324 GLU A O 1
ATOM 2460 N N . SER A 1 325 ? -0.923 -11.952 2.108 1.00 93.06 325 SER A N 1
ATOM 2461 C CA . SER A 1 325 ? -1.121 -11.888 3.560 1.00 93.06 325 SER A CA 1
ATOM 2462 C C . SER A 1 325 ? 0.176 -11.687 4.363 1.00 93.06 325 SER A C 1
ATOM 2464 O O . SER A 1 325 ? 0.112 -11.274 5.520 1.00 93.06 325 SER A O 1
ATOM 2466 N N . SER A 1 326 ? 1.357 -11.941 3.783 1.00 91.62 326 SER A N 1
ATOM 2467 C CA . SER A 1 326 ? 2.661 -11.642 4.404 1.00 91.62 326 SER A CA 1
ATOM 2468 C C . SER A 1 326 ? 2.912 -10.141 4.596 1.00 91.62 326 SER A C 1
ATOM 2470 O O . SER A 1 326 ? 3.702 -9.762 5.461 1.00 91.62 326 SER A O 1
ATOM 2472 N N . MET A 1 327 ? 2.208 -9.286 3.848 1.00 90.31 327 MET A N 1
ATOM 2473 C CA . MET A 1 327 ? 2.295 -7.827 3.955 1.00 90.31 327 MET A CA 1
ATOM 2474 C C . MET A 1 327 ? 1.287 -7.220 4.945 1.00 90.31 327 MET A C 1
ATOM 2476 O O . MET A 1 327 ? 1.248 -5.999 5.105 1.00 90.31 327 MET A O 1
ATOM 2480 N N . VAL A 1 328 ? 0.464 -8.038 5.608 1.00 92.06 328 VAL A N 1
ATOM 2481 C CA . VAL A 1 328 ? -0.549 -7.590 6.576 1.00 92.06 328 VAL A CA 1
ATOM 2482 C C . VAL A 1 328 ? -0.018 -7.762 8.002 1.00 92.06 328 VAL A C 1
ATOM 2484 O O . VAL A 1 328 ? 0.485 -8.827 8.346 1.00 92.06 328 VAL A O 1
ATOM 2487 N N . GLY A 1 329 ? -0.135 -6.725 8.839 1.00 91.12 329 GLY A N 1
ATOM 2488 C CA . GLY A 1 329 ? 0.286 -6.762 10.247 1.00 91.12 329 GLY A CA 1
ATOM 2489 C C . GLY A 1 329 ? -0.742 -7.403 11.188 1.00 91.12 329 GLY A C 1
ATOM 2490 O O . GLY A 1 329 ? -1.895 -7.639 10.817 1.00 91.12 329 GLY A O 1
ATOM 2491 N N . ASN A 1 330 ? -0.340 -7.650 12.440 1.00 91.00 330 ASN A N 1
ATOM 2492 C CA . ASN A 1 330 ? -1.166 -8.361 13.428 1.00 91.00 330 ASN A CA 1
ATOM 2493 C C . ASN A 1 330 ? -2.518 -7.677 13.692 1.00 91.00 330 ASN A C 1
ATOM 2495 O O . ASN A 1 330 ? -3.550 -8.344 13.713 1.00 91.00 330 ASN A O 1
ATOM 2499 N N . THR A 1 331 ? -2.533 -6.353 13.872 1.00 89.44 331 THR A N 1
ATOM 2500 C CA . THR A 1 331 ? -3.755 -5.601 14.205 1.00 89.44 331 THR A CA 1
ATOM 2501 C C . THR A 1 331 ? -4.830 -5.746 13.131 1.00 89.44 331 THR A C 1
ATOM 2503 O O . THR A 1 331 ? -5.975 -6.073 13.443 1.00 89.44 331 THR A O 1
ATOM 2506 N N . ASP A 1 332 ? -4.466 -5.537 11.867 1.00 93.12 332 ASP A N 1
ATOM 2507 C CA . ASP A 1 332 ? -5.420 -5.586 10.760 1.00 93.12 332 ASP A CA 1
ATOM 2508 C C . ASP A 1 332 ? -5.907 -7.010 10.503 1.00 93.12 332 ASP A C 1
ATOM 2510 O O . ASP A 1 332 ? -7.105 -7.209 10.304 1.00 93.12 332 ASP A O 1
ATOM 2514 N N . MET A 1 333 ? -5.022 -8.011 10.596 1.00 96.00 333 MET A N 1
ATOM 2515 C CA . MET A 1 333 ? -5.419 -9.415 10.465 1.00 96.00 333 MET A CA 1
ATOM 2516 C C . MET A 1 333 ? -6.362 -9.848 11.599 1.00 96.00 333 MET A C 1
ATOM 2518 O O . MET A 1 333 ? -7.400 -10.457 11.343 1.00 96.00 333 MET A O 1
ATOM 2522 N N . ALA A 1 334 ? -6.054 -9.486 12.850 1.00 95.88 334 ALA A N 1
ATOM 2523 C CA . ALA A 1 334 ? -6.901 -9.792 14.002 1.00 95.88 334 ALA A CA 1
ATOM 2524 C C . ALA A 1 334 ? -8.298 -9.172 13.862 1.00 95.88 334 ALA A C 1
ATOM 2526 O O . ALA A 1 334 ? -9.303 -9.828 14.142 1.00 95.88 334 ALA A O 1
ATOM 2527 N N . ARG A 1 335 ? -8.371 -7.917 13.396 1.00 94.75 335 ARG A N 1
ATOM 2528 C CA . ARG A 1 335 ? -9.643 -7.233 13.123 1.00 94.75 335 ARG A CA 1
ATOM 2529 C C . ARG A 1 335 ? -10.397 -7.884 11.968 1.00 94.75 335 ARG A C 1
ATOM 2531 O O . ARG A 1 335 ? -11.602 -8.082 12.089 1.00 94.75 335 ARG A O 1
ATOM 2538 N N . ALA A 1 336 ? -9.708 -8.246 10.887 1.00 96.81 336 ALA A N 1
ATOM 2539 C CA . ALA A 1 336 ? -10.319 -8.912 9.742 1.00 96.81 336 ALA A CA 1
ATOM 2540 C C . ALA A 1 336 ? -10.963 -10.241 10.152 1.00 96.81 336 ALA A C 1
ATOM 2542 O O . ALA A 1 336 ? -12.141 -10.455 9.878 1.00 96.81 336 ALA A O 1
ATOM 2543 N N . TYR A 1 337 ? -10.236 -11.098 10.875 1.00 97.06 337 TYR A N 1
ATOM 2544 C CA . TYR A 1 337 ? -10.761 -12.391 11.324 1.00 97.06 337 TYR A CA 1
ATOM 2545 C C . TYR A 1 337 ? -11.925 -12.236 12.301 1.00 97.06 337 TYR A C 1
ATOM 2547 O O . TYR A 1 337 ? -12.914 -12.953 12.167 1.00 97.06 337 TYR A O 1
ATOM 2555 N N . ALA A 1 338 ? -11.861 -11.270 13.222 1.00 95.25 338 ALA A N 1
ATOM 2556 C CA . ALA A 1 338 ? -12.968 -10.989 14.132 1.00 95.25 338 ALA A CA 1
ATOM 2557 C C . ALA A 1 338 ? -14.243 -10.562 13.384 1.00 95.25 338 ALA A C 1
ATOM 2559 O O . ALA A 1 338 ? -15.323 -11.073 13.671 1.00 95.25 338 ALA A O 1
ATOM 2560 N N . LEU A 1 339 ? -14.123 -9.663 12.400 1.00 95.00 339 LEU A N 1
ATOM 2561 C CA . LEU A 1 339 ? -15.259 -9.193 11.600 1.00 95.00 339 LEU A CA 1
ATOM 2562 C C . LEU A 1 339 ? -15.843 -10.300 10.717 1.00 95.00 339 LEU A C 1
ATOM 2564 O O . LEU A 1 339 ? -17.057 -10.484 10.687 1.00 95.00 339 LEU A O 1
ATOM 2568 N N . ILE A 1 340 ? -14.984 -11.064 10.037 1.00 95.94 340 ILE A N 1
ATOM 2569 C CA . ILE A 1 340 ? -15.402 -12.179 9.179 1.00 95.94 340 ILE A CA 1
ATOM 2570 C C . ILE A 1 340 ? -16.103 -13.254 10.014 1.00 95.94 340 ILE A C 1
ATOM 2572 O O . ILE A 1 340 ? -17.178 -13.716 9.639 1.00 95.94 340 ILE A O 1
ATOM 2576 N N . ALA A 1 341 ? -15.543 -13.611 11.174 1.00 95.06 341 ALA A N 1
ATOM 2577 C CA . ALA A 1 341 ? -16.143 -14.591 12.068 1.00 95.06 341 ALA A CA 1
ATOM 2578 C C . ALA A 1 341 ? -17.486 -14.122 12.643 1.00 95.06 341 ALA A C 1
ATOM 2580 O O . ALA A 1 341 ? -18.411 -14.930 12.717 1.00 95.06 341 ALA A O 1
ATOM 2581 N N . ALA A 1 342 ? -17.600 -12.845 13.026 1.00 93.19 342 ALA A N 1
ATOM 2582 C CA . ALA A 1 342 ? -18.837 -12.270 13.551 1.00 93.19 342 ALA A CA 1
ATOM 2583 C C . ALA A 1 342 ? -19.961 -12.237 12.504 1.00 93.19 342 ALA A C 1
ATOM 2585 O O . ALA A 1 342 ? -21.110 -12.492 12.850 1.00 93.19 342 ALA A O 1
ATOM 2586 N N . GLY A 1 343 ? -19.628 -11.982 11.234 1.00 92.75 343 GLY A N 1
ATOM 2587 C CA . GLY A 1 343 ? -20.586 -12.057 10.128 1.00 92.75 343 GLY A CA 1
ATOM 2588 C C . GLY A 1 343 ? -20.841 -13.475 9.604 1.00 92.75 343 GLY A C 1
ATOM 2589 O O . GLY A 1 343 ? -21.637 -13.641 8.693 1.00 92.75 343 GLY A O 1
ATOM 2590 N N . GLY A 1 344 ? -20.174 -14.509 10.130 1.00 94.38 344 GLY A N 1
ATOM 2591 C CA . GLY A 1 344 ? -20.354 -15.897 9.680 1.00 94.38 344 GLY A CA 1
ATOM 2592 C C . GLY A 1 344 ? -19.650 -16.258 8.365 1.00 94.38 344 GLY A C 1
ATOM 2593 O O . GLY A 1 344 ? -19.930 -17.313 7.804 1.00 94.38 344 GLY A O 1
ATOM 2594 N N . GLY A 1 345 ? -18.734 -15.416 7.881 1.00 95.56 345 GLY A N 1
ATOM 2595 C CA . GLY A 1 345 ? -17.990 -15.655 6.644 1.00 95.56 345 GLY A CA 1
ATOM 2596 C C . GLY A 1 345 ? -16.793 -16.587 6.802 1.00 95.56 345 GLY A C 1
ATOM 2597 O O . GLY A 1 345 ? -16.386 -16.948 7.908 1.00 95.56 345 GLY A O 1
ATOM 2598 N N . ARG A 1 346 ? -16.201 -16.950 5.661 1.00 96.69 346 ARG A N 1
ATOM 2599 C CA . ARG A 1 346 ? -14.989 -17.777 5.549 1.00 96.69 346 ARG A CA 1
ATOM 2600 C C . ARG A 1 346 ? -13.829 -16.965 4.995 1.00 96.69 346 ARG A C 1
ATOM 2602 O O . ARG A 1 346 ? -14.054 -16.051 4.209 1.00 96.69 346 ARG A O 1
ATOM 2609 N N . ALA A 1 347 ? -12.597 -17.324 5.337 1.00 97.19 347 ALA A N 1
ATOM 2610 C CA . ALA A 1 347 ? -11.411 -16.669 4.798 1.00 97.19 347 ALA A CA 1
ATOM 2611 C C . ALA A 1 347 ? -10.293 -17.653 4.445 1.00 97.19 347 ALA A C 1
ATOM 2613 O O . ALA A 1 347 ? -10.011 -18.605 5.171 1.00 97.19 347 ALA A O 1
ATOM 2614 N N . VAL A 1 348 ? -9.612 -17.365 3.340 1.00 97.06 348 VAL A N 1
ATOM 2615 C CA . VAL A 1 348 ? -8.391 -18.048 2.915 1.00 97.06 348 VAL A CA 1
ATOM 2616 C C . VAL A 1 348 ? -7.272 -17.024 2.899 1.00 97.06 348 VAL A C 1
ATOM 2618 O O . VAL A 1 348 ? -7.317 -16.075 2.117 1.00 97.06 348 VAL A O 1
ATOM 2621 N N . ALA A 1 349 ? -6.260 -17.217 3.736 1.00 96.88 349 ALA A N 1
ATOM 2622 C CA . ALA A 1 349 ? -5.054 -16.405 3.697 1.00 96.88 349 ALA A CA 1
ATOM 2623 C C . ALA A 1 349 ? -4.044 -17.018 2.723 1.00 96.88 349 ALA A C 1
ATOM 2625 O O . ALA A 1 349 ? -3.519 -18.103 2.960 1.00 96.88 349 ALA A O 1
ATOM 2626 N N . SER A 1 350 ? -3.760 -16.309 1.637 1.00 95.00 350 SER A N 1
ATOM 2627 C CA . SER A 1 350 ? -2.766 -16.649 0.620 1.00 95.00 350 SER A CA 1
ATOM 2628 C C . SER A 1 350 ? -1.578 -15.695 0.707 1.00 95.00 350 SER A C 1
ATOM 2630 O O . SER A 1 350 ? -1.733 -14.497 0.949 1.00 95.00 350 SER A O 1
ATOM 2632 N N . GLY A 1 351 ? -0.370 -16.213 0.512 1.00 92.69 351 GLY A N 1
ATOM 2633 C CA . GLY A 1 351 ? 0.842 -15.403 0.561 1.00 92.69 351 GLY A CA 1
ATOM 2634 C C . GLY A 1 351 ? 2.116 -16.226 0.449 1.00 92.69 351 GLY A C 1
ATOM 2635 O O . GLY A 1 351 ? 2.082 -17.439 0.236 1.00 92.69 351 GLY A O 1
ATOM 2636 N N . ASP A 1 352 ? 3.241 -15.538 0.604 1.00 90.94 352 ASP A N 1
ATOM 2637 C CA . ASP A 1 352 ? 4.573 -16.134 0.646 1.00 90.94 352 ASP A CA 1
ATOM 2638 C C . ASP A 1 352 ? 5.337 -15.592 1.863 1.00 90.94 352 ASP A C 1
ATOM 2640 O O . ASP A 1 352 ? 5.620 -14.396 1.957 1.00 90.94 352 ASP A O 1
ATOM 2644 N N . THR A 1 353 ? 5.658 -16.464 2.822 1.00 86.94 353 THR A N 1
ATOM 2645 C CA . THR A 1 353 ? 6.439 -16.103 4.020 1.00 86.94 353 THR A CA 1
ATOM 2646 C C . THR A 1 353 ? 7.852 -15.628 3.733 1.00 86.94 353 THR A C 1
ATOM 2648 O O . THR A 1 353 ? 8.447 -15.024 4.628 1.00 86.94 353 THR A O 1
ATOM 2651 N N . ASP A 1 354 ? 8.401 -15.941 2.560 1.00 83.31 354 ASP A N 1
ATOM 2652 C CA . ASP A 1 354 ? 9.763 -15.569 2.179 1.00 83.31 354 ASP A CA 1
ATOM 2653 C C . ASP A 1 354 ? 9.796 -14.287 1.326 1.00 83.31 354 ASP A C 1
ATOM 2655 O O . ASP A 1 354 ? 10.873 -13.775 1.026 1.00 83.31 354 ASP A O 1
ATOM 2659 N N . GLN A 1 355 ? 8.628 -13.723 0.992 1.00 82.81 355 GLN A N 1
ATOM 2660 C CA . GLN A 1 355 ? 8.511 -12.394 0.387 1.00 82.81 355 GLN A CA 1
ATOM 2661 C C . GLN A 1 355 ? 8.510 -11.274 1.442 1.00 82.81 355 GLN A C 1
ATOM 2663 O O . GLN A 1 355 ? 8.697 -11.502 2.644 1.00 82.81 355 GLN A O 1
ATOM 2668 N N . LEU A 1 356 ? 8.349 -10.030 0.977 1.00 78.69 356 LEU A N 1
ATOM 2669 C CA . LEU A 1 356 ? 8.414 -8.842 1.821 1.00 78.69 356 LEU A CA 1
ATOM 2670 C C . LEU A 1 356 ? 7.360 -8.909 2.924 1.00 78.69 356 LEU A C 1
ATOM 2672 O O . LEU A 1 356 ? 6.222 -9.330 2.718 1.00 78.69 356 LEU A O 1
ATOM 2676 N N . GLN A 1 357 ? 7.785 -8.487 4.108 1.00 80.75 357 GLN A N 1
ATOM 2677 C CA . GLN A 1 357 ? 6.957 -8.479 5.301 1.00 80.75 357 GLN A CA 1
ATOM 2678 C C . GLN A 1 357 ? 6.194 -7.159 5.411 1.00 80.75 357 GLN A C 1
ATOM 2680 O O . GLN A 1 357 ? 6.570 -6.148 4.809 1.00 80.75 357 GLN A O 1
ATOM 2685 N N . ALA A 1 358 ? 5.133 -7.173 6.214 1.00 80.19 358 ALA A N 1
ATOM 2686 C CA . ALA A 1 358 ? 4.410 -5.973 6.596 1.00 80.19 358 ALA A CA 1
ATOM 2687 C C . ALA A 1 358 ? 5.356 -4.905 7.177 1.00 80.19 358 ALA A C 1
ATOM 2689 O O . ALA A 1 358 ? 6.287 -5.212 7.919 1.00 80.19 358 ALA A O 1
ATOM 2690 N N . ILE A 1 359 ? 5.077 -3.635 6.871 1.00 75.81 359 ILE A N 1
ATOM 2691 C CA . ILE A 1 359 ? 5.681 -2.497 7.588 1.00 75.81 359 ILE A CA 1
ATOM 2692 C C . ILE A 1 359 ? 5.117 -2.432 9.018 1.00 75.81 359 ILE A C 1
ATOM 2694 O O . ILE A 1 359 ? 5.809 -2.034 9.955 1.00 75.81 359 ILE A O 1
ATOM 2698 N N . ALA A 1 360 ? 3.848 -2.821 9.176 1.00 76.31 360 ALA A N 1
ATOM 2699 C CA . ALA A 1 360 ? 3.178 -2.905 10.463 1.00 76.31 360 ALA A CA 1
ATOM 2700 C C . ALA A 1 360 ? 3.751 -4.050 11.325 1.00 76.31 360 ALA A C 1
ATOM 2702 O O . ALA A 1 360 ? 4.187 -5.062 10.774 1.00 76.31 360 ALA A O 1
ATOM 2703 N N . PRO A 1 361 ? 3.711 -3.937 12.666 1.00 80.38 361 PRO A N 1
ATOM 2704 C CA . PRO A 1 361 ? 4.260 -4.958 13.551 1.00 80.38 361 PRO A CA 1
ATOM 2705 C C . PRO A 1 361 ? 3.619 -6.346 13.408 1.00 80.38 361 PRO A C 1
ATOM 2707 O O . PRO A 1 361 ? 2.402 -6.491 13.232 1.00 80.38 361 PRO A O 1
ATOM 2710 N N . GLY A 1 362 ? 4.457 -7.368 13.599 1.00 84.69 362 GLY A N 1
ATOM 2711 C CA . GLY A 1 362 ? 4.057 -8.774 13.625 1.00 84.69 362 GLY A CA 1
ATOM 2712 C C . GLY A 1 362 ? 4.072 -9.468 12.263 1.00 84.69 362 GLY A C 1
ATOM 2713 O O . GLY A 1 362 ? 4.244 -8.847 11.220 1.00 84.69 362 GLY A O 1
ATOM 2714 N N . GLN A 1 363 ? 3.931 -10.795 12.283 1.00 89.94 363 GLN A N 1
ATOM 2715 C CA . GLN A 1 363 ? 3.957 -11.644 11.084 1.00 89.94 363 GLN A CA 1
ATOM 2716 C C . GLN A 1 363 ? 2.819 -12.669 11.141 1.00 89.94 363 GLN A C 1
ATOM 2718 O O . GLN A 1 363 ? 3.066 -13.876 11.272 1.00 89.94 363 GLN A O 1
ATOM 2723 N N . PRO A 1 364 ? 1.556 -12.218 11.046 1.00 93.25 364 PRO A N 1
ATOM 2724 C CA . PRO A 1 364 ? 0.401 -13.071 11.294 1.00 93.25 364 PRO A CA 1
ATOM 2725 C C . PRO A 1 364 ? 0.326 -14.235 10.302 1.00 93.25 364 PRO A C 1
ATOM 2727 O O . PRO A 1 364 ? -0.038 -15.344 10.687 1.00 93.25 364 PRO A O 1
ATOM 2730 N N . PHE A 1 365 ? 0.760 -14.030 9.052 1.00 95.06 365 PHE A N 1
ATOM 2731 C CA . PHE A 1 365 ? 0.795 -15.077 8.030 1.00 95.06 365 PHE A CA 1
ATOM 2732 C C . PHE A 1 365 ? 1.753 -16.231 8.367 1.00 95.06 365 PHE A C 1
ATOM 2734 O O . PHE A 1 365 ? 1.445 -17.390 8.094 1.00 95.06 365 PHE A O 1
ATOM 2741 N N . ARG A 1 366 ? 2.896 -15.940 8.999 1.00 93.25 366 ARG A N 1
ATOM 2742 C CA . ARG A 1 366 ? 3.839 -16.961 9.483 1.00 93.25 366 ARG A CA 1
ATOM 2743 C C . ARG A 1 366 ? 3.361 -17.582 10.796 1.00 93.25 366 ARG A C 1
ATOM 2745 O O . ARG A 1 366 ? 3.493 -18.793 10.988 1.00 93.25 366 ARG A O 1
ATOM 2752 N N . LEU A 1 367 ? 2.784 -16.769 11.685 1.00 93.00 367 LEU A N 1
ATOM 2753 C CA . LEU A 1 367 ? 2.210 -17.210 12.957 1.00 93.00 367 LEU A CA 1
ATOM 2754 C C . LEU A 1 367 ? 1.146 -18.292 12.735 1.00 93.00 367 LEU A C 1
ATOM 2756 O O . LEU A 1 367 ? 1.227 -19.363 13.334 1.00 93.00 367 LEU A O 1
ATOM 2760 N N . GLN A 1 368 ? 0.196 -18.053 11.828 1.00 95.19 368 GLN A N 1
ATOM 2761 C CA . GLN A 1 368 ? -0.865 -19.019 11.543 1.00 95.19 368 GLN A CA 1
ATOM 2762 C C . GLN A 1 368 ? -0.330 -20.343 10.978 1.00 95.19 368 GLN A C 1
ATOM 2764 O O . GLN A 1 368 ? -0.832 -21.400 11.339 1.00 95.19 368 GLN A O 1
ATOM 2769 N N . GLN A 1 369 ? 0.731 -20.327 10.170 1.00 93.69 369 GLN A N 1
ATOM 2770 C CA . GLN A 1 369 ? 1.299 -21.562 9.617 1.00 93.69 369 GLN A CA 1
ATOM 2771 C C . GLN A 1 369 ? 2.042 -22.403 10.655 1.00 93.69 369 GLN A C 1
ATOM 2773 O O . GLN A 1 369 ? 2.076 -23.625 10.561 1.00 93.69 369 GLN A O 1
ATOM 2778 N N . THR A 1 370 ? 2.691 -21.750 11.618 1.00 92.75 370 THR A N 1
ATOM 2779 C CA . THR A 1 370 ? 3.658 -22.411 12.508 1.00 92.75 370 THR A CA 1
ATOM 2780 C C . THR A 1 370 ? 3.114 -22.694 13.902 1.00 92.75 370 THR A C 1
ATOM 2782 O O . THR A 1 370 ? 3.646 -23.560 14.597 1.00 92.75 370 THR A O 1
ATOM 2785 N N . ARG A 1 371 ? 2.094 -21.948 14.342 1.00 92.81 371 ARG A N 1
ATOM 2786 C CA . ARG A 1 371 ? 1.606 -21.956 15.730 1.00 92.81 371 ARG A CA 1
ATOM 2787 C C . ARG A 1 371 ? 0.087 -22.067 15.866 1.00 92.81 371 ARG A C 1
ATOM 2789 O O . ARG A 1 371 ? -0.391 -22.073 16.997 1.00 92.81 371 ARG A O 1
ATOM 2796 N N . SER A 1 372 ? -0.669 -22.136 14.769 1.00 92.69 372 SER A N 1
ATOM 2797 C CA . SER A 1 372 ? -2.132 -22.271 14.820 1.00 92.69 372 SER A CA 1
ATOM 2798 C C . SER A 1 372 ? -2.613 -23.674 14.446 1.00 92.69 372 SER A C 1
ATOM 2800 O O . SER A 1 372 ? -1.826 -24.519 14.029 1.00 92.69 372 SER A O 1
ATOM 2802 N N . ALA A 1 373 ? -3.919 -23.901 14.599 1.00 91.75 373 ALA A N 1
ATOM 2803 C CA . ALA A 1 373 ? -4.597 -25.120 14.164 1.00 91.75 373 ALA A CA 1
ATOM 2804 C C . ALA A 1 373 ? -5.024 -25.092 12.681 1.00 91.75 373 ALA A C 1
ATOM 2806 O O . ALA A 1 373 ? -5.653 -26.044 12.221 1.00 91.75 373 ALA A O 1
ATOM 2807 N N . ALA A 1 374 ? -4.742 -24.005 11.949 1.00 92.12 374 ALA A N 1
ATOM 2808 C CA . ALA A 1 374 ? -5.149 -23.867 10.554 1.00 92.12 374 ALA A CA 1
ATOM 2809 C C . ALA A 1 374 ? -4.522 -24.957 9.684 1.00 92.12 374 ALA A C 1
ATOM 2811 O O . ALA A 1 374 ? -3.327 -25.242 9.792 1.00 92.12 374 ALA A O 1
ATOM 2812 N N . ASP A 1 375 ? -5.315 -25.494 8.762 1.00 92.56 375 ASP A N 1
ATOM 2813 C CA . ASP A 1 375 ? -4.775 -26.342 7.710 1.00 92.56 375 ASP A CA 1
ATOM 2814 C C . ASP A 1 375 ? -4.017 -25.483 6.693 1.00 92.56 375 ASP A C 1
ATOM 2816 O O . ASP A 1 375 ? -4.460 -24.394 6.303 1.00 92.56 375 ASP A O 1
ATOM 2820 N N . VAL A 1 376 ? -2.846 -25.979 6.283 1.00 94.69 376 VAL A N 1
ATOM 2821 C CA . VAL A 1 376 ? -1.932 -25.273 5.382 1.00 94.69 376 VAL A CA 1
ATOM 2822 C C . VAL A 1 376 ? -1.709 -26.090 4.116 1.00 94.69 376 VAL A C 1
ATOM 2824 O O . VAL A 1 376 ? -1.155 -27.190 4.162 1.00 94.69 376 VAL A O 1
ATOM 2827 N N . ALA A 1 377 ? -2.087 -25.541 2.964 1.00 94.69 377 ALA A N 1
ATOM 2828 C CA . ALA A 1 377 ? -1.692 -26.076 1.665 1.00 94.69 377 ALA A CA 1
ATOM 2829 C C . ALA A 1 377 ? -0.410 -25.384 1.189 1.00 94.69 377 ALA A C 1
ATOM 2831 O O . ALA A 1 377 ? -0.323 -24.158 1.204 1.00 94.69 377 ALA A O 1
ATOM 2832 N N . ILE A 1 378 ? 0.578 -26.158 0.727 1.00 93.06 378 ILE A N 1
ATOM 2833 C CA . ILE A 1 378 ? 1.843 -25.611 0.220 1.00 93.06 378 ILE A CA 1
ATOM 2834 C C . ILE A 1 378 ? 1.955 -25.842 -1.288 1.00 93.06 378 ILE A C 1
ATOM 2836 O O . ILE A 1 378 ? 2.044 -26.973 -1.767 1.00 93.06 378 ILE A O 1
ATOM 2840 N N . MET A 1 379 ? 2.020 -24.750 -2.041 1.00 92.19 379 MET A N 1
ATOM 2841 C CA . MET A 1 379 ? 2.259 -24.723 -3.479 1.00 92.19 379 MET A CA 1
ATOM 2842 C C . MET A 1 379 ? 3.743 -24.460 -3.738 1.00 92.19 379 MET A C 1
ATOM 2844 O O . MET A 1 379 ? 4.177 -23.314 -3.695 1.00 92.19 379 MET A O 1
ATOM 2848 N N . LYS A 1 380 ? 4.519 -25.524 -3.993 1.00 86.31 380 LYS A N 1
ATOM 2849 C CA . LYS A 1 380 ? 5.980 -25.466 -4.234 1.00 86.31 380 LYS A CA 1
ATOM 2850 C C . LYS A 1 380 ? 6.386 -25.442 -5.707 1.00 86.31 380 LYS A C 1
ATOM 2852 O O . LYS A 1 380 ? 7.530 -25.136 -6.019 1.00 86.31 380 LYS A O 1
ATOM 2857 N N . GLU A 1 381 ? 5.497 -25.834 -6.613 1.00 86.69 381 GLU A N 1
ATOM 2858 C CA . GLU A 1 381 ? 5.840 -26.039 -8.022 1.00 86.69 381 GLU A CA 1
ATOM 2859 C C . GLU A 1 381 ? 5.864 -24.711 -8.790 1.00 86.69 381 GLU A C 1
ATOM 2861 O O . GLU A 1 381 ? 4.816 -24.106 -9.008 1.00 86.69 381 GLU A O 1
ATOM 2866 N N . ILE A 1 382 ? 7.058 -24.246 -9.174 1.00 83.25 382 ILE A N 1
ATOM 2867 C CA . ILE A 1 382 ? 7.244 -22.989 -9.911 1.00 83.25 382 ILE A CA 1
ATOM 2868 C C . ILE A 1 382 ? 6.926 -23.236 -11.384 1.00 83.25 382 ILE A C 1
ATOM 2870 O O . ILE A 1 382 ? 7.567 -24.066 -12.026 1.00 83.25 382 ILE A O 1
ATOM 2874 N N . VAL A 1 383 ? 5.968 -22.477 -11.918 1.00 82.69 383 VAL A N 1
ATOM 2875 C CA . VAL A 1 383 ? 5.494 -22.595 -13.310 1.00 82.69 383 VAL A CA 1
ATOM 2876 C C . VAL A 1 383 ? 5.863 -21.390 -14.177 1.00 82.69 383 VAL A C 1
ATOM 2878 O O . VAL A 1 383 ? 5.756 -21.461 -15.395 1.00 82.69 383 VAL A O 1
ATOM 2881 N N . ARG A 1 384 ? 6.279 -20.270 -13.566 1.00 78.69 384 ARG A N 1
ATOM 2882 C CA . ARG A 1 384 ? 6.594 -19.016 -14.278 1.00 78.69 384 ARG A CA 1
ATOM 2883 C C . ARG A 1 384 ? 7.945 -19.054 -15.011 1.00 78.69 384 ARG A C 1
ATOM 2885 O O . ARG A 1 384 ? 8.107 -18.332 -15.986 1.00 78.69 384 ARG A O 1
ATOM 2892 N N . GLN A 1 385 ? 8.907 -19.841 -14.528 1.00 75.12 385 GLN A N 1
ATOM 2893 C CA . GLN A 1 385 ? 10.278 -19.864 -15.053 1.00 75.12 385 GLN A CA 1
ATOM 2894 C C . GLN A 1 385 ? 10.470 -20.933 -16.127 1.00 75.12 385 GLN A C 1
ATOM 2896 O O . GLN A 1 385 ? 9.799 -21.967 -16.102 1.00 75.12 385 GLN A O 1
ATOM 2901 N N . THR A 1 386 ? 11.427 -20.713 -17.031 1.00 73.88 386 THR A N 1
ATOM 2902 C CA . THR A 1 386 ? 11.863 -21.765 -17.955 1.00 73.88 386 THR A CA 1
ATOM 2903 C C . THR A 1 386 ? 12.497 -22.928 -17.177 1.00 73.88 386 THR A C 1
ATOM 2905 O O . THR A 1 386 ? 12.981 -22.729 -16.052 1.00 73.88 386 THR A O 1
ATOM 2908 N N . PRO A 1 387 ? 12.500 -24.153 -17.733 1.00 75.94 387 PRO A N 1
ATOM 2909 C CA . PRO A 1 387 ? 13.047 -25.325 -17.052 1.00 75.94 387 PRO A CA 1
ATOM 2910 C C . PRO A 1 387 ? 14.478 -25.139 -16.524 1.00 75.94 387 PRO A C 1
ATOM 2912 O O . PRO A 1 387 ? 14.797 -25.675 -15.464 1.00 75.94 387 PRO A O 1
ATOM 2915 N N . GLU A 1 388 ? 15.305 -24.354 -17.218 1.00 78.50 388 GLU A N 1
ATOM 2916 C CA . GLU A 1 388 ? 16.719 -24.116 -16.908 1.00 78.50 388 GLU A CA 1
ATOM 2917 C C . GLU A 1 388 ? 16.910 -23.236 -15.664 1.00 78.50 388 GLU A C 1
ATOM 2919 O O . GLU A 1 388 ? 17.740 -23.539 -14.810 1.00 78.50 388 GLU A O 1
ATOM 2924 N N . LEU A 1 389 ? 16.105 -22.178 -15.509 1.00 83.56 389 LEU A N 1
ATOM 2925 C CA . LEU A 1 389 ? 16.198 -21.257 -14.365 1.00 83.56 389 LEU A CA 1
ATOM 2926 C C . LEU A 1 389 ? 15.462 -21.768 -13.126 1.00 83.56 389 LEU A C 1
ATOM 2928 O O . LEU A 1 389 ? 15.678 -21.278 -12.016 1.00 83.56 389 LEU A O 1
ATOM 2932 N N . ARG A 1 390 ? 14.592 -22.765 -13.294 1.00 84.69 390 ARG A 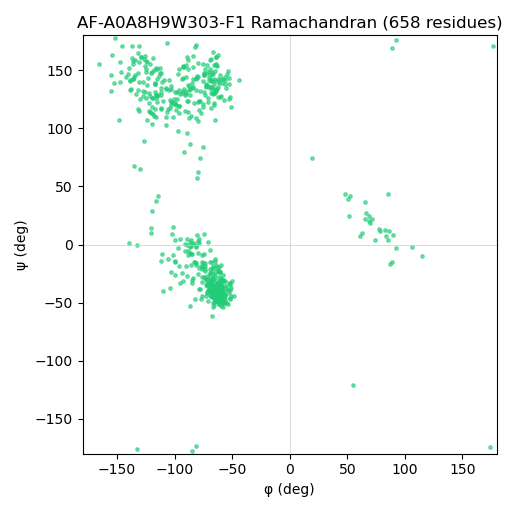N 1
ATOM 2933 C CA . ARG A 1 390 ? 13.771 -23.311 -12.212 1.00 84.69 390 ARG A CA 1
ATOM 2934 C C . ARG A 1 390 ? 14.614 -23.849 -11.051 1.00 84.69 390 ARG A C 1
ATOM 2936 O O . ARG A 1 390 ? 14.301 -23.563 -9.899 1.00 84.69 390 ARG A O 1
ATOM 2943 N N . GLU A 1 391 ? 15.701 -24.567 -11.339 1.00 85.06 391 GLU A N 1
ATOM 2944 C CA . GLU A 1 391 ? 16.609 -25.088 -10.304 1.00 85.06 391 GLU A CA 1
ATOM 2945 C C . GLU A 1 391 ? 17.346 -23.966 -9.562 1.00 85.06 391 GLU A C 1
ATOM 2947 O O . GLU A 1 391 ? 17.478 -24.032 -8.342 1.00 85.06 391 GLU A O 1
ATOM 2952 N N . ALA A 1 392 ? 17.755 -22.901 -10.262 1.00 87.00 392 ALA A N 1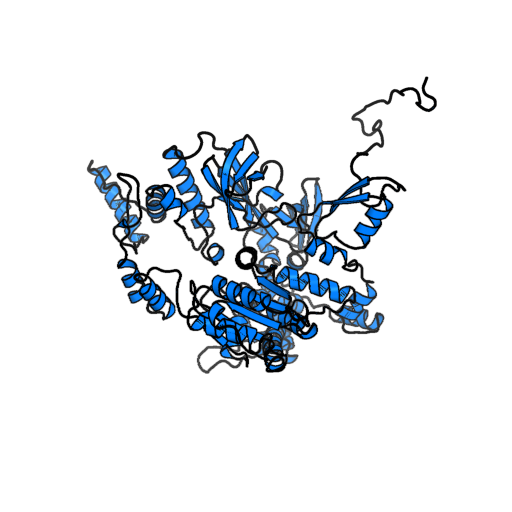
ATOM 2953 C CA . ALA A 1 392 ? 18.392 -21.742 -9.636 1.00 87.00 392 ALA A CA 1
ATOM 2954 C C . ALA A 1 392 ? 17.459 -21.074 -8.612 1.00 87.00 392 ALA A C 1
ATOM 2956 O O . ALA A 1 392 ? 17.869 -20.765 -7.491 1.00 87.00 392 ALA A O 1
ATOM 2957 N N . VAL A 1 393 ? 16.178 -20.916 -8.963 1.00 84.50 393 VAL A N 1
ATOM 2958 C CA . VAL A 1 393 ? 15.172 -20.353 -8.050 1.00 84.50 393 VAL A CA 1
ATOM 2959 C C . VAL A 1 393 ? 14.887 -21.297 -6.877 1.00 84.50 393 VAL A C 1
ATOM 2961 O O . VAL A 1 393 ? 14.775 -20.833 -5.743 1.00 84.50 393 VAL A O 1
ATOM 2964 N N . TYR A 1 394 ? 14.836 -22.615 -7.095 1.00 85.12 394 TYR A N 1
ATOM 2965 C CA . TYR A 1 394 ? 14.712 -23.574 -5.992 1.00 85.12 394 TYR A CA 1
ATOM 2966 C C . TYR A 1 394 ? 15.903 -23.538 -5.035 1.00 85.12 394 TYR A C 1
ATOM 2968 O O . TYR A 1 394 ? 15.705 -23.574 -3.820 1.00 85.12 394 TYR A O 1
ATOM 2976 N N . SER A 1 395 ? 17.128 -23.442 -5.553 1.00 88.25 395 SER A N 1
ATOM 2977 C CA . SER A 1 395 ? 18.328 -23.263 -4.734 1.00 88.25 395 SER A CA 1
ATOM 2978 C C . SER A 1 395 ? 18.243 -21.989 -3.895 1.00 88.25 395 SER A C 1
ATOM 2980 O O . SER A 1 395 ? 18.523 -22.043 -2.699 1.00 88.25 395 SER A O 1
ATOM 2982 N N . LEU A 1 396 ? 17.747 -20.884 -4.464 1.00 85.81 396 LEU A N 1
ATOM 2983 C CA . LEU A 1 396 ? 17.548 -19.634 -3.729 1.00 85.81 396 LEU A CA 1
ATOM 2984 C C . LEU A 1 396 ? 16.528 -19.787 -2.588 1.00 85.81 396 LEU A C 1
ATOM 2986 O O . LEU A 1 396 ? 16.807 -19.376 -1.463 1.00 85.81 396 LEU A O 1
ATOM 2990 N N . ILE A 1 397 ? 15.387 -20.436 -2.847 1.00 81.75 397 ILE A N 1
ATOM 2991 C CA . ILE A 1 397 ? 14.360 -20.726 -1.826 1.00 81.75 397 ILE A CA 1
ATOM 2992 C C . ILE A 1 397 ? 14.938 -21.599 -0.701 1.00 81.75 397 ILE A C 1
ATOM 2994 O O . ILE A 1 397 ? 14.690 -21.354 0.479 1.00 81.75 397 ILE A O 1
ATOM 2998 N N . ASN A 1 398 ? 15.763 -22.587 -1.050 1.00 84.81 398 ASN A N 1
ATOM 2999 C CA . ASN A 1 398 ? 16.430 -23.472 -0.093 1.00 84.81 398 ASN A CA 1
ATOM 3000 C C . ASN A 1 398 ? 17.671 -22.843 0.572 1.00 84.81 398 ASN A C 1
ATOM 3002 O O . ASN A 1 398 ? 18.339 -23.517 1.356 1.00 84.81 398 ASN A O 1
ATOM 3006 N N . ARG A 1 399 ? 17.958 -21.561 0.300 1.00 86.88 399 ARG A N 1
ATOM 3007 C CA . ARG A 1 399 ? 19.093 -20.784 0.832 1.00 86.88 399 ARG A CA 1
ATOM 3008 C C . ARG A 1 399 ? 20.480 -21.266 0.390 1.00 86.88 399 ARG A C 1
ATOM 3010 O O . ARG A 1 399 ? 21.476 -20.939 1.030 1.00 86.88 399 ARG A O 1
ATOM 3017 N N . ASP A 1 400 ? 20.557 -21.985 -0.724 1.00 91.31 400 ASP A N 1
ATOM 3018 C CA . ASP A 1 400 ? 21.805 -22.353 -1.397 1.00 91.31 400 ASP A CA 1
ATOM 3019 C C . ASP A 1 400 ? 22.152 -21.289 -2.453 1.00 91.31 400 ASP A C 1
ATOM 3021 O O . ASP A 1 400 ? 21.850 -21.417 -3.643 1.00 91.31 400 ASP A O 1
ATOM 3025 N N . VAL A 1 401 ? 22.712 -20.171 -1.980 1.00 91.69 401 VAL A N 1
ATOM 3026 C CA . VAL A 1 401 ? 22.936 -18.964 -2.793 1.00 91.69 401 VAL A CA 1
ATOM 3027 C C . VAL A 1 401 ? 23.990 -19.193 -3.876 1.00 91.69 401 VAL A C 1
ATOM 3029 O O . VAL A 1 401 ? 23.794 -18.769 -5.012 1.00 91.69 401 VAL A O 1
ATOM 3032 N N . GLU A 1 402 ? 25.083 -19.893 -3.568 1.00 90.81 402 GLU A N 1
ATOM 3033 C CA . GLU A 1 402 ? 26.156 -20.159 -4.539 1.00 90.81 402 GLU A CA 1
ATOM 3034 C C . GLU A 1 402 ? 25.653 -21.002 -5.712 1.00 90.81 402 GLU A C 1
ATOM 3036 O O . GLU A 1 402 ? 25.914 -20.687 -6.880 1.00 90.81 402 GLU A O 1
ATOM 3041 N N . ARG A 1 403 ? 24.864 -22.042 -5.417 1.00 91.12 403 ARG A N 1
ATOM 3042 C CA . ARG A 1 403 ? 24.241 -22.868 -6.449 1.00 91.12 403 ARG A CA 1
ATOM 3043 C C . ARG A 1 403 ? 23.193 -22.098 -7.242 1.00 91.12 403 ARG A C 1
ATOM 3045 O O . ARG A 1 403 ? 23.099 -22.298 -8.450 1.00 91.12 403 ARG A O 1
ATOM 3052 N N . ALA A 1 404 ? 22.437 -21.210 -6.594 1.00 91.06 404 ALA A N 1
ATOM 3053 C CA . ALA A 1 404 ? 21.483 -20.345 -7.279 1.00 91.06 404 ALA A CA 1
ATOM 3054 C C . ALA A 1 404 ? 22.185 -19.430 -8.294 1.00 91.06 404 ALA A C 1
ATOM 3056 O O . ALA A 1 404 ? 21.813 -19.434 -9.464 1.00 91.06 404 ALA A O 1
ATOM 3057 N N . LEU A 1 405 ? 23.240 -18.715 -7.882 1.00 91.38 405 LEU A N 1
ATOM 3058 C CA . LEU A 1 405 ? 24.016 -17.838 -8.768 1.00 91.38 405 LEU A CA 1
ATOM 3059 C C . LEU A 1 405 ? 24.665 -18.620 -9.918 1.00 91.38 405 LEU A C 1
ATOM 3061 O O . LEU A 1 405 ? 24.558 -18.218 -11.073 1.00 91.38 405 LEU A O 1
ATOM 3065 N N . SER A 1 406 ? 25.246 -19.786 -9.624 1.00 89.62 406 SER A N 1
ATOM 3066 C CA . SER A 1 406 ? 25.804 -20.679 -10.652 1.00 89.62 406 SER A CA 1
ATOM 3067 C C . SER A 1 406 ? 24.736 -21.179 -11.632 1.00 89.62 406 SER A C 1
ATOM 3069 O O . SER A 1 406 ? 25.003 -21.367 -12.815 1.00 89.62 406 SER A O 1
ATOM 3071 N N . GLY A 1 407 ? 23.508 -21.393 -11.154 1.00 88.75 407 GLY A N 1
ATOM 3072 C CA . GLY A 1 407 ? 22.371 -21.758 -11.992 1.00 88.75 407 GLY A CA 1
ATOM 3073 C C . GLY A 1 407 ? 21.922 -20.620 -12.910 1.00 88.75 407 GLY A C 1
ATOM 3074 O O . GLY A 1 407 ? 21.586 -20.880 -14.064 1.00 88.75 407 GLY A O 1
ATOM 3075 N N . LEU A 1 408 ? 21.965 -19.364 -12.450 1.00 88.50 408 LEU A N 1
ATOM 3076 C CA . LEU A 1 408 ? 21.660 -18.193 -13.286 1.00 88.50 408 LEU A CA 1
ATOM 3077 C C . LEU A 1 408 ? 22.655 -18.038 -14.449 1.00 88.50 408 LEU A C 1
ATOM 3079 O O . LEU A 1 408 ? 22.248 -17.667 -15.547 1.00 88.50 408 LEU A O 1
ATOM 3083 N N . GLU A 1 409 ? 23.924 -18.404 -14.247 1.00 88.88 409 GLU A N 1
ATOM 3084 C CA . GLU A 1 409 ? 24.955 -18.418 -15.301 1.00 88.88 409 GLU A CA 1
ATOM 3085 C C . GLU A 1 409 ? 24.685 -19.426 -16.432 1.00 88.88 409 GLU A C 1
ATOM 3087 O O . GLU A 1 409 ? 25.259 -19.316 -17.516 1.00 88.88 409 GLU A O 1
ATOM 3092 N N . SER A 1 410 ? 23.807 -20.414 -16.221 1.00 85.88 410 SER A N 1
ATOM 3093 C CA . SER A 1 410 ? 23.485 -21.409 -17.256 1.00 85.88 410 SER A CA 1
ATOM 3094 C C . SER A 1 410 ? 22.744 -20.811 -18.459 1.00 85.88 410 SER A C 1
ATOM 3096 O O . SER A 1 410 ? 22.848 -21.328 -19.576 1.00 85.88 410 SER A O 1
ATOM 3098 N N . VAL A 1 411 ? 22.033 -19.699 -18.254 1.00 85.75 411 VAL A N 1
ATOM 3099 C CA . VAL A 1 411 ? 21.344 -18.952 -19.307 1.00 85.75 411 VAL A CA 1
ATOM 3100 C C . VAL A 1 411 ? 22.218 -17.775 -19.696 1.00 85.75 411 VAL A C 1
ATOM 3102 O O . VAL A 1 411 ? 22.520 -16.937 -18.859 1.00 85.75 411 VAL A O 1
ATOM 3105 N N . LYS A 1 412 ? 22.634 -17.695 -20.963 1.00 87.38 412 LYS A N 1
ATOM 3106 C CA . LYS A 1 412 ? 23.539 -16.632 -21.423 1.00 87.38 412 LYS A CA 1
ATOM 3107 C C . LYS A 1 412 ? 22.789 -15.329 -21.722 1.00 87.38 412 LYS A C 1
ATOM 3109 O O . LYS A 1 412 ? 21.741 -15.388 -22.374 1.00 87.38 412 LYS A O 1
ATOM 3114 N N . PRO A 1 413 ? 23.369 -14.151 -21.416 1.00 86.94 413 PRO A N 1
ATOM 3115 C CA . PRO A 1 413 ? 22.759 -12.862 -21.752 1.00 86.94 413 PRO A CA 1
ATOM 3116 C C . PRO A 1 413 ? 22.490 -12.672 -23.247 1.00 86.94 413 PRO A C 1
ATOM 3118 O O . PRO A 1 413 ? 21.580 -11.929 -23.619 1.00 86.94 413 PRO A O 1
ATOM 3121 N N . SER A 1 414 ? 23.249 -13.350 -24.115 1.00 84.25 414 SER A N 1
ATOM 3122 C CA . SER A 1 414 ? 23.122 -13.282 -25.576 1.00 84.25 414 SER A CA 1
ATOM 3123 C C . SER A 1 414 ? 21.800 -13.822 -26.129 1.00 84.25 414 SER A C 1
ATOM 3125 O O . SER A 1 414 ? 21.493 -13.569 -27.290 1.00 84.25 414 SER A O 1
ATOM 3127 N N . GLN A 1 415 ? 20.997 -14.526 -25.324 1.00 86.06 415 GLN A N 1
ATOM 3128 C CA . GLN A 1 415 ? 19.653 -14.955 -25.728 1.00 86.06 415 GLN A CA 1
ATOM 3129 C C . GLN A 1 415 ? 18.666 -13.786 -25.853 1.00 86.06 415 GLN A C 1
ATOM 3131 O O . GLN A 1 415 ? 17.652 -13.911 -26.535 1.00 86.06 415 GLN A O 1
ATOM 3136 N N . VAL A 1 416 ? 18.952 -12.650 -25.209 1.00 88.88 416 VAL A N 1
ATOM 3137 C CA . VAL A 1 416 ? 18.112 -11.454 -25.303 1.00 88.88 416 VAL A CA 1
ATOM 3138 C C . VAL A 1 416 ? 18.393 -10.719 -26.623 1.00 88.88 416 VAL A C 1
ATOM 3140 O O . VAL A 1 416 ? 19.538 -10.307 -26.843 1.00 88.88 416 VAL A O 1
ATOM 3143 N N . PRO A 1 417 ? 17.373 -10.475 -27.471 1.00 93.12 417 PRO A N 1
ATOM 3144 C CA . PRO A 1 417 ? 17.540 -9.735 -28.720 1.00 93.12 417 PRO A CA 1
ATOM 3145 C C . PRO A 1 417 ? 18.004 -8.290 -28.495 1.00 93.12 417 PRO A C 1
ATOM 3147 O O . PRO A 1 417 ? 17.367 -7.517 -27.768 1.00 93.12 417 PRO A O 1
ATOM 3150 N N . ARG A 1 418 ? 19.091 -7.907 -29.169 1.00 93.12 418 ARG A N 1
ATOM 3151 C CA . ARG A 1 418 ? 19.716 -6.579 -29.089 1.00 93.12 418 ARG A CA 1
ATOM 3152 C C . ARG A 1 418 ? 19.888 -5.943 -30.464 1.00 93.12 418 ARG A C 1
ATOM 3154 O O . ARG A 1 418 ? 19.858 -6.630 -31.481 1.00 93.12 418 ARG A O 1
ATOM 3161 N N . GLN A 1 419 ? 20.045 -4.626 -30.462 1.00 91.25 419 GLN A N 1
ATOM 3162 C CA . GLN A 1 419 ? 20.399 -3.841 -31.637 1.00 91.25 419 GLN A CA 1
ATOM 3163 C C . GLN A 1 419 ? 21.846 -4.130 -32.063 1.00 91.25 419 GLN A C 1
ATOM 3165 O O . GLN A 1 419 ? 22.664 -4.610 -31.275 1.00 91.25 419 GLN A O 1
ATOM 3170 N N . GLU A 1 420 ? 22.168 -3.843 -33.321 1.00 88.88 420 GLU A N 1
ATOM 3171 C CA . GLU A 1 420 ? 23.511 -4.061 -33.857 1.00 88.88 420 GLU A CA 1
ATOM 3172 C C . GLU A 1 420 ? 24.544 -3.167 -33.149 1.00 88.88 420 GLU A C 1
ATOM 3174 O O . GLU A 1 420 ? 24.318 -1.976 -32.952 1.00 88.88 420 GLU A O 1
ATOM 3179 N N . GLY A 1 421 ? 25.672 -3.752 -32.731 1.00 85.62 421 GLY A N 1
ATOM 3180 C CA . GLY A 1 421 ? 26.731 -3.038 -32.004 1.00 85.62 421 GLY A CA 1
ATOM 3181 C C . GLY A 1 421 ? 26.404 -2.699 -30.544 1.00 85.62 421 GLY A C 1
ATOM 3182 O O . GLY A 1 421 ? 27.211 -2.052 -29.880 1.00 85.62 421 GLY A O 1
ATOM 3183 N N . ALA A 1 422 ? 25.252 -3.132 -30.023 1.00 89.44 422 ALA A N 1
ATOM 3184 C CA . ALA A 1 422 ? 24.888 -2.913 -28.631 1.00 89.44 422 ALA A CA 1
ATOM 3185 C C . ALA A 1 422 ? 25.777 -3.712 -27.667 1.00 89.44 422 ALA A C 1
ATOM 3187 O O . ALA A 1 422 ? 26.101 -4.878 -27.902 1.00 89.44 422 ALA A O 1
ATOM 3188 N N . TRP A 1 423 ? 26.109 -3.090 -26.535 1.00 90.81 423 TRP A N 1
ATOM 3189 C CA . TRP A 1 423 ? 26.817 -3.760 -25.451 1.00 90.81 423 TRP A CA 1
ATOM 3190 C C . TRP A 1 423 ? 25.948 -4.859 -24.822 1.00 90.81 423 TRP A C 1
ATOM 3192 O O . TRP A 1 423 ? 24.736 -4.698 -24.656 1.00 90.81 423 TRP A O 1
ATOM 3202 N N . ALA A 1 424 ? 26.580 -5.969 -24.447 1.00 89.25 424 ALA A N 1
ATOM 3203 C CA . ALA A 1 424 ? 25.967 -7.047 -23.687 1.00 89.25 424 ALA A CA 1
ATOM 3204 C C . ALA A 1 424 ? 26.934 -7.500 -22.584 1.00 89.25 424 ALA A C 1
ATOM 3206 O O . ALA A 1 424 ? 28.141 -7.559 -22.832 1.00 89.25 424 ALA A O 1
ATOM 3207 N N . PRO A 1 425 ? 26.430 -7.848 -21.390 1.00 89.81 425 PRO A N 1
ATOM 3208 C CA . PRO A 1 425 ? 27.273 -8.413 -20.348 1.00 89.81 425 PRO A CA 1
ATOM 3209 C C . PRO A 1 425 ? 27.788 -9.799 -20.763 1.00 89.81 425 PRO A C 1
ATOM 3211 O O . PRO A 1 425 ? 27.095 -10.558 -21.447 1.00 89.81 425 PRO A O 1
ATOM 3214 N N . GLU A 1 426 ? 29.008 -10.133 -20.336 1.00 86.94 426 GLU A N 1
ATOM 3215 C CA . GLU A 1 426 ? 29.620 -11.445 -20.599 1.00 86.94 426 GLU A CA 1
ATOM 3216 C C . GLU A 1 426 ? 28.927 -12.569 -19.812 1.00 86.94 426 GLU A C 1
ATOM 3218 O O . GLU A 1 426 ? 28.782 -13.688 -20.309 1.00 86.94 426 GLU A O 1
ATOM 3223 N N . HIS A 1 427 ? 28.457 -12.234 -18.609 1.00 89.25 427 HIS A N 1
ATOM 3224 C CA . HIS A 1 427 ? 27.880 -13.135 -17.618 1.00 89.25 427 HIS A CA 1
ATOM 3225 C C . HIS A 1 427 ? 26.483 -12.671 -17.202 1.00 89.25 427 HIS A C 1
ATOM 3227 O O . HIS A 1 427 ? 26.182 -11.476 -17.218 1.00 89.25 427 HIS A O 1
ATOM 3233 N N . SER A 1 428 ? 25.621 -13.610 -16.813 1.00 88.25 428 SER A N 1
ATOM 3234 C CA . SER A 1 428 ? 24.268 -13.281 -16.331 1.00 88.25 428 SER A CA 1
ATOM 3235 C C . SER A 1 428 ? 24.275 -12.670 -14.931 1.00 88.25 428 SER A C 1
ATOM 3237 O O . SER A 1 428 ? 23.369 -11.922 -14.570 1.00 88.25 428 SER A O 1
ATOM 3239 N N . VAL A 1 429 ? 25.326 -12.939 -14.167 1.00 89.62 429 VAL A N 1
ATOM 3240 C CA . VAL A 1 429 ? 25.655 -12.358 -12.876 1.00 89.62 429 VAL A CA 1
ATOM 3241 C C . VAL A 1 429 ? 26.959 -11.589 -13.054 1.00 89.62 429 VAL A C 1
ATOM 3243 O O . VAL A 1 429 ? 28.023 -12.167 -13.254 1.00 89.62 429 VAL A O 1
ATOM 3246 N N . THR A 1 430 ? 26.882 -10.261 -13.002 1.00 87.62 430 THR A N 1
ATOM 3247 C CA . THR A 1 430 ? 28.054 -9.383 -13.122 1.00 87.62 430 THR A CA 1
ATOM 3248 C C . THR A 1 430 ? 28.233 -8.589 -11.834 1.00 87.62 430 THR A C 1
ATOM 3250 O O . THR A 1 430 ? 27.282 -7.999 -11.322 1.00 87.62 430 THR A O 1
ATOM 3253 N N . GLU A 1 431 ? 29.454 -8.575 -11.304 1.00 87.12 431 GLU A N 1
ATOM 3254 C CA . GLU A 1 431 ? 29.824 -7.755 -10.152 1.00 87.12 431 GLU A CA 1
ATOM 3255 C C . GLU A 1 431 ? 30.259 -6.357 -10.616 1.00 87.12 431 GLU A C 1
ATOM 3257 O O . GLU A 1 431 ? 31.061 -6.231 -11.539 1.00 87.12 431 GLU A O 1
ATOM 3262 N N . PHE A 1 432 ? 29.752 -5.320 -9.945 1.00 87.19 432 PHE A N 1
ATOM 3263 C CA . PHE A 1 432 ? 30.254 -3.948 -10.035 1.00 87.19 432 PHE A CA 1
ATOM 3264 C C . PHE A 1 432 ? 30.553 -3.452 -8.621 1.00 87.19 432 PHE A C 1
ATOM 3266 O O . PHE A 1 432 ? 29.690 -2.909 -7.933 1.00 87.19 432 PHE A O 1
ATOM 3273 N N . SER A 1 433 ? 31.775 -3.691 -8.148 1.00 88.19 433 SER A N 1
ATOM 3274 C CA . SER A 1 433 ? 32.238 -3.120 -6.881 1.00 88.19 433 SER A CA 1
ATOM 3275 C C . SER A 1 433 ? 32.876 -1.749 -7.100 1.00 88.19 433 SER A C 1
ATOM 3277 O O . SER A 1 433 ? 33.540 -1.522 -8.109 1.00 88.19 433 SER A O 1
ATOM 3279 N N . HIS A 1 434 ? 32.808 -0.871 -6.094 1.00 86.69 434 HIS A N 1
ATOM 3280 C CA . HIS A 1 434 ? 33.527 0.415 -6.091 1.00 86.69 434 HIS A CA 1
ATOM 3281 C C . HIS A 1 434 ? 35.022 0.256 -6.436 1.00 86.69 434 HIS A C 1
ATOM 3283 O O . HIS A 1 434 ? 35.637 1.129 -7.042 1.00 86.69 434 HIS A O 1
ATOM 3289 N N . SER A 1 435 ? 35.619 -0.886 -6.070 1.00 86.06 435 SER A N 1
ATOM 3290 C CA . SER A 1 435 ? 37.014 -1.198 -6.387 1.00 86.06 435 SER A CA 1
ATOM 3291 C C . SER A 1 435 ? 37.247 -1.516 -7.870 1.00 86.06 435 SER A C 1
ATOM 3293 O O . SER A 1 435 ? 38.300 -1.173 -8.405 1.00 86.06 435 SER A O 1
ATOM 3295 N N . GLN A 1 436 ? 36.292 -2.169 -8.539 1.00 83.88 436 GLN A N 1
ATOM 3296 C CA . GLN A 1 436 ? 36.344 -2.443 -9.976 1.00 83.88 436 GLN A CA 1
ATOM 3297 C C . GLN A 1 436 ? 36.099 -1.163 -10.773 1.00 83.88 436 GLN A C 1
ATOM 3299 O O . GLN A 1 436 ? 36.870 -0.878 -11.686 1.00 83.88 436 GLN A O 1
ATOM 3304 N N . GLU A 1 437 ? 35.111 -0.359 -10.374 1.00 87.06 437 GLU A N 1
ATOM 3305 C CA . GLU A 1 437 ? 34.823 0.938 -11.000 1.00 87.06 437 GLU A CA 1
ATOM 3306 C C . GLU A 1 437 ? 36.044 1.870 -10.927 1.00 87.06 437 GLU A C 1
ATOM 3308 O O . GLU A 1 437 ? 36.469 2.427 -11.939 1.00 87.06 437 GLU A O 1
ATOM 3313 N N . ALA A 1 438 ? 36.701 1.959 -9.762 1.00 86.38 438 ALA A N 1
ATOM 3314 C CA . ALA A 1 438 ? 37.926 2.745 -9.602 1.00 86.38 438 ALA A CA 1
ATOM 3315 C C . ALA A 1 438 ? 39.075 2.244 -10.496 1.00 86.38 438 ALA A C 1
ATOM 3317 O O . ALA A 1 438 ? 39.761 3.042 -11.135 1.00 86.38 438 ALA A O 1
ATOM 3318 N N . LYS A 1 439 ? 39.271 0.921 -10.595 1.00 86.75 439 LYS A N 1
ATOM 3319 C CA . LYS A 1 439 ? 40.297 0.330 -11.473 1.00 86.75 439 LYS A CA 1
ATOM 3320 C C . LYS A 1 439 ? 40.027 0.616 -12.949 1.00 86.75 439 LYS A C 1
ATOM 3322 O O . LYS A 1 439 ? 40.972 0.895 -13.687 1.00 86.75 439 LYS A O 1
ATOM 3327 N N . LEU A 1 440 ? 38.767 0.546 -13.377 1.00 85.56 440 LEU A N 1
ATOM 3328 C CA . LEU A 1 440 ? 38.364 0.898 -14.738 1.00 85.56 440 LEU A CA 1
ATOM 3329 C C . LEU A 1 440 ? 38.636 2.381 -15.004 1.00 85.56 440 LEU A C 1
ATOM 3331 O O . LEU A 1 440 ? 39.260 2.704 -16.013 1.00 85.56 440 LEU A O 1
ATOM 3335 N N . ALA A 1 441 ? 38.263 3.268 -14.077 1.00 85.62 441 ALA A N 1
ATOM 3336 C CA . ALA A 1 441 ? 38.511 4.705 -14.188 1.00 85.62 441 ALA A CA 1
ATOM 3337 C C . ALA A 1 441 ? 40.012 5.031 -14.292 1.00 85.62 441 ALA A C 1
ATOM 3339 O O . ALA A 1 441 ? 40.428 5.795 -15.166 1.00 85.62 441 ALA A O 1
ATOM 3340 N N . GLU A 1 442 ? 40.854 4.396 -13.471 1.00 86.06 442 GLU A N 1
ATOM 3341 C CA . GLU A 1 442 ? 42.312 4.528 -13.570 1.00 86.06 442 GLU A CA 1
ATOM 3342 C C . GLU A 1 442 ? 42.858 4.019 -14.911 1.00 86.06 442 GLU A C 1
ATOM 3344 O O . GLU A 1 442 ? 43.773 4.620 -15.484 1.00 86.06 442 GLU A O 1
ATOM 3349 N N . ALA A 1 443 ? 42.334 2.899 -15.414 1.00 85.75 443 ALA A N 1
ATOM 3350 C CA . ALA A 1 443 ? 42.746 2.331 -16.693 1.00 85.75 443 ALA A CA 1
ATOM 3351 C C . ALA A 1 443 ? 42.362 3.249 -17.863 1.00 85.75 443 ALA A C 1
ATOM 3353 O O . ALA A 1 443 ? 43.191 3.484 -18.745 1.00 85.75 443 ALA A O 1
ATOM 3354 N N . GLN A 1 444 ? 41.163 3.833 -17.831 1.00 85.19 444 GLN A N 1
ATOM 3355 C CA . GLN A 1 444 ? 40.705 4.816 -18.810 1.00 85.19 444 GLN A CA 1
ATOM 3356 C C . GLN A 1 444 ? 41.577 6.072 -18.782 1.00 85.19 444 GLN A C 1
ATOM 3358 O O . GLN A 1 444 ? 42.032 6.534 -19.828 1.00 85.19 444 GLN A O 1
ATOM 3363 N N . GLN A 1 445 ? 41.888 6.589 -17.590 1.00 85.50 445 GLN A N 1
ATOM 3364 C CA . GLN A 1 445 ? 42.768 7.745 -17.444 1.00 85.50 445 GLN A CA 1
ATOM 3365 C C . GLN A 1 445 ? 44.178 7.452 -17.978 1.00 85.50 445 GLN A C 1
ATOM 3367 O O . GLN A 1 445 ? 44.757 8.280 -18.679 1.00 85.50 445 GLN A O 1
ATOM 3372 N N . LYS A 1 446 ? 44.728 6.260 -17.709 1.00 86.94 446 LYS A N 1
ATOM 3373 C CA . LYS A 1 446 ? 46.028 5.829 -18.253 1.00 86.94 446 LYS A CA 1
ATOM 3374 C C . LYS A 1 446 ? 46.004 5.690 -19.775 1.00 86.94 446 LYS A C 1
ATOM 3376 O O . LYS A 1 446 ? 46.965 6.114 -20.410 1.00 86.94 446 LYS A O 1
ATOM 3381 N N . ALA A 1 447 ? 44.941 5.133 -20.353 1.00 85.06 447 ALA A N 1
ATOM 3382 C CA . ALA A 1 447 ? 44.779 5.026 -21.804 1.00 85.06 447 ALA A CA 1
ATOM 3383 C C . ALA A 1 447 ? 44.699 6.417 -22.453 1.00 85.06 447 ALA A C 1
ATOM 3385 O O . ALA A 1 447 ? 45.442 6.707 -23.389 1.00 85.06 447 ALA A O 1
ATOM 3386 N N . MET A 1 448 ? 43.908 7.325 -21.871 1.00 84.56 448 MET A N 1
ATOM 3387 C CA . MET A 1 448 ? 43.786 8.713 -22.322 1.00 84.56 448 MET A CA 1
ATOM 3388 C C . MET A 1 448 ? 45.123 9.467 -22.249 1.00 84.56 448 MET A C 1
ATOM 3390 O O . MET A 1 448 ? 45.489 10.160 -23.195 1.00 84.56 448 MET A O 1
ATOM 3394 N N . LEU A 1 449 ? 45.895 9.289 -21.170 1.00 87.25 449 LEU A N 1
ATOM 3395 C CA . LEU A 1 449 ? 47.234 9.878 -21.020 1.00 87.25 449 LEU A CA 1
ATOM 3396 C C . LEU A 1 449 ? 48.259 9.311 -22.016 1.00 87.25 449 LEU A C 1
ATOM 3398 O O . LEU A 1 449 ? 49.199 10.011 -22.386 1.00 87.25 449 LEU A O 1
ATOM 3402 N N . LYS A 1 450 ? 48.092 8.057 -22.448 1.00 87.56 450 LYS A N 1
ATOM 3403 C CA . LYS A 1 450 ? 48.943 7.400 -23.453 1.00 87.56 450 LYS A CA 1
ATOM 3404 C C . LYS A 1 450 ? 48.481 7.627 -24.897 1.00 87.56 450 LYS A C 1
ATOM 3406 O O . LYS A 1 450 ? 49.187 7.219 -25.814 1.00 87.56 450 LYS A O 1
ATOM 3411 N N . GLY A 1 451 ? 47.328 8.267 -25.110 1.00 85.00 451 GLY A N 1
ATOM 3412 C CA . GLY A 1 451 ? 46.714 8.414 -26.434 1.00 85.00 451 GLY A CA 1
ATOM 3413 C C . GLY A 1 451 ? 46.179 7.100 -27.020 1.00 85.00 451 GLY A C 1
ATOM 3414 O O . GLY A 1 451 ? 46.010 6.995 -28.232 1.00 85.00 451 GLY A O 1
ATOM 3415 N N . GLU A 1 452 ? 45.940 6.093 -26.179 1.00 88.12 452 GLU A N 1
ATOM 3416 C CA . GLU A 1 452 ? 45.407 4.785 -26.565 1.00 88.12 452 GLU A CA 1
ATOM 3417 C C . GLU A 1 452 ? 43.870 4.793 -26.495 1.00 88.12 452 GLU A C 1
ATOM 3419 O O . GLU A 1 452 ? 43.275 5.416 -25.613 1.00 88.12 452 GLU A O 1
ATOM 3424 N N . ALA A 1 453 ? 43.214 4.082 -27.417 1.00 78.56 453 ALA A N 1
ATOM 3425 C CA . ALA A 1 453 ? 41.766 3.898 -27.372 1.00 78.56 453 ALA A CA 1
ATOM 3426 C C . ALA A 1 453 ? 41.391 2.966 -26.207 1.00 78.56 453 ALA A C 1
ATOM 3428 O O . ALA A 1 453 ? 41.903 1.851 -26.107 1.00 78.56 453 ALA A O 1
ATOM 3429 N N . PHE A 1 454 ? 40.495 3.421 -25.331 1.00 80.69 454 PHE A N 1
ATOM 3430 C CA . PHE A 1 454 ? 39.959 2.605 -24.243 1.00 80.69 454 PHE A CA 1
ATOM 3431 C C . PHE A 1 454 ? 38.779 1.752 -24.750 1.00 80.69 454 PHE A C 1
ATOM 3433 O O . PHE A 1 454 ? 38.006 2.251 -25.573 1.00 80.69 454 PHE A O 1
ATOM 3440 N N . PRO A 1 455 ? 38.622 0.491 -24.297 1.00 79.00 455 PRO A N 1
ATOM 3441 C CA . PRO A 1 455 ? 37.502 -0.357 -24.698 1.00 79.00 455 PRO A CA 1
ATOM 3442 C C . PRO A 1 455 ? 36.154 0.301 -24.391 1.00 79.00 455 PRO A C 1
ATOM 3444 O O . PRO A 1 455 ? 35.988 0.918 -23.341 1.00 79.00 455 PRO A O 1
ATOM 3447 N N . ASP A 1 456 ? 35.178 0.137 -25.283 1.00 81.75 456 ASP A N 1
ATOM 3448 C CA . ASP A 1 456 ? 33.827 0.668 -25.089 1.00 81.75 456 ASP A CA 1
ATOM 3449 C C . ASP A 1 456 ? 33.019 -0.212 -24.116 1.00 81.75 456 ASP A C 1
ATOM 3451 O O . ASP A 1 456 ? 32.161 -1.003 -24.509 1.00 81.75 456 ASP A O 1
ATOM 3455 N N . VAL A 1 457 ? 33.349 -0.109 -22.827 1.00 84.12 457 VAL A N 1
ATOM 3456 C CA . VAL A 1 457 ? 32.729 -0.852 -21.721 1.00 84.12 457 VAL A CA 1
ATOM 3457 C C . VAL A 1 457 ? 32.087 0.111 -20.715 1.00 84.12 457 VAL A C 1
ATOM 3459 O O . VAL A 1 457 ? 32.564 1.236 -20.564 1.00 84.12 457 VAL A O 1
ATOM 3462 N N . PRO A 1 458 ? 30.993 -0.281 -20.037 1.00 87.81 458 PRO A N 1
ATOM 3463 C CA . PRO A 1 458 ? 30.397 0.543 -18.988 1.00 87.81 458 PRO A CA 1
ATOM 3464 C C . PRO A 1 458 ? 31.345 0.685 -17.791 1.00 87.81 458 PRO A C 1
ATOM 3466 O O . PRO A 1 458 ? 31.971 -0.289 -17.371 1.00 87.81 458 PRO A O 1
ATOM 3469 N N . MET A 1 459 ? 31.431 1.894 -17.233 1.00 87.12 459 MET A N 1
ATOM 3470 C CA . MET A 1 459 ? 32.364 2.224 -16.149 1.00 87.12 459 MET A CA 1
ATOM 3471 C C . MET A 1 459 ? 31.739 2.072 -14.765 1.00 87.12 459 MET A C 1
ATOM 3473 O O . MET A 1 459 ? 32.458 1.882 -13.786 1.00 87.12 459 MET A O 1
ATOM 3477 N N . THR A 1 460 ? 30.412 2.166 -14.692 1.00 90.25 460 THR A N 1
ATOM 3478 C CA . THR A 1 460 ? 29.640 2.082 -13.450 1.00 90.25 460 THR A CA 1
ATOM 3479 C C . THR A 1 460 ? 28.499 1.080 -13.565 1.00 90.25 460 THR A C 1
ATOM 3481 O O . THR A 1 460 ? 28.038 0.764 -14.668 1.00 90.25 460 THR A O 1
ATOM 3484 N N . LEU A 1 461 ? 27.985 0.637 -12.416 1.00 91.12 461 LEU A N 1
ATOM 3485 C CA . LEU A 1 461 ? 26.776 -0.188 -12.341 1.00 91.12 461 LEU A CA 1
ATOM 3486 C C . LEU A 1 461 ? 25.595 0.435 -13.107 1.00 91.12 461 LEU A C 1
ATOM 3488 O O . LEU A 1 461 ? 24.912 -0.253 -13.868 1.00 91.12 461 LEU A O 1
ATOM 3492 N N . TYR A 1 462 ? 25.345 1.736 -12.929 1.00 93.38 462 TYR A N 1
ATOM 3493 C CA . TYR A 1 462 ? 24.224 2.408 -13.591 1.00 93.38 462 TYR A CA 1
ATOM 3494 C C . TYR A 1 462 ? 24.400 2.468 -15.103 1.00 93.38 462 TYR A C 1
ATOM 3496 O O . TYR A 1 462 ? 23.455 2.180 -15.835 1.00 93.38 462 TYR A O 1
ATOM 3504 N N . GLU A 1 463 ? 25.606 2.771 -15.584 1.00 92.69 463 GLU A N 1
ATOM 3505 C CA . GLU A 1 463 ? 25.896 2.738 -17.016 1.00 92.69 463 GLU A CA 1
ATOM 3506 C C . GLU A 1 463 ? 25.705 1.342 -17.603 1.00 92.69 463 GLU A C 1
ATOM 3508 O O . GLU A 1 463 ? 25.126 1.220 -18.679 1.00 92.69 463 GLU A O 1
ATOM 3513 N N . ALA A 1 464 ? 26.128 0.287 -16.903 1.00 93.12 464 ALA A N 1
ATOM 3514 C CA . ALA A 1 464 ? 25.948 -1.083 -17.371 1.00 93.12 464 ALA A CA 1
ATOM 3515 C C . ALA A 1 464 ? 24.463 -1.435 -17.542 1.00 93.12 464 ALA A C 1
ATOM 3517 O O . ALA A 1 464 ? 24.063 -1.940 -18.592 1.00 93.12 464 ALA A O 1
ATOM 3518 N N . ILE A 1 465 ? 23.629 -1.097 -16.553 1.00 94.94 465 ILE A N 1
ATOM 3519 C CA . ILE A 1 465 ? 22.176 -1.320 -16.609 1.00 94.94 465 ILE A CA 1
ATOM 3520 C C . ILE A 1 465 ? 21.546 -0.511 -17.750 1.00 94.94 465 ILE A C 1
ATOM 3522 O O . ILE A 1 465 ? 20.769 -1.052 -18.540 1.00 94.94 465 ILE A O 1
ATOM 3526 N N . VAL A 1 466 ? 21.888 0.777 -17.862 1.00 95.88 466 VAL A N 1
ATOM 3527 C CA . VAL A 1 466 ? 21.350 1.670 -18.899 1.00 95.88 466 VAL A CA 1
ATOM 3528 C C . VAL A 1 466 ? 21.746 1.171 -20.286 1.00 95.88 466 VAL A C 1
ATOM 3530 O O . VAL A 1 466 ? 20.886 1.089 -21.163 1.00 95.88 466 VAL A O 1
ATOM 3533 N N . ARG A 1 467 ? 23.011 0.789 -20.498 1.00 93.19 467 ARG A N 1
ATOM 3534 C CA . ARG A 1 467 ? 23.506 0.300 -21.794 1.00 93.19 467 ARG A CA 1
ATOM 3535 C C . ARG A 1 467 ? 22.924 -1.056 -22.166 1.00 93.19 467 ARG A C 1
ATOM 3537 O O . ARG A 1 467 ? 22.555 -1.226 -23.321 1.00 93.19 467 ARG A O 1
ATOM 3544 N N . ASP A 1 468 ? 22.774 -1.991 -21.227 1.00 93.50 468 ASP A N 1
ATOM 3545 C CA . ASP A 1 468 ? 22.104 -3.264 -21.531 1.00 93.50 468 ASP A CA 1
ATOM 3546 C C . ASP A 1 468 ? 20.625 -3.047 -21.871 1.00 93.50 468 ASP A C 1
ATOM 3548 O O . ASP A 1 468 ? 20.123 -3.601 -22.847 1.00 93.50 468 ASP A O 1
ATOM 3552 N N . TYR A 1 469 ? 19.914 -2.197 -21.124 1.00 95.00 469 TYR A N 1
ATOM 3553 C CA . TYR A 1 469 ? 18.506 -1.915 -21.404 1.00 95.00 469 TYR A CA 1
ATOM 3554 C C . TYR A 1 469 ? 18.313 -1.184 -22.742 1.00 95.00 469 TYR A C 1
ATOM 3556 O O . TYR A 1 469 ? 17.517 -1.600 -23.584 1.00 95.00 469 TYR A O 1
ATOM 3564 N N . THR A 1 470 ? 19.068 -0.112 -22.981 1.00 94.06 470 THR A N 1
ATOM 3565 C CA . THR A 1 470 ? 19.006 0.657 -24.235 1.00 94.06 470 THR A CA 1
ATOM 3566 C C . THR A 1 470 ? 19.663 -0.063 -25.412 1.00 94.06 470 THR A C 1
ATOM 3568 O O . THR A 1 470 ? 19.362 0.243 -26.556 1.00 94.06 470 THR A O 1
ATOM 3571 N N . GLY A 1 471 ? 20.477 -1.087 -25.186 1.00 92.81 471 GLY A N 1
ATOM 3572 C CA . GLY A 1 471 ? 20.987 -1.956 -26.244 1.00 92.81 471 GLY A CA 1
ATOM 3573 C C . GLY A 1 471 ? 19.956 -2.953 -26.784 1.00 92.81 471 GLY A C 1
ATOM 3574 O O . GLY A 1 471 ? 20.124 -3.491 -27.877 1.00 92.81 471 GLY A O 1
ATOM 3575 N N . ARG A 1 472 ? 18.879 -3.225 -26.039 1.00 95.06 472 ARG A N 1
ATOM 3576 C CA . ARG A 1 472 ? 17.832 -4.188 -26.422 1.00 95.06 472 ARG A CA 1
ATOM 3577 C C . ARG A 1 472 ? 16.953 -3.678 -27.567 1.00 95.06 472 ARG A C 1
ATOM 3579 O O . ARG A 1 472 ? 16.791 -2.474 -27.769 1.00 95.06 472 ARG A O 1
ATOM 3586 N N . THR A 1 473 ? 16.364 -4.615 -28.311 1.00 93.75 473 THR A N 1
ATOM 3587 C CA . THR A 1 473 ? 15.281 -4.306 -29.268 1.00 93.75 473 THR A CA 1
ATOM 3588 C C . THR A 1 473 ? 14.053 -3.744 -28.534 1.00 93.75 473 THR A C 1
ATOM 3590 O O . THR A 1 473 ? 13.880 -4.056 -27.351 1.00 93.75 473 THR A O 1
ATOM 3593 N N . PRO A 1 474 ? 13.194 -2.932 -29.182 1.00 90.50 474 PRO A N 1
ATOM 3594 C CA . PRO A 1 474 ? 11.983 -2.397 -28.552 1.00 90.50 474 PRO A CA 1
ATOM 3595 C C . PRO A 1 474 ? 11.114 -3.479 -27.894 1.00 90.50 474 PRO A C 1
ATOM 3597 O O . PRO A 1 474 ? 10.735 -3.342 -26.732 1.00 90.50 474 PRO A O 1
ATOM 3600 N N . GLU A 1 475 ? 10.907 -4.605 -28.575 1.00 91.12 475 GLU A N 1
ATOM 3601 C CA . GLU A 1 475 ? 10.121 -5.738 -28.079 1.00 91.12 475 GLU A CA 1
ATOM 3602 C C . GLU A 1 475 ? 10.779 -6.386 -26.850 1.00 91.12 475 GLU A C 1
ATOM 3604 O O . GLU A 1 475 ? 10.113 -6.712 -25.865 1.00 91.12 475 GLU A O 1
ATOM 3609 N N . ALA A 1 476 ? 12.109 -6.539 -26.861 1.00 92.50 476 ALA A N 1
ATOM 3610 C CA . ALA A 1 476 ? 12.838 -7.070 -25.712 1.00 92.50 476 ALA A CA 1
ATOM 3611 C C . ALA A 1 476 ? 12.811 -6.105 -24.515 1.00 92.50 476 ALA A C 1
ATOM 3613 O O . ALA A 1 476 ? 12.747 -6.560 -23.371 1.00 92.50 476 ALA A O 1
ATOM 3614 N N . ARG A 1 477 ? 12.831 -4.785 -24.744 1.00 91.75 477 ARG A N 1
ATOM 3615 C CA . ARG A 1 477 ? 12.700 -3.776 -23.678 1.00 91.75 477 ARG A CA 1
ATOM 3616 C C . ARG A 1 477 ? 11.330 -3.832 -23.015 1.00 91.75 477 ARG A C 1
ATOM 3618 O O . ARG A 1 477 ? 11.255 -3.754 -21.792 1.00 91.75 477 ARG A O 1
ATOM 3625 N N . GLU A 1 478 ? 10.261 -4.016 -23.787 1.00 87.00 478 GLU A N 1
ATOM 3626 C CA . GLU A 1 478 ? 8.905 -4.153 -23.240 1.00 87.00 478 GLU A CA 1
ATOM 3627 C C . GLU A 1 478 ? 8.774 -5.342 -22.280 1.00 87.00 478 GLU A C 1
ATOM 3629 O O . GLU A 1 478 ? 8.068 -5.237 -21.277 1.00 87.00 478 GLU A O 1
ATOM 3634 N N . GLN A 1 479 ? 9.507 -6.427 -22.552 1.00 88.62 479 GLN A N 1
ATOM 3635 C CA . GLN A 1 479 ? 9.582 -7.639 -21.727 1.00 88.62 479 GLN A CA 1
ATOM 3636 C C . GLN A 1 479 ? 10.683 -7.594 -20.650 1.00 88.62 479 GLN A C 1
ATOM 3638 O O . GLN A 1 479 ? 10.917 -8.588 -19.963 1.00 88.62 479 GLN A O 1
ATOM 3643 N N . THR A 1 480 ? 11.387 -6.469 -20.492 1.00 90.81 480 THR A N 1
ATOM 3644 C CA . THR A 1 480 ? 12.476 -6.327 -19.518 1.00 90.81 480 THR A CA 1
ATOM 3645 C C . THR A 1 480 ? 12.022 -5.505 -18.317 1.00 90.81 480 THR A C 1
ATOM 3647 O O . THR A 1 480 ? 11.454 -4.423 -18.458 1.00 90.81 480 THR A O 1
ATOM 3650 N N . LEU A 1 481 ? 12.329 -6.004 -17.120 1.00 90.38 481 LEU A N 1
ATOM 3651 C CA . LEU A 1 481 ? 12.099 -5.315 -15.858 1.00 90.38 481 LEU A CA 1
ATOM 3652 C C . LEU A 1 481 ? 13.436 -4.925 -15.225 1.00 90.38 481 LEU A C 1
ATOM 3654 O O . LEU A 1 481 ? 14.298 -5.782 -15.043 1.00 90.38 481 LEU A O 1
ATOM 3658 N N . ILE A 1 482 ? 13.587 -3.658 -14.843 1.00 94.19 482 ILE A N 1
ATOM 3659 C CA . ILE A 1 482 ? 14.724 -3.195 -14.041 1.00 94.19 482 ILE A CA 1
ATOM 3660 C C . ILE A 1 482 ? 14.238 -3.033 -12.604 1.00 94.19 482 ILE A C 1
ATOM 3662 O O . ILE A 1 482 ? 13.285 -2.295 -12.354 1.00 94.19 482 ILE A O 1
ATOM 3666 N N . VAL A 1 483 ? 14.876 -3.728 -11.663 1.00 92.06 483 VAL A N 1
ATOM 3667 C CA . VAL A 1 483 ? 14.493 -3.708 -10.247 1.00 92.06 483 VAL A CA 1
ATOM 3668 C C . VAL A 1 483 ? 15.620 -3.113 -9.414 1.00 92.06 483 VAL A C 1
ATOM 3670 O O . VAL A 1 483 ? 16.758 -3.563 -9.502 1.00 92.06 483 VAL A O 1
ATOM 3673 N N . THR A 1 484 ? 15.299 -2.124 -8.583 1.00 91.56 484 THR A N 1
ATOM 3674 C CA . THR A 1 484 ? 16.227 -1.507 -7.625 1.00 91.56 484 THR A CA 1
ATOM 3675 C C . THR A 1 484 ? 15.732 -1.703 -6.198 1.00 91.56 484 THR A C 1
ATOM 3677 O O . THR A 1 484 ? 14.549 -1.958 -5.961 1.00 91.56 484 THR A O 1
ATOM 3680 N N . HIS A 1 485 ? 16.618 -1.574 -5.213 1.00 85.25 485 HIS A N 1
ATOM 3681 C CA . HIS A 1 485 ? 16.187 -1.602 -3.817 1.00 85.25 485 HIS A CA 1
ATOM 3682 C C . HIS A 1 485 ? 15.668 -0.230 -3.366 1.00 85.25 485 HIS A C 1
ATOM 3684 O O . HIS A 1 485 ? 14.578 -0.138 -2.800 1.00 85.25 485 HIS A O 1
ATOM 3690 N N . LEU A 1 486 ? 16.415 0.838 -3.668 1.00 86.31 486 LEU A N 1
ATOM 3691 C CA . LEU A 1 486 ? 16.109 2.190 -3.211 1.00 86.31 486 LEU A CA 1
ATOM 3692 C C . LEU A 1 486 ? 15.340 3.002 -4.260 1.00 86.31 486 LEU A C 1
ATOM 3694 O O . LEU A 1 486 ? 15.479 2.817 -5.474 1.00 86.31 486 LEU A O 1
ATOM 3698 N N . ASN A 1 487 ? 14.525 3.938 -3.764 1.00 83.81 487 ASN A N 1
ATOM 3699 C CA . ASN A 1 487 ? 13.810 4.905 -4.598 1.00 83.81 487 ASN A CA 1
ATOM 3700 C C . ASN A 1 487 ? 14.757 5.894 -5.290 1.00 83.81 487 ASN A C 1
ATOM 3702 O O . ASN A 1 487 ? 14.446 6.338 -6.389 1.00 83.81 487 ASN A O 1
ATOM 3706 N N . GLU A 1 488 ? 15.884 6.231 -4.663 1.00 86.94 488 GLU A N 1
ATOM 3707 C CA . GLU A 1 488 ? 16.888 7.137 -5.228 1.00 86.94 488 GLU A CA 1
ATOM 3708 C C . GLU A 1 488 ? 17.563 6.515 -6.456 1.00 86.94 488 GLU A C 1
ATOM 3710 O O . GLU A 1 488 ? 17.460 7.074 -7.547 1.00 86.94 488 GLU A O 1
ATOM 3715 N N . ASP A 1 489 ? 18.106 5.299 -6.325 1.00 90.94 489 ASP A N 1
ATOM 3716 C CA . ASP A 1 489 ? 18.692 4.534 -7.439 1.00 90.94 489 ASP A CA 1
ATOM 3717 C C . ASP A 1 489 ? 17.714 4.406 -8.610 1.00 90.94 489 ASP A C 1
ATOM 3719 O O . ASP A 1 489 ? 18.074 4.576 -9.775 1.00 90.94 489 ASP A O 1
ATOM 3723 N N . ARG A 1 490 ? 16.437 4.147 -8.296 1.00 92.06 490 ARG A N 1
ATOM 3724 C CA . ARG A 1 490 ? 15.363 4.051 -9.288 1.00 92.06 490 ARG A CA 1
ATOM 3725 C C . ARG A 1 490 ? 15.221 5.338 -10.095 1.00 92.06 490 ARG A C 1
ATOM 3727 O O . ARG A 1 490 ? 15.041 5.270 -11.308 1.00 92.06 490 ARG A O 1
ATOM 3734 N N . ARG A 1 491 ? 15.266 6.499 -9.435 1.00 89.00 491 ARG A N 1
ATOM 3735 C CA . ARG A 1 491 ? 15.156 7.803 -10.103 1.00 89.00 491 ARG A CA 1
ATOM 3736 C C . ARG A 1 491 ? 16.372 8.096 -10.961 1.00 89.00 491 ARG A C 1
ATOM 3738 O O . ARG A 1 491 ? 16.201 8.515 -12.103 1.00 89.00 491 ARG A O 1
ATOM 3745 N N . VAL A 1 492 ? 17.570 7.839 -10.438 1.00 92.88 492 VAL A N 1
ATOM 3746 C CA . VAL A 1 492 ? 18.819 8.024 -11.187 1.00 92.88 492 VAL A CA 1
ATOM 3747 C C . VAL A 1 492 ? 18.793 7.173 -12.456 1.00 92.88 492 VAL A C 1
ATOM 3749 O O . VAL A 1 492 ? 18.959 7.706 -13.550 1.00 92.88 492 VAL A O 1
ATOM 3752 N N . LEU A 1 493 ? 18.467 5.883 -12.337 1.00 95.50 493 LEU A N 1
ATOM 3753 C CA . LEU A 1 493 ? 18.344 4.978 -13.482 1.00 95.50 493 LEU A CA 1
ATOM 3754 C C . LEU A 1 493 ? 17.259 5.417 -14.468 1.00 95.50 493 LEU A C 1
ATOM 3756 O O . LEU A 1 493 ? 17.509 5.443 -15.669 1.00 95.50 493 LEU A O 1
ATOM 3760 N N . ASN A 1 494 ? 16.075 5.797 -13.987 1.00 95.25 494 ASN A N 1
ATOM 3761 C CA . ASN A 1 494 ? 15.005 6.315 -14.840 1.00 95.25 494 ASN A CA 1
ATOM 3762 C C . ASN A 1 494 ? 15.463 7.531 -15.662 1.00 95.25 494 ASN A C 1
ATOM 3764 O O . ASN A 1 494 ? 15.219 7.575 -16.866 1.00 95.25 494 ASN A O 1
ATOM 3768 N N . SER A 1 495 ? 16.133 8.488 -15.014 1.00 94.12 495 SER A N 1
ATOM 3769 C CA . SER A 1 495 ? 16.662 9.697 -15.651 1.00 94.12 495 SER A CA 1
ATOM 3770 C C . SER A 1 495 ? 17.742 9.360 -16.684 1.00 94.12 495 SER A C 1
ATOM 3772 O O . SER A 1 495 ? 17.678 9.808 -17.824 1.00 94.12 495 SER A O 1
ATOM 3774 N N . MET A 1 496 ? 18.690 8.483 -16.337 1.00 96.00 496 MET A N 1
ATOM 3775 C CA . MET A 1 496 ? 19.748 8.058 -17.261 1.00 96.00 496 MET A CA 1
ATOM 3776 C C . MET A 1 496 ? 19.205 7.289 -18.473 1.00 96.00 496 MET A C 1
ATOM 3778 O O . MET A 1 496 ? 19.718 7.448 -19.580 1.00 96.00 496 MET A O 1
ATOM 3782 N N . ILE A 1 497 ? 18.169 6.463 -18.289 1.00 96.12 497 ILE A N 1
ATOM 3783 C CA . ILE A 1 497 ? 17.504 5.762 -19.396 1.00 96.12 497 ILE A CA 1
ATOM 3784 C C . ILE A 1 497 ? 16.781 6.760 -20.298 1.00 96.12 497 ILE A C 1
ATOM 3786 O O . ILE A 1 497 ? 16.908 6.658 -21.517 1.00 96.12 497 ILE A O 1
ATOM 3790 N N . HIS A 1 498 ? 16.061 7.726 -19.723 1.00 95.31 498 HIS A N 1
ATOM 3791 C CA . HIS A 1 498 ? 15.436 8.803 -20.486 1.00 95.31 498 HIS A CA 1
ATOM 3792 C C . HIS A 1 498 ? 16.476 9.550 -21.337 1.00 95.31 498 HIS A C 1
ATOM 3794 O O . HIS A 1 498 ? 16.327 9.617 -22.556 1.00 95.31 498 HIS A O 1
ATOM 3800 N N . ASP A 1 499 ? 17.587 9.979 -20.734 1.00 95.19 499 ASP A N 1
ATOM 3801 C CA . ASP A 1 499 ? 18.677 10.679 -21.428 1.00 95.19 499 ASP A CA 1
ATOM 3802 C C . ASP A 1 499 ? 19.294 9.858 -22.558 1.00 95.19 499 ASP A C 1
ATOM 3804 O O . ASP A 1 499 ? 19.620 10.382 -23.624 1.00 95.19 499 ASP A O 1
ATOM 3808 N N . ALA A 1 500 ? 19.484 8.559 -22.334 1.00 94.19 500 ALA A N 1
ATOM 3809 C CA . ALA A 1 500 ? 20.032 7.668 -23.344 1.00 94.19 500 ALA A CA 1
ATOM 3810 C C . ALA A 1 500 ? 19.072 7.504 -24.536 1.00 94.19 500 ALA A C 1
ATOM 3812 O O . ALA A 1 500 ? 19.514 7.527 -25.685 1.00 94.19 500 ALA A O 1
ATOM 3813 N N . ARG A 1 501 ? 17.760 7.399 -24.285 1.00 93.88 501 ARG A N 1
ATOM 3814 C CA . ARG A 1 501 ? 16.739 7.294 -25.341 1.00 93.88 501 ARG A CA 1
ATOM 3815 C C . ARG A 1 501 ? 16.517 8.612 -26.082 1.00 93.88 501 ARG A C 1
ATOM 3817 O O . ARG A 1 501 ? 16.298 8.595 -27.293 1.00 93.88 501 ARG A O 1
ATOM 3824 N N . GLU A 1 502 ? 16.622 9.740 -25.385 1.00 94.00 502 GLU A N 1
ATOM 3825 C CA . GLU A 1 502 ? 16.617 11.075 -25.986 1.00 94.00 502 GLU A CA 1
ATOM 3826 C C . GLU A 1 502 ? 17.801 11.236 -26.948 1.00 94.00 502 GLU A C 1
ATOM 3828 O O . GLU A 1 502 ? 17.609 11.563 -28.119 1.00 94.00 502 GLU A O 1
ATOM 3833 N N . LYS A 1 503 ? 19.024 10.922 -26.495 1.00 92.31 503 LYS A N 1
ATOM 3834 C CA . LYS A 1 503 ? 20.243 10.984 -27.324 1.00 92.31 503 LYS A CA 1
ATOM 3835 C C . LYS A 1 503 ? 20.187 10.056 -28.536 1.00 92.31 503 LYS A C 1
ATOM 3837 O O . LYS A 1 503 ? 20.731 10.398 -29.583 1.00 92.31 503 LYS A O 1
ATOM 3842 N N . ALA A 1 504 ? 19.531 8.904 -28.405 1.00 90.12 504 ALA A N 1
ATOM 3843 C CA . ALA A 1 504 ? 19.305 7.969 -29.504 1.00 90.12 504 ALA A CA 1
ATOM 3844 C C . ALA A 1 504 ? 18.224 8.440 -30.500 1.00 90.12 504 ALA A C 1
ATOM 3846 O O . ALA A 1 504 ? 18.052 7.819 -31.547 1.00 90.12 504 ALA A O 1
ATOM 3847 N N . GLY A 1 505 ? 17.491 9.521 -30.199 1.00 91.31 505 GLY A N 1
ATOM 3848 C CA . GLY A 1 505 ? 16.393 10.016 -31.031 1.00 91.31 505 GLY A CA 1
ATOM 3849 C C . GLY A 1 505 ? 15.158 9.109 -31.027 1.00 91.31 505 GLY A C 1
ATOM 3850 O O . GLY A 1 505 ? 14.334 9.201 -31.934 1.00 91.31 505 GLY A O 1
ATOM 3851 N N . GLU A 1 506 ? 15.037 8.221 -30.034 1.00 90.00 506 GLU A N 1
ATOM 3852 C CA . GLU A 1 506 ? 13.886 7.322 -29.879 1.00 90.00 506 GLU A CA 1
ATOM 3853 C C . GLU A 1 506 ? 12.682 8.021 -29.238 1.00 90.00 506 GLU A C 1
ATOM 3855 O O . GLU A 1 506 ? 11.545 7.579 -29.412 1.00 90.00 506 GLU A O 1
ATOM 3860 N N . LEU A 1 507 ? 12.935 9.077 -28.461 1.00 92.31 507 LEU A N 1
ATOM 3861 C CA . LEU A 1 507 ? 11.895 9.904 -27.859 1.00 92.31 507 LEU A CA 1
ATOM 3862 C C . LEU A 1 507 ? 11.479 11.031 -28.809 1.00 92.31 507 LEU A C 1
ATOM 3864 O O . LEU A 1 507 ? 12.219 11.438 -29.707 1.00 92.31 507 LEU A O 1
ATOM 3868 N N . GLY A 1 508 ? 10.279 11.567 -28.582 1.00 89.75 508 GLY A N 1
ATOM 3869 C CA . GLY A 1 508 ? 9.821 12.776 -29.260 1.00 89.75 508 GLY A CA 1
ATOM 3870 C C . GLY A 1 508 ? 10.813 13.938 -29.107 1.00 89.75 508 GLY A C 1
ATOM 3871 O O . GLY A 1 508 ? 11.502 14.063 -28.098 1.00 89.75 508 GLY A O 1
ATOM 3872 N N . LYS A 1 509 ? 10.867 14.817 -30.117 1.00 88.56 509 LYS A N 1
ATOM 3873 C CA . LYS A 1 509 ? 11.754 15.998 -30.113 1.00 88.56 509 LYS A CA 1
ATOM 3874 C C . LYS A 1 509 ? 11.399 17.019 -29.031 1.00 88.56 509 LYS A C 1
ATOM 3876 O O . LYS A 1 509 ? 12.245 17.816 -28.646 1.00 88.56 509 LYS A O 1
ATOM 3881 N N . GLU A 1 510 ? 10.144 17.026 -28.598 1.00 89.00 510 GLU A N 1
ATOM 3882 C CA . GLU A 1 510 ? 9.668 17.889 -27.526 1.00 89.00 510 GLU A CA 1
ATOM 3883 C C . GLU A 1 510 ? 9.840 17.180 -26.184 1.00 89.00 510 GLU A C 1
ATOM 3885 O O . GLU A 1 510 ? 9.320 16.080 -25.981 1.00 89.00 510 GLU A O 1
ATOM 3890 N N . GLN A 1 511 ? 10.573 17.836 -25.287 1.00 89.31 511 GLN A N 1
ATOM 3891 C CA . GLN A 1 511 ? 10.816 17.407 -23.916 1.00 89.31 511 GLN A CA 1
ATOM 3892 C C . GLN A 1 511 ? 10.277 18.482 -22.981 1.00 89.31 511 GLN A C 1
ATOM 3894 O O . GLN A 1 511 ? 10.631 19.656 -23.111 1.00 89.31 511 GLN A O 1
ATOM 3899 N N . VAL A 1 512 ? 9.414 18.091 -22.048 1.00 91.31 512 VAL A N 1
ATOM 3900 C CA . VAL A 1 512 ? 8.778 19.020 -21.109 1.00 91.31 512 VAL A CA 1
ATOM 3901 C C . VAL A 1 512 ? 9.195 18.691 -19.685 1.00 91.31 512 VAL A C 1
ATOM 3903 O O . VAL A 1 512 ? 9.285 17.527 -19.297 1.00 91.31 512 VAL A O 1
ATOM 3906 N N . MET A 1 513 ? 9.449 19.744 -18.905 1.00 92.12 513 MET A N 1
ATOM 3907 C CA . MET A 1 513 ? 9.665 19.651 -17.464 1.00 92.12 513 MET A CA 1
ATOM 3908 C C . MET A 1 513 ? 8.317 19.508 -16.766 1.00 92.12 513 MET A C 1
ATOM 3910 O O . MET A 1 513 ? 7.490 20.418 -16.798 1.00 92.12 513 MET A O 1
ATOM 3914 N N . VAL A 1 514 ? 8.107 18.369 -16.123 1.00 93.38 514 VAL A N 1
ATOM 3915 C CA . VAL A 1 514 ? 6.856 18.017 -15.462 1.00 93.38 514 VAL A CA 1
ATOM 3916 C C . VAL A 1 514 ? 7.060 18.034 -13.944 1.00 93.38 514 VAL A C 1
ATOM 3918 O O . VAL A 1 514 ? 7.941 17.320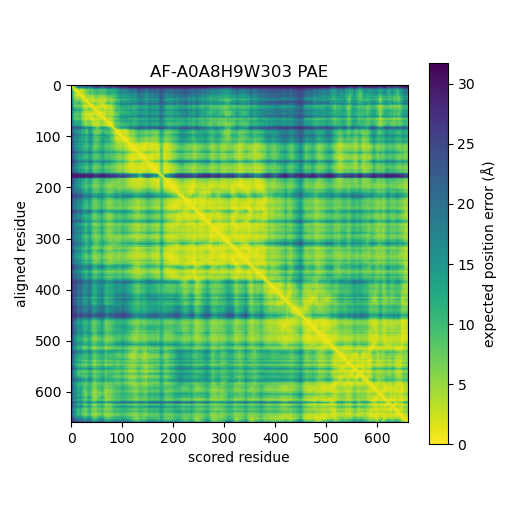 -13.457 1.00 93.38 514 VAL A O 1
ATOM 3921 N N . PRO A 1 515 ? 6.277 18.816 -13.176 1.00 94.62 515 PRO A N 1
ATOM 3922 C CA . PRO A 1 515 ? 6.341 18.789 -11.720 1.00 94.62 515 PRO A CA 1
ATOM 3923 C C . PRO A 1 515 ? 5.731 17.496 -11.177 1.00 94.62 515 PRO A C 1
ATOM 3925 O O . PRO A 1 515 ? 4.667 17.060 -11.624 1.00 94.62 515 PRO A O 1
ATOM 3928 N N . VAL A 1 516 ? 6.394 16.898 -10.190 1.00 94.31 516 VAL A N 1
ATOM 3929 C CA . VAL A 1 516 ? 5.969 15.646 -9.560 1.00 94.31 516 VAL A CA 1
ATOM 3930 C C . VAL A 1 516 ? 6.062 15.712 -8.041 1.00 94.31 516 VAL A C 1
ATOM 3932 O O . VAL A 1 516 ? 6.805 16.513 -7.473 1.00 94.31 516 VAL A O 1
ATOM 3935 N N . LEU A 1 517 ? 5.307 14.842 -7.374 1.00 94.25 517 LEU A N 1
ATOM 3936 C CA . LEU A 1 517 ? 5.302 14.681 -5.927 1.00 94.25 517 LEU A CA 1
ATOM 3937 C C . LEU A 1 517 ? 5.809 13.303 -5.542 1.00 94.25 517 LEU A C 1
ATOM 3939 O O . LEU A 1 517 ? 5.299 12.267 -5.972 1.00 94.25 517 LEU A O 1
ATOM 3943 N N . ASN A 1 518 ? 6.791 13.311 -4.653 1.00 89.38 518 ASN A N 1
ATOM 3944 C CA . ASN A 1 518 ? 7.406 12.108 -4.143 1.00 89.38 518 ASN A CA 1
ATOM 3945 C C . ASN A 1 518 ? 7.081 11.915 -2.674 1.00 89.38 518 ASN A C 1
ATOM 3947 O O . ASN A 1 518 ? 7.263 12.826 -1.877 1.00 89.38 518 ASN A O 1
ATOM 3951 N N . THR A 1 519 ? 6.642 10.721 -2.293 1.00 86.88 519 THR A N 1
ATOM 3952 C CA . THR A 1 519 ? 6.376 10.422 -0.880 1.00 86.88 519 THR A CA 1
ATOM 3953 C C . THR A 1 519 ? 7.685 10.468 -0.092 1.00 86.88 519 THR A C 1
ATOM 3955 O O . THR A 1 519 ? 8.654 9.813 -0.477 1.00 86.88 519 THR A O 1
ATOM 3958 N N . ALA A 1 520 ? 7.707 11.192 1.029 1.00 82.56 520 ALA A N 1
ATOM 3959 C CA . ALA A 1 520 ? 8.893 11.316 1.883 1.00 82.56 520 ALA A CA 1
ATOM 3960 C C . ALA A 1 520 ? 9.260 10.011 2.634 1.00 82.56 520 ALA A C 1
ATOM 3962 O O . ALA A 1 520 ? 10.294 9.949 3.286 1.00 82.56 520 ALA A O 1
ATOM 3963 N N . ASN A 1 521 ? 8.439 8.955 2.515 1.00 73.94 521 ASN A N 1
ATOM 3964 C CA . ASN A 1 521 ? 8.612 7.629 3.134 1.00 73.94 521 ASN A CA 1
ATOM 3965 C C . ASN A 1 521 ? 8.855 7.676 4.651 1.00 73.94 521 ASN A C 1
ATOM 3967 O O . ASN A 1 521 ? 9.682 6.943 5.188 1.00 73.94 521 ASN A O 1
ATOM 3971 N N . ILE A 1 522 ? 8.110 8.540 5.334 1.00 79.38 522 ILE A N 1
ATOM 3972 C CA . ILE A 1 522 ? 8.190 8.733 6.780 1.00 79.38 522 ILE A CA 1
ATOM 3973 C C . ILE A 1 522 ? 7.298 7.699 7.466 1.00 79.38 522 ILE A C 1
ATOM 3975 O O . ILE A 1 522 ? 6.157 7.486 7.052 1.00 79.38 522 ILE A O 1
ATOM 3979 N N . ARG A 1 523 ? 7.801 7.058 8.524 1.00 75.25 523 ARG A N 1
ATOM 3980 C CA . ARG A 1 523 ? 6.997 6.120 9.325 1.00 75.25 523 ARG A CA 1
ATOM 3981 C C . ARG A 1 523 ? 5.992 6.878 10.193 1.00 75.25 523 ARG A C 1
ATOM 3983 O O . ARG A 1 523 ? 6.297 7.961 10.685 1.00 75.25 523 ARG A O 1
ATOM 3990 N N . ASP A 1 524 ? 4.849 6.267 10.501 1.00 74.75 524 ASP A N 1
ATOM 3991 C CA . ASP A 1 524 ? 3.797 6.874 11.337 1.00 74.75 524 ASP A CA 1
ATOM 3992 C C . ASP A 1 524 ? 4.329 7.485 12.642 1.00 74.75 524 ASP A C 1
ATOM 3994 O O . ASP A 1 524 ? 3.977 8.600 13.024 1.00 74.75 524 ASP A O 1
ATOM 3998 N N . GLY A 1 525 ? 5.212 6.777 13.347 1.00 72.25 525 GLY A N 1
ATOM 3999 C CA . GLY A 1 525 ? 5.774 7.306 14.586 1.00 72.25 525 GLY A CA 1
ATOM 4000 C C . GLY A 1 525 ? 6.793 8.425 14.379 1.00 72.25 525 GLY A C 1
ATOM 4001 O O . GLY A 1 525 ? 6.860 9.335 15.197 1.00 72.25 525 GLY A O 1
ATOM 4002 N N . GLU A 1 526 ? 7.532 8.434 13.270 1.00 80.00 526 GLU A N 1
ATOM 4003 C CA . GLU A 1 526 ? 8.421 9.552 12.934 1.00 80.00 526 GLU A CA 1
ATOM 4004 C C . GLU A 1 526 ? 7.615 10.813 12.631 1.00 80.00 526 GLU A C 1
ATOM 4006 O O . GLU A 1 526 ? 7.986 11.892 13.088 1.00 80.00 526 GLU A O 1
ATOM 4011 N N . LEU A 1 527 ? 6.467 10.680 11.963 1.00 85.25 527 LEU A N 1
ATOM 4012 C CA . LEU A 1 527 ? 5.558 11.791 11.681 1.00 85.25 527 LEU A CA 1
ATOM 4013 C C . LEU A 1 527 ? 5.028 12.463 12.958 1.00 85.25 527 LEU A C 1
ATOM 4015 O O . LEU A 1 527 ? 4.677 13.640 12.956 1.00 85.25 527 LEU A O 1
ATOM 4019 N N . ARG A 1 528 ? 5.021 11.741 14.083 1.00 85.06 528 ARG A N 1
ATOM 4020 C CA . ARG A 1 528 ? 4.619 12.284 15.387 1.00 85.06 528 ARG A CA 1
ATOM 4021 C C . ARG A 1 528 ? 5.695 13.113 16.080 1.00 85.06 528 ARG A C 1
ATOM 4023 O O . ARG A 1 528 ? 5.417 13.726 17.113 1.00 85.06 528 ARG A O 1
ATOM 4030 N N . ARG A 1 529 ? 6.917 13.141 15.542 1.00 84.12 529 ARG A N 1
ATOM 4031 C CA . ARG A 1 529 ? 8.044 13.896 16.097 1.00 84.12 529 ARG A CA 1
ATOM 4032 C C . ARG A 1 529 ? 8.166 15.242 15.418 1.00 84.12 529 ARG A C 1
ATOM 4034 O O . ARG A 1 529 ? 8.302 15.310 14.204 1.00 84.12 529 ARG A O 1
ATOM 4041 N N . LEU A 1 530 ? 8.254 16.304 16.210 1.00 86.31 530 LEU A N 1
ATOM 4042 C CA . LEU A 1 530 ? 8.447 17.659 15.694 1.00 86.31 530 LEU A CA 1
ATOM 4043 C C . LEU A 1 530 ? 9.746 17.802 14.871 1.00 86.31 530 LEU A C 1
ATOM 4045 O O . LEU A 1 530 ? 9.742 18.467 13.842 1.00 86.31 530 LEU A O 1
ATOM 4049 N N . SER A 1 531 ? 10.818 17.093 15.242 1.00 86.06 531 SER A N 1
ATOM 4050 C CA . SER A 1 531 ? 12.096 17.089 14.508 1.00 86.06 531 SER A CA 1
ATOM 4051 C C . SER A 1 531 ? 11.981 16.583 13.064 1.00 86.06 531 SER A C 1
ATOM 4053 O O . SER A 1 531 ? 12.717 17.016 12.179 1.00 86.06 531 SER A O 1
ATOM 4055 N N . THR A 1 532 ? 11.051 15.663 12.805 1.00 88.56 532 THR A N 1
ATOM 4056 C CA . THR A 1 532 ? 10.786 15.164 11.450 1.00 88.56 532 THR A CA 1
ATOM 4057 C C . THR A 1 532 ? 10.240 16.285 10.572 1.00 88.56 532 THR A C 1
ATOM 4059 O O . THR A 1 532 ? 10.666 16.474 9.443 1.00 88.56 532 THR A O 1
ATOM 4062 N N . TRP A 1 533 ? 9.362 17.122 11.111 1.00 90.56 533 TRP A N 1
ATOM 4063 C CA . TRP A 1 533 ? 8.839 18.270 10.377 1.00 90.56 533 TRP A CA 1
ATOM 4064 C C . TRP A 1 533 ? 9.889 19.364 10.179 1.00 90.56 533 TRP A C 1
ATOM 4066 O O . TRP A 1 533 ? 9.908 20.017 9.140 1.00 90.56 533 TRP A O 1
ATOM 4076 N N . GLU A 1 534 ? 10.807 19.538 11.135 1.00 90.00 534 GLU A N 1
ATOM 4077 C CA . GLU A 1 534 ? 11.928 20.475 10.995 1.00 90.00 534 GLU A CA 1
ATOM 4078 C C . GLU A 1 534 ? 12.889 20.085 9.866 1.00 90.00 534 GLU A C 1
ATOM 4080 O O . GLU A 1 534 ? 13.404 20.966 9.180 1.00 90.00 534 GLU A O 1
ATOM 4085 N N . THR A 1 535 ? 13.115 18.786 9.660 1.00 90.69 535 THR A N 1
ATOM 4086 C CA . THR A 1 535 ? 13.962 18.273 8.568 1.00 90.69 535 THR A CA 1
ATOM 4087 C C . THR A 1 535 ? 13.266 18.311 7.207 1.00 90.69 535 THR A C 1
ATOM 4089 O O . THR A 1 535 ? 13.940 18.360 6.182 1.00 90.69 535 THR A O 1
ATOM 4092 N N . HIS A 1 536 ? 11.932 18.368 7.187 1.00 91.44 536 HIS A N 1
ATOM 4093 C CA . HIS A 1 536 ? 11.107 18.371 5.979 1.00 91.44 536 HIS A CA 1
ATOM 4094 C C . HIS A 1 536 ? 10.303 19.672 5.793 1.00 91.44 536 HIS A C 1
ATOM 4096 O O . HIS A 1 536 ? 9.173 19.629 5.314 1.00 91.44 536 HIS A O 1
ATOM 4102 N N . ARG A 1 537 ? 10.868 20.840 6.139 1.00 91.19 537 ARG A N 1
ATOM 4103 C CA . ARG A 1 537 ? 10.175 22.147 6.032 1.00 91.19 537 ARG A CA 1
ATOM 4104 C C . ARG A 1 537 ? 9.668 22.483 4.628 1.00 91.19 537 ARG A C 1
ATOM 4106 O O . ARG A 1 537 ? 8.629 23.121 4.506 1.00 91.19 537 ARG A O 1
ATOM 4113 N N . ASP A 1 538 ? 10.369 22.024 3.597 1.00 90.62 538 ASP A N 1
ATOM 4114 C CA . ASP A 1 538 ? 10.005 22.274 2.198 1.00 90.62 538 ASP A CA 1
ATOM 4115 C C . ASP A 1 538 ? 9.012 21.236 1.638 1.00 90.62 538 ASP A C 1
ATOM 4117 O O . ASP A 1 538 ? 8.650 21.278 0.461 1.00 90.62 538 ASP A O 1
ATOM 4121 N N . ALA A 1 539 ? 8.567 20.277 2.459 1.00 92.50 539 ALA A N 1
ATOM 4122 C CA . ALA A 1 539 ? 7.583 19.289 2.045 1.00 92.50 539 ALA A CA 1
ATOM 4123 C C . ALA A 1 539 ? 6.173 19.894 1.953 1.00 92.50 539 ALA A C 1
ATOM 4125 O O . ALA A 1 539 ? 5.768 20.756 2.736 1.00 92.50 539 ALA A O 1
ATOM 4126 N N . LEU A 1 540 ? 5.392 19.370 1.013 1.00 93.94 540 LEU A N 1
ATOM 4127 C CA . LEU A 1 540 ? 3.953 19.562 0.955 1.00 93.94 540 LEU A CA 1
ATOM 4128 C C . LEU A 1 540 ? 3.255 18.542 1.847 1.00 93.94 540 LEU A C 1
ATOM 4130 O O . LEU A 1 540 ? 3.592 17.359 1.865 1.00 93.94 540 LEU A O 1
ATOM 4134 N N . VAL A 1 541 ? 2.237 19.012 2.551 1.00 93.00 541 VAL A N 1
ATOM 4135 C CA . VAL A 1 541 ? 1.486 18.247 3.537 1.00 93.00 541 VAL A CA 1
ATOM 4136 C C . VAL A 1 541 ? 0.089 18.024 2.992 1.00 93.00 541 VAL A C 1
ATOM 4138 O O . VAL A 1 541 ? -0.657 18.974 2.759 1.00 93.00 541 VAL A O 1
ATOM 4141 N N . LEU A 1 542 ? -0.272 16.770 2.762 1.00 90.75 542 LEU A N 1
ATOM 4142 C CA . LEU A 1 542 ? -1.617 16.414 2.341 1.00 90.75 542 LEU A CA 1
ATOM 4143 C C . LEU A 1 542 ? -2.439 16.011 3.564 1.00 90.75 542 LEU A C 1
ATOM 4145 O O . LEU A 1 542 ? -2.104 15.034 4.237 1.00 90.75 542 LEU A O 1
ATOM 4149 N N . VAL A 1 543 ? -3.517 16.755 3.807 1.00 88.00 543 VAL A N 1
ATOM 4150 C CA . VAL A 1 543 ? -4.492 16.520 4.883 1.00 88.00 543 VAL A CA 1
ATOM 4151 C C . VAL A 1 543 ? -5.879 16.769 4.310 1.00 88.00 543 VAL A C 1
ATOM 4153 O O . VAL A 1 543 ? -6.068 17.758 3.606 1.00 88.00 543 VAL A O 1
ATOM 4156 N N . ASP A 1 544 ? -6.829 15.863 4.550 1.00 81.81 544 ASP A N 1
ATOM 4157 C CA . ASP A 1 544 ? -8.207 15.965 4.039 1.00 81.81 544 ASP A CA 1
ATOM 4158 C C . ASP A 1 544 ? -8.294 16.238 2.522 1.00 81.81 544 ASP A C 1
ATOM 4160 O O . ASP A 1 544 ? -9.126 17.002 2.045 1.00 81.81 544 ASP A O 1
ATOM 4164 N N . ASN A 1 545 ? -7.408 15.603 1.744 1.00 80.56 545 ASN A N 1
ATOM 4165 C CA . ASN A 1 545 ? -7.255 15.783 0.292 1.00 80.56 545 ASN A CA 1
ATOM 4166 C C . ASN A 1 545 ? -6.829 17.191 -0.174 1.00 80.56 545 ASN A C 1
ATOM 4168 O O . ASN A 1 545 ? -6.789 17.439 -1.380 1.00 80.56 545 ASN A O 1
ATOM 4172 N N . VAL A 1 546 ? -6.431 18.079 0.740 1.00 88.88 546 VAL A N 1
ATOM 4173 C CA . VAL A 1 546 ? -5.910 19.418 0.433 1.00 88.88 546 VAL A CA 1
ATOM 4174 C C . VAL A 1 546 ? -4.399 19.470 0.675 1.00 88.88 546 VAL A C 1
ATOM 4176 O O . VAL A 1 546 ? -3.890 18.994 1.694 1.00 88.88 546 VAL A O 1
ATOM 4179 N N . TYR A 1 547 ? -3.662 20.036 -0.285 1.00 93.50 547 TYR A N 1
ATOM 4180 C CA . TYR A 1 547 ? -2.211 20.216 -0.188 1.00 93.50 547 TYR A CA 1
ATOM 4181 C C . TYR A 1 547 ? -1.874 21.536 0.488 1.00 93.50 547 TYR A C 1
ATOM 4183 O O . TYR A 1 547 ? -2.210 22.603 -0.028 1.00 93.50 547 TYR A O 1
ATOM 4191 N N . HIS A 1 548 ? -1.102 21.449 1.559 1.00 94.94 548 HIS A N 1
ATOM 4192 C CA . HIS A 1 548 ? -0.634 22.582 2.333 1.00 94.94 548 HIS A CA 1
ATOM 4193 C C . HIS A 1 548 ? 0.888 22.698 2.257 1.00 94.94 548 HIS A C 1
ATOM 4195 O O . HIS A 1 548 ? 1.593 21.700 2.105 1.00 94.94 548 HIS A O 1
ATOM 4201 N N . ARG A 1 549 ? 1.403 23.915 2.402 1.00 95.12 549 ARG A N 1
ATOM 4202 C CA . ARG A 1 549 ? 2.809 24.177 2.726 1.00 95.12 549 ARG A CA 1
ATOM 4203 C C . ARG A 1 549 ? 2.976 24.312 4.236 1.00 95.12 549 ARG A C 1
ATOM 4205 O O . ARG A 1 549 ? 2.046 24.731 4.924 1.00 95.12 549 ARG A O 1
ATOM 4212 N N . ILE A 1 550 ? 4.163 24.004 4.746 1.00 95.25 550 ILE A N 1
ATOM 4213 C CA . ILE A 1 550 ? 4.509 24.274 6.144 1.00 95.25 550 ILE A CA 1
ATOM 4214 C C . ILE A 1 550 ? 4.879 25.757 6.257 1.00 95.25 550 ILE A C 1
ATOM 4216 O O . ILE A 1 550 ? 5.935 26.180 5.797 1.00 95.25 550 ILE A O 1
ATOM 4220 N N . ALA A 1 551 ? 3.997 26.557 6.855 1.00 94.69 551 ALA A N 1
ATOM 4221 C CA . ALA A 1 551 ? 4.207 27.991 7.051 1.00 94.69 551 ALA A CA 1
ATOM 4222 C C . ALA A 1 551 ? 5.019 28.295 8.322 1.00 94.69 551 ALA A C 1
ATOM 4224 O O . ALA A 1 551 ? 5.758 29.278 8.374 1.00 94.69 551 ALA A O 1
ATOM 4225 N N . GLY A 1 552 ? 4.911 27.451 9.352 1.00 93.62 552 GLY A N 1
ATOM 4226 C CA . GLY A 1 552 ? 5.638 27.638 10.605 1.00 93.62 552 GLY A CA 1
ATOM 4227 C C . GLY A 1 552 ? 5.635 26.401 11.494 1.00 93.62 552 GLY A C 1
ATOM 4228 O O . GLY A 1 552 ? 4.743 25.561 11.411 1.00 93.62 552 GLY A O 1
ATOM 4229 N N . ILE A 1 553 ? 6.646 26.297 12.357 1.00 93.81 553 ILE A N 1
ATOM 4230 C CA . ILE A 1 553 ? 6.770 25.244 13.371 1.00 93.81 553 ILE A CA 1
ATOM 4231 C C . ILE A 1 553 ? 7.097 25.932 14.697 1.00 93.81 553 ILE A C 1
ATOM 4233 O O . ILE A 1 553 ? 8.152 26.559 14.814 1.00 93.81 553 ILE A O 1
ATOM 4237 N N . SER A 1 554 ? 6.200 25.823 15.680 1.00 90.38 554 SER A N 1
ATOM 4238 C CA . SER A 1 554 ? 6.429 26.288 17.052 1.00 90.38 554 SER A CA 1
ATOM 4239 C C . SER A 1 554 ? 6.890 25.116 17.909 1.00 90.38 554 SER A C 1
ATOM 4241 O O . SER A 1 554 ? 6.138 24.167 18.146 1.00 90.38 554 SER A O 1
ATOM 4243 N N . LYS A 1 555 ? 8.144 25.171 18.362 1.00 83.62 555 LYS A N 1
ATOM 4244 C CA . LYS A 1 555 ? 8.737 24.127 19.205 1.00 83.62 555 LYS A CA 1
ATOM 4245 C C . LYS A 1 555 ? 8.167 24.150 20.622 1.00 83.62 555 LYS A C 1
ATOM 4247 O O . LYS A 1 555 ? 7.878 23.085 21.160 1.00 83.62 555 LYS A O 1
ATOM 4252 N N . ASP A 1 556 ? 7.971 25.346 21.168 1.00 80.88 556 ASP A N 1
ATOM 4253 C CA . ASP A 1 556 ? 7.481 25.544 22.533 1.00 80.88 556 ASP A CA 1
ATOM 4254 C C . ASP A 1 556 ? 6.015 25.102 22.656 1.00 80.88 556 ASP A C 1
ATOM 4256 O O . ASP A 1 556 ? 5.644 24.429 23.617 1.00 80.88 556 ASP A O 1
ATOM 4260 N N . ASP A 1 557 ? 5.199 25.390 21.635 1.00 82.25 557 ASP A N 1
ATOM 4261 C CA . ASP A 1 557 ? 3.781 25.004 21.616 1.00 82.25 557 ASP A CA 1
ATOM 4262 C C . ASP A 1 557 ? 3.554 23.582 21.077 1.00 82.25 557 ASP A C 1
ATOM 4264 O O . ASP A 1 557 ? 2.487 22.997 21.270 1.00 82.25 557 ASP A O 1
ATOM 4268 N N . GLY A 1 558 ? 4.539 23.007 20.378 1.00 84.75 558 GLY A N 1
ATOM 4269 C CA . GLY A 1 558 ? 4.408 21.705 19.726 1.00 84.75 558 GLY A CA 1
ATOM 4270 C C . GLY A 1 558 ? 3.382 21.702 18.587 1.00 84.75 558 GLY A C 1
ATOM 4271 O O . GLY A 1 558 ? 2.661 20.714 18.417 1.00 84.75 558 GLY A O 1
ATOM 4272 N N . LEU A 1 559 ? 3.300 22.803 17.835 1.00 90.75 559 LEU A N 1
ATOM 4273 C CA . LEU A 1 559 ? 2.312 23.027 16.777 1.00 90.75 559 LEU A CA 1
ATOM 4274 C C . LEU A 1 559 ? 2.967 23.357 15.437 1.00 90.75 559 LEU A C 1
ATOM 4276 O O . LEU A 1 559 ? 4.019 23.995 15.367 1.00 90.75 559 LEU A O 1
ATOM 4280 N N . ILE A 1 560 ? 2.296 22.943 14.367 1.00 93.75 560 ILE A N 1
ATOM 4281 C CA . ILE A 1 560 ? 2.687 23.197 12.984 1.00 93.75 560 ILE A CA 1
ATOM 4282 C C . ILE A 1 560 ? 1.581 23.995 12.318 1.00 93.75 560 ILE A C 1
ATOM 4284 O O . ILE A 1 560 ? 0.425 23.574 12.308 1.00 93.75 560 ILE A O 1
ATOM 4288 N N . THR A 1 561 ? 1.951 25.130 11.740 1.00 95.31 561 THR A N 1
ATOM 4289 C CA . THR A 1 561 ? 1.058 25.951 10.930 1.00 95.31 561 THR A CA 1
ATOM 4290 C C . THR A 1 561 ? 1.179 25.513 9.483 1.00 95.31 561 THR A C 1
ATOM 4292 O O . THR A 1 561 ? 2.231 25.661 8.858 1.00 95.31 561 THR A O 1
ATOM 4295 N N . LEU A 1 562 ? 0.091 24.974 8.959 1.00 95.25 562 LEU A N 1
ATOM 4296 C CA . LEU A 1 562 ? -0.096 24.633 7.561 1.00 95.25 562 LEU A CA 1
ATOM 4297 C C . LEU A 1 562 ? -0.845 25.759 6.859 1.00 95.25 562 LEU A C 1
ATOM 4299 O O . LEU A 1 562 ? -1.707 26.391 7.462 1.00 95.25 562 LEU A O 1
ATOM 4303 N N . GLU A 1 563 ? -0.536 25.987 5.590 1.00 95.88 563 GLU A N 1
ATOM 4304 C CA . GLU A 1 563 ? -1.222 26.970 4.753 1.00 95.88 563 GLU A CA 1
ATOM 4305 C C . GLU A 1 563 ? -1.554 26.350 3.396 1.00 95.88 563 GLU A C 1
ATOM 4307 O O . GLU A 1 563 ? -0.689 25.734 2.769 1.00 95.88 563 GLU A O 1
ATOM 4312 N N . ASP A 1 564 ? -2.803 26.464 2.955 1.00 93.19 564 ASP A N 1
ATOM 4313 C CA . ASP A 1 564 ? -3.225 25.977 1.641 1.00 93.19 564 ASP A CA 1
ATOM 4314 C C . ASP A 1 564 ? -2.877 26.971 0.511 1.00 93.19 564 ASP A C 1
ATOM 4316 O O . ASP A 1 564 ? -2.154 27.949 0.700 1.00 93.19 564 ASP A O 1
ATOM 4320 N N . ALA A 1 565 ? -3.335 26.691 -0.713 1.00 88.75 565 ALA A N 1
ATOM 4321 C CA . ALA A 1 565 ? -3.095 27.572 -1.859 1.00 88.75 565 ALA A CA 1
ATOM 4322 C C . ALA A 1 565 ? -3.936 28.864 -1.835 1.00 88.75 565 ALA A C 1
ATOM 4324 O O . ALA A 1 565 ? -3.593 29.815 -2.535 1.00 88.75 565 ALA A O 1
ATOM 4325 N N . GLU A 1 566 ? -5.019 28.895 -1.057 1.00 89.69 566 GLU A N 1
ATOM 4326 C CA . GLU A 1 566 ? -5.927 30.038 -0.908 1.00 89.69 566 GLU A CA 1
ATOM 4327 C C . GLU A 1 566 ? -5.473 30.990 0.214 1.00 89.69 566 GLU A C 1
ATOM 4329 O O . GLU A 1 566 ? -5.987 32.101 0.335 1.00 89.69 566 GLU A O 1
ATOM 4334 N N . GLY A 1 567 ? -4.475 30.580 1.005 1.00 90.25 567 GLY A N 1
ATOM 4335 C CA . GLY A 1 567 ? -3.952 31.322 2.150 1.00 90.25 567 GLY A CA 1
ATOM 4336 C C . GLY A 1 567 ? -4.663 30.992 3.464 1.00 90.25 567 GLY A C 1
ATOM 4337 O O . GLY A 1 567 ? -4.410 31.647 4.479 1.00 90.25 567 GLY A O 1
ATOM 4338 N N . ASN A 1 568 ? -5.541 29.984 3.483 1.00 92.94 568 ASN A N 1
ATOM 4339 C CA . ASN A 1 568 ? -6.158 29.528 4.720 1.00 92.94 568 ASN A CA 1
ATOM 4340 C C . ASN A 1 568 ? -5.118 28.780 5.550 1.00 92.94 568 ASN A C 1
ATOM 4342 O O . ASN A 1 568 ? -4.373 27.939 5.041 1.00 92.94 568 ASN A O 1
ATOM 4346 N N . THR A 1 569 ? -5.089 29.068 6.849 1.00 94.25 569 THR A N 1
ATOM 4347 C CA . THR A 1 569 ? -4.153 28.432 7.777 1.00 94.25 569 THR A CA 1
ATOM 4348 C C . THR A 1 569 ? -4.845 27.389 8.645 1.00 94.25 569 THR A C 1
ATOM 4350 O O . THR A 1 569 ? -5.975 27.577 9.097 1.00 94.25 569 THR A O 1
ATOM 4353 N N . ARG A 1 570 ? -4.147 26.282 8.903 1.00 92.06 570 ARG A N 1
ATOM 4354 C CA . ARG A 1 570 ? -4.577 25.199 9.793 1.00 92.06 570 ARG A CA 1
ATOM 4355 C C . ARG A 1 570 ? -3.443 24.841 10.740 1.00 92.06 570 ARG A C 1
ATOM 4357 O O . ARG A 1 570 ? -2.312 24.643 10.312 1.00 92.06 570 ARG A O 1
ATOM 4364 N N . LEU A 1 571 ? -3.751 24.727 12.025 1.00 92.62 571 LEU A N 1
ATOM 4365 C CA . LEU A 1 571 ? -2.805 24.249 13.029 1.00 92.62 571 LEU A CA 1
ATOM 4366 C C . LEU A 1 571 ? -2.956 22.739 13.195 1.00 92.62 571 LEU A C 1
ATOM 4368 O O . LEU A 1 571 ? -4.075 22.251 13.328 1.00 92.62 571 LEU A O 1
ATOM 4372 N N . ILE A 1 572 ? -1.836 22.021 13.218 1.00 91.12 572 ILE A N 1
ATOM 4373 C CA . ILE A 1 572 ? -1.789 20.585 13.509 1.00 91.12 572 ILE A CA 1
ATOM 4374 C C . ILE A 1 572 ? -0.774 20.322 14.618 1.00 91.12 572 ILE A C 1
ATOM 4376 O O . ILE A 1 572 ? 0.322 20.889 14.629 1.00 91.12 572 ILE A O 1
ATOM 4380 N N . SER A 1 573 ? -1.120 19.421 15.539 1.00 89.12 573 SER A N 1
ATOM 4381 C CA . SER A 1 573 ? -0.140 18.834 16.450 1.00 89.12 573 SER A CA 1
ATOM 4382 C C . SER A 1 573 ? 0.518 17.617 15.789 1.00 89.12 573 SER A C 1
ATOM 4384 O O . SER A 1 573 ? -0.197 16.699 15.379 1.00 89.12 573 SER A O 1
ATOM 4386 N N . PRO A 1 574 ? 1.863 17.514 15.749 1.00 86.31 574 PRO A N 1
ATOM 4387 C CA . PRO A 1 574 ? 2.548 16.329 15.227 1.00 86.31 574 PRO A CA 1
ATOM 4388 C C . PRO A 1 574 ? 2.033 15.032 15.861 1.00 86.31 574 PRO A C 1
ATOM 4390 O O . PRO A 1 574 ? 1.857 14.024 15.185 1.00 86.31 574 PRO A O 1
ATOM 4393 N N . ARG A 1 575 ? 1.717 15.065 17.162 1.00 81.25 575 ARG A N 1
ATOM 4394 C CA . ARG A 1 575 ? 1.242 13.899 17.922 1.00 81.25 575 ARG A CA 1
ATOM 4395 C C . ARG A 1 575 ? -0.057 13.306 17.368 1.00 81.25 575 ARG A C 1
ATOM 4397 O O . ARG A 1 575 ? -0.263 12.101 17.508 1.00 81.25 575 ARG A O 1
ATOM 4404 N N . GLU A 1 576 ? -0.890 14.127 16.736 1.00 77.62 576 GLU A N 1
ATOM 4405 C CA . GLU A 1 576 ? -2.189 13.749 16.166 1.00 77.62 576 GLU A CA 1
ATOM 4406 C C . GLU A 1 576 ? -2.135 13.560 14.643 1.00 77.62 576 GLU A C 1
ATOM 4408 O O . GLU A 1 576 ? -3.054 12.984 14.068 1.00 77.62 576 GLU A O 1
ATOM 4413 N N . ALA A 1 577 ? -1.022 13.919 13.995 1.00 78.56 577 ALA A N 1
ATOM 4414 C CA . ALA A 1 577 ? -0.870 13.901 12.540 1.00 78.56 577 ALA A CA 1
ATOM 4415 C C . ALA A 1 577 ? -1.243 12.557 11.885 1.00 78.56 577 ALA A C 1
ATOM 4417 O O . ALA A 1 577 ? -1.884 12.526 10.840 1.00 78.56 577 ALA A O 1
ATOM 4418 N N . VAL A 1 578 ? -0.897 11.429 12.514 1.00 71.25 578 VAL A N 1
ATOM 4419 C CA . VAL A 1 578 ? -1.262 10.093 11.999 1.00 71.25 578 VAL A CA 1
ATOM 4420 C C . VAL A 1 578 ? -2.772 9.861 12.053 1.00 71.25 578 VAL A C 1
ATOM 4422 O O . VAL A 1 578 ? -3.339 9.279 11.135 1.00 71.25 578 VAL A O 1
ATOM 4425 N N . ALA A 1 579 ? -3.434 10.314 13.121 1.00 71.62 579 ALA A N 1
ATOM 4426 C CA . ALA A 1 579 ? -4.884 10.192 13.250 1.00 71.62 579 ALA A CA 1
ATOM 4427 C C . ALA A 1 579 ? -5.615 11.096 12.244 1.00 71.62 579 ALA A C 1
ATOM 4429 O O . ALA A 1 579 ? -6.678 10.724 11.757 1.00 71.62 579 ALA A O 1
ATOM 4430 N N . GLU A 1 580 ? -5.011 12.232 11.893 1.00 74.69 580 GLU A N 1
ATOM 4431 C CA . GLU A 1 580 ? -5.473 13.131 10.830 1.00 74.69 580 GLU A CA 1
ATOM 4432 C C . GLU A 1 580 ? -5.103 12.651 9.411 1.00 74.69 580 GLU A C 1
ATOM 4434 O O . GLU A 1 580 ? -5.421 13.318 8.430 1.00 74.69 580 GLU A O 1
ATOM 4439 N N . GLY A 1 581 ? -4.441 11.494 9.268 1.00 77.44 581 GLY A N 1
ATOM 4440 C CA . GLY A 1 581 ? -4.099 10.924 7.959 1.00 77.44 581 GLY A CA 1
ATOM 4441 C C . GLY A 1 581 ? -3.084 11.754 7.168 1.00 77.44 581 GLY A C 1
ATOM 4442 O O . GLY A 1 581 ? -3.082 11.726 5.936 1.00 77.44 581 GLY A O 1
ATOM 4443 N N . VAL A 1 582 ? -2.235 12.506 7.868 1.00 86.19 582 VAL A N 1
ATOM 4444 C CA . VAL A 1 582 ? -1.227 13.376 7.266 1.00 86.19 582 VAL A CA 1
ATOM 4445 C C . VAL A 1 582 ? -0.226 12.562 6.445 1.00 86.19 582 VAL A C 1
ATOM 4447 O O . VAL A 1 582 ? 0.315 11.558 6.905 1.00 86.19 582 VAL A O 1
ATOM 4450 N N . THR A 1 583 ? 0.097 13.049 5.247 1.00 87.81 583 THR A N 1
ATOM 4451 C CA . THR A 1 583 ? 1.192 12.515 4.422 1.00 87.81 583 THR A CA 1
ATOM 4452 C C . THR A 1 583 ? 2.091 13.638 3.911 1.00 87.81 583 THR A C 1
ATOM 4454 O O . THR A 1 583 ? 1.602 14.706 3.541 1.00 87.81 583 THR A O 1
ATOM 4457 N N . LEU A 1 584 ? 3.410 13.408 3.908 1.00 91.19 584 LEU A N 1
ATOM 4458 C CA . LEU A 1 584 ? 4.400 14.373 3.419 1.00 91.19 584 LEU A CA 1
ATOM 4459 C C . LEU A 1 584 ? 4.904 13.987 2.032 1.00 91.19 584 LEU A C 1
ATOM 4461 O O . LEU A 1 584 ? 5.300 12.841 1.784 1.00 91.19 584 LEU A O 1
ATOM 4465 N N . TYR A 1 585 ? 4.951 14.988 1.162 1.00 93.31 585 TYR A N 1
ATOM 4466 C CA . TYR A 1 585 ? 5.444 14.890 -0.199 1.00 93.31 585 TYR A CA 1
ATOM 4467 C C . TYR A 1 585 ? 6.556 15.899 -0.450 1.00 93.31 585 TYR A C 1
ATOM 4469 O O . TYR A 1 585 ? 6.444 17.065 -0.091 1.00 93.31 585 TYR A O 1
ATOM 4477 N N . THR A 1 586 ? 7.611 15.470 -1.124 1.00 91.69 586 THR A N 1
ATOM 4478 C CA . THR A 1 586 ? 8.680 16.338 -1.609 1.00 91.69 586 THR A CA 1
ATOM 4479 C C . THR A 1 586 ? 8.395 16.703 -3.069 1.00 91.69 586 THR A C 1
ATOM 4481 O O . THR A 1 586 ? 8.310 15.787 -3.898 1.00 91.69 586 THR A O 1
ATOM 4484 N N . PRO A 1 587 ? 8.226 17.999 -3.394 1.00 92.75 587 PRO A N 1
ATOM 4485 C CA . PRO A 1 587 ? 8.140 18.467 -4.774 1.00 92.75 587 PRO A CA 1
ATOM 4486 C C . PRO A 1 587 ? 9.434 18.190 -5.538 1.00 92.75 587 PRO A C 1
ATOM 4488 O O . PRO A 1 587 ? 10.524 18.334 -4.990 1.00 92.75 587 PRO A O 1
ATOM 4491 N N . ASP A 1 588 ? 9.307 17.801 -6.799 1.00 91.94 588 ASP A N 1
ATOM 4492 C CA . ASP A 1 588 ? 10.428 17.528 -7.698 1.00 91.94 588 ASP A CA 1
ATOM 4493 C C . ASP A 1 588 ? 10.002 17.788 -9.155 1.00 91.94 588 ASP A C 1
ATOM 4495 O O . ASP A 1 588 ? 8.843 18.116 -9.427 1.00 91.94 588 ASP A O 1
ATOM 4499 N N . THR A 1 589 ? 10.919 17.635 -10.107 1.00 92.88 589 THR A N 1
ATOM 4500 C CA . THR A 1 589 ? 10.630 17.753 -11.541 1.00 92.88 589 THR A CA 1
ATOM 4501 C C . THR A 1 589 ? 11.297 16.641 -12.338 1.00 92.88 589 THR A C 1
ATOM 4503 O O . THR A 1 589 ? 12.437 16.276 -12.062 1.00 92.88 589 THR A O 1
ATOM 4506 N N . ILE A 1 590 ? 10.614 16.139 -13.364 1.00 93.00 590 ILE A N 1
ATOM 4507 C CA . ILE A 1 590 ? 11.150 15.142 -14.301 1.00 93.00 590 ILE A CA 1
ATOM 4508 C C . ILE A 1 590 ? 11.014 15.637 -15.740 1.00 93.00 590 ILE A C 1
ATOM 4510 O O . ILE A 1 590 ? 10.119 16.424 -16.044 1.00 93.00 590 ILE A O 1
ATOM 4514 N N . ARG A 1 591 ? 11.885 15.163 -16.636 1.00 93.06 591 ARG A N 1
ATOM 4515 C CA . ARG A 1 591 ? 11.714 15.355 -18.081 1.00 93.06 591 ARG A CA 1
ATOM 4516 C C . ARG A 1 591 ? 10.876 14.232 -18.665 1.00 93.06 591 ARG A C 1
ATOM 4518 O O . ARG A 1 591 ? 11.048 13.072 -18.293 1.00 93.06 591 ARG A O 1
ATOM 4525 N N . VAL A 1 592 ? 9.954 14.606 -19.546 1.00 94.12 592 VAL A N 1
ATOM 4526 C CA . VAL A 1 592 ? 9.046 13.681 -20.220 1.00 94.12 592 VAL A CA 1
ATOM 4527 C C . VAL A 1 592 ? 8.927 14.063 -21.689 1.00 94.12 592 VAL A C 1
ATOM 4529 O O . VAL A 1 592 ? 8.690 15.227 -22.022 1.00 94.12 592 VAL A O 1
ATOM 4532 N N . GLY A 1 593 ? 9.018 13.055 -22.549 1.00 93.88 593 GLY A N 1
ATOM 4533 C CA . GLY A 1 593 ? 8.783 13.145 -23.980 1.00 93.88 593 GLY A CA 1
ATOM 4534 C C . GLY A 1 593 ? 7.839 12.053 -24.478 1.00 93.88 593 GLY A C 1
ATOM 4535 O O . GLY A 1 593 ? 7.483 11.101 -23.781 1.00 93.88 593 GLY A O 1
ATOM 4536 N N . THR A 1 594 ? 7.421 12.180 -25.736 1.00 95.44 594 THR A N 1
ATOM 4537 C CA . THR A 1 594 ? 6.613 11.137 -26.391 1.00 95.44 594 THR A CA 1
ATOM 4538 C C . THR A 1 594 ? 7.415 9.836 -26.491 1.00 95.44 594 THR A C 1
ATOM 4540 O O . THR A 1 594 ? 8.577 9.867 -26.895 1.00 95.44 594 THR A O 1
ATOM 4543 N N . GLY A 1 595 ? 6.803 8.702 -26.137 1.00 92.88 595 GLY A N 1
ATOM 4544 C CA . GLY A 1 595 ? 7.450 7.385 -26.088 1.00 92.88 595 GLY A CA 1
ATOM 4545 C C . GLY A 1 595 ? 8.049 7.004 -24.726 1.00 92.88 595 GLY A C 1
ATOM 4546 O O . GLY A 1 595 ? 8.552 5.881 -24.575 1.00 92.88 595 GLY A O 1
ATOM 4547 N N . ASP A 1 596 ? 7.988 7.895 -23.729 1.00 94.75 596 ASP A N 1
ATOM 4548 C CA . ASP A 1 596 ? 8.364 7.566 -22.352 1.00 94.75 596 ASP A CA 1
ATOM 4549 C C . ASP A 1 596 ? 7.354 6.622 -21.691 1.00 94.75 596 ASP A C 1
ATOM 4551 O O . ASP A 1 596 ? 6.149 6.679 -21.946 1.00 94.75 596 ASP A O 1
ATOM 4555 N N . ARG A 1 597 ? 7.850 5.767 -20.789 1.00 93.88 597 ARG A N 1
ATOM 4556 C CA . ARG A 1 597 ? 7.001 4.981 -19.885 1.00 93.88 597 ARG A CA 1
ATOM 4557 C C . ARG A 1 597 ? 6.840 5.742 -18.576 1.00 93.88 597 ARG A C 1
ATOM 4559 O O . ARG A 1 597 ? 7.834 6.130 -17.965 1.00 93.88 597 ARG A O 1
ATOM 4566 N N . MET A 1 598 ? 5.607 5.893 -18.115 1.00 94.12 598 MET A N 1
ATOM 4567 C CA . MET A 1 598 ? 5.251 6.558 -16.864 1.00 94.12 598 MET A CA 1
ATOM 4568 C C . MET A 1 598 ? 4.405 5.654 -15.973 1.00 94.12 598 MET A C 1
ATOM 4570 O O . MET A 1 598 ? 3.833 4.662 -16.420 1.00 94.12 598 MET A O 1
ATOM 4574 N N . ARG A 1 599 ? 4.323 5.995 -14.690 1.00 91.50 599 ARG A N 1
ATOM 4575 C CA . ARG A 1 599 ? 3.404 5.382 -13.732 1.00 91.50 599 ARG A CA 1
ATOM 4576 C C . ARG A 1 599 ? 2.764 6.437 -12.853 1.00 91.50 599 ARG A C 1
ATOM 4578 O O . ARG A 1 599 ? 3.365 7.481 -12.618 1.00 91.50 599 ARG A O 1
ATOM 4585 N N . PHE A 1 600 ? 1.641 6.082 -12.243 1.00 91.31 600 PHE A N 1
ATOM 4586 C CA . PHE A 1 600 ? 1.129 6.802 -11.079 1.00 91.31 600 PHE A CA 1
ATOM 4587 C C . PHE A 1 600 ? 1.791 6.295 -9.793 1.00 91.31 600 PHE A C 1
ATOM 4589 O O . PHE A 1 600 ? 1.915 5.087 -9.592 1.00 91.31 600 PHE A O 1
ATOM 4596 N N . THR A 1 601 ? 2.205 7.188 -8.898 1.00 87.62 601 THR A N 1
ATOM 4597 C CA . THR A 1 601 ? 2.800 6.833 -7.594 1.00 87.62 601 THR A CA 1
ATOM 4598 C C . THR A 1 601 ? 1.750 6.696 -6.490 1.00 87.62 601 THR A C 1
ATOM 4600 O O . THR A 1 601 ? 1.994 6.035 -5.481 1.00 87.62 601 THR A O 1
ATOM 4603 N N . LYS A 1 602 ? 0.551 7.250 -6.703 1.00 85.56 602 LYS A N 1
ATOM 4604 C CA . LYS A 1 602 ? -0.597 7.193 -5.793 1.00 85.56 602 LYS A CA 1
ATOM 4605 C C . LYS A 1 602 ? -1.862 6.788 -6.550 1.00 85.56 602 LYS A C 1
ATOM 4607 O O . LYS A 1 602 ? -2.020 7.114 -7.720 1.00 85.56 602 LYS A O 1
ATOM 4612 N N . SER A 1 603 ? -2.762 6.071 -5.875 1.00 82.25 603 SER A N 1
ATOM 4613 C CA . SER A 1 603 ? -4.091 5.778 -6.423 1.00 82.25 603 SER A CA 1
ATOM 4614 C C . SER A 1 603 ? -5.052 6.911 -6.077 1.00 82.25 603 SER A C 1
ATOM 4616 O O . SER A 1 603 ? -5.136 7.306 -4.915 1.00 82.25 603 SER A O 1
ATOM 4618 N N . ASP A 1 604 ? -5.805 7.383 -7.063 1.00 83.12 604 ASP A N 1
ATOM 4619 C CA . ASP A 1 604 ? -6.920 8.314 -6.898 1.00 83.12 604 ASP A CA 1
ATOM 4620 C C . ASP A 1 604 ? -8.151 7.663 -7.527 1.00 83.12 604 ASP A C 1
ATOM 4622 O O . ASP A 1 604 ? -8.255 7.535 -8.745 1.00 83.12 604 ASP A O 1
ATOM 4626 N N . ARG A 1 605 ? -9.078 7.203 -6.686 1.00 74.06 605 ARG A N 1
ATOM 4627 C CA . ARG A 1 605 ? -10.265 6.476 -7.150 1.00 74.06 605 ARG A CA 1
ATOM 4628 C C . ARG A 1 605 ? -11.266 7.387 -7.852 1.00 74.06 605 ARG A C 1
ATOM 4630 O O . ARG A 1 605 ? -11.952 6.907 -8.745 1.00 74.06 605 ARG A O 1
ATOM 4637 N N . GLU A 1 606 ? -11.332 8.665 -7.483 1.00 77.19 606 GLU A N 1
ATOM 4638 C CA . GLU A 1 606 ? -12.259 9.626 -8.092 1.00 77.19 606 GLU A CA 1
ATOM 4639 C C . GLU A 1 606 ? -11.846 9.926 -9.536 1.00 77.19 606 GLU A C 1
ATOM 4641 O O . GLU A 1 606 ? -12.686 9.956 -10.431 1.00 77.19 606 GLU A O 1
ATOM 4646 N N . ARG A 1 607 ? -10.535 10.034 -9.788 1.00 80.94 607 ARG A N 1
ATOM 4647 C CA . ARG A 1 607 ? -9.973 10.187 -11.144 1.00 80.94 607 ARG A CA 1
ATOM 4648 C C . ARG A 1 607 ? -9.712 8.853 -11.859 1.00 80.94 607 ARG A C 1
ATOM 4650 O O . ARG A 1 607 ? -9.369 8.817 -13.041 1.00 80.94 607 ARG A O 1
ATOM 4657 N N . GLY A 1 608 ? -9.863 7.730 -11.159 1.00 79.44 608 GLY A N 1
ATOM 4658 C CA . GLY A 1 608 ? -9.577 6.389 -11.672 1.00 79.44 608 GLY A CA 1
ATOM 4659 C C . GLY A 1 608 ? -8.086 6.110 -11.905 1.00 79.44 608 GLY A C 1
ATOM 4660 O O . GLY A 1 608 ? -7.753 5.273 -12.740 1.00 79.44 608 GLY A O 1
ATOM 4661 N N . TYR A 1 609 ? -7.187 6.808 -11.209 1.00 85.88 609 TYR A N 1
ATOM 4662 C CA . TYR A 1 609 ? -5.746 6.560 -11.246 1.00 85.88 609 TYR A CA 1
ATOM 4663 C C . TYR A 1 609 ? -5.382 5.406 -10.309 1.00 85.88 609 TYR A C 1
ATOM 4665 O O . TYR A 1 609 ? -5.802 5.364 -9.151 1.00 85.88 609 TYR A O 1
ATOM 4673 N N . VAL A 1 610 ? -4.572 4.468 -10.801 1.00 81.25 610 VAL A N 1
ATOM 4674 C CA . VAL A 1 610 ? -4.133 3.286 -10.046 1.00 81.25 610 VAL A CA 1
ATOM 4675 C C . VAL A 1 610 ? -2.625 3.361 -9.836 1.00 81.25 610 VAL A C 1
ATOM 4677 O O . VAL A 1 610 ? -1.862 3.413 -10.800 1.00 81.25 610 VAL A O 1
ATOM 4680 N N . ALA A 1 611 ? -2.182 3.334 -8.580 1.00 82.62 611 ALA A N 1
ATOM 4681 C CA . ALA A 1 611 ? -0.761 3.353 -8.237 1.00 82.62 611 ALA A CA 1
ATOM 4682 C C . ALA A 1 611 ? -0.015 2.173 -8.874 1.00 82.62 611 ALA A C 1
ATOM 4684 O O . ALA A 1 611 ? -0.519 1.052 -8.912 1.00 82.62 611 ALA A O 1
ATOM 4685 N N . ASN A 1 612 ? 1.211 2.433 -9.320 1.00 79.00 612 ASN A N 1
ATOM 4686 C CA . ASN A 1 612 ? 2.114 1.503 -9.995 1.00 79.00 612 ASN A CA 1
ATOM 4687 C C . ASN A 1 612 ? 1.599 0.922 -11.322 1.00 79.00 612 ASN A C 1
ATOM 4689 O O . ASN A 1 612 ? 2.273 0.069 -11.894 1.00 79.00 612 ASN A O 1
ATOM 4693 N N . SER A 1 613 ? 0.461 1.393 -11.846 1.00 82.50 613 SER A N 1
ATOM 4694 C CA . SER A 1 613 ? 0.066 1.080 -13.223 1.00 82.50 613 SER A CA 1
ATOM 4695 C C . SER A 1 613 ? 1.019 1.760 -14.206 1.00 82.50 613 SER A C 1
ATOM 4697 O O . SER A 1 613 ? 1.388 2.918 -14.006 1.00 82.50 613 SER A O 1
ATOM 4699 N N . VAL A 1 614 ? 1.449 1.026 -15.234 1.00 88.38 614 VAL A N 1
ATOM 4700 C CA . VAL A 1 614 ? 2.398 1.506 -16.247 1.00 88.38 614 VAL A CA 1
ATOM 4701 C C . VAL A 1 614 ? 1.627 2.014 -17.458 1.00 88.38 614 VAL A C 1
ATOM 4703 O O . VAL A 1 614 ? 0.736 1.335 -17.958 1.00 88.38 614 VAL A O 1
ATOM 4706 N N . TRP A 1 615 ? 2.008 3.192 -17.931 1.00 93.25 615 TRP A N 1
ATOM 4707 C CA . TRP A 1 615 ? 1.427 3.893 -19.067 1.00 93.25 615 TRP A CA 1
ATOM 4708 C C . TRP A 1 615 ? 2.536 4.351 -20.012 1.00 93.25 615 TRP A C 1
ATOM 4710 O O . TRP A 1 615 ? 3.678 4.543 -19.597 1.00 93.25 615 TRP A O 1
ATOM 4720 N N . THR A 1 616 ? 2.195 4.575 -21.271 1.00 95.19 616 THR A N 1
ATOM 4721 C CA . THR A 1 616 ? 3.093 5.120 -22.290 1.00 95.19 616 THR A CA 1
ATOM 4722 C C . THR A 1 616 ? 2.632 6.515 -22.686 1.00 95.19 616 THR A C 1
ATOM 4724 O O . THR A 1 616 ? 1.446 6.739 -22.922 1.00 95.19 616 THR A O 1
ATOM 4727 N N . VAL A 1 617 ? 3.563 7.459 -22.777 1.00 96.19 617 VAL A N 1
ATOM 4728 C CA . VAL A 1 617 ? 3.287 8.829 -23.210 1.00 96.19 617 VAL A CA 1
ATOM 4729 C C . VAL A 1 617 ? 3.094 8.856 -24.721 1.00 96.19 617 VAL A C 1
ATOM 4731 O O . VAL A 1 617 ? 4.014 8.544 -25.476 1.00 96.19 617 VAL A O 1
ATOM 4734 N N . THR A 1 618 ? 1.908 9.255 -25.172 1.00 95.62 618 THR A N 1
ATOM 4735 C CA . THR A 1 618 ? 1.571 9.338 -26.603 1.00 95.62 618 THR A CA 1
ATOM 4736 C C . THR A 1 618 ? 1.663 10.754 -27.152 1.00 95.62 618 THR A C 1
ATOM 4738 O O . THR A 1 618 ? 1.860 10.929 -28.350 1.00 95.62 618 THR A O 1
ATOM 4741 N N . ALA A 1 619 ? 1.495 11.762 -26.296 1.00 93.38 619 ALA A N 1
ATOM 4742 C CA . ALA A 1 619 ? 1.634 13.163 -26.663 1.00 93.38 619 ALA A CA 1
ATOM 4743 C C . ALA A 1 619 ? 1.977 14.005 -25.435 1.00 93.38 619 ALA A C 1
ATOM 4745 O O . ALA A 1 619 ? 1.484 13.747 -24.334 1.00 93.38 619 ALA A O 1
ATOM 4746 N N . VAL A 1 620 ? 2.771 15.046 -25.651 1.00 91.31 620 VAL A N 1
ATOM 4747 C CA . VAL A 1 620 ? 3.065 16.086 -24.666 1.00 91.31 620 VAL A CA 1
ATOM 4748 C C . VAL A 1 620 ? 2.730 17.422 -25.323 1.00 91.31 620 VAL A C 1
ATOM 4750 O O . VAL A 1 620 ? 3.090 17.636 -26.474 1.00 91.31 620 VAL A O 1
ATOM 4753 N N . SER A 1 621 ? 1.973 18.283 -24.643 1.00 84.75 621 SER A N 1
ATOM 4754 C CA . SER A 1 621 ? 1.542 19.576 -25.187 1.00 84.75 621 SER A CA 1
ATOM 4755 C C . SER A 1 621 ? 1.415 20.601 -24.066 1.00 84.75 621 SER A C 1
ATOM 4757 O O . SER A 1 621 ? 0.452 20.557 -23.292 1.00 84.75 621 SER A O 1
ATOM 4759 N N . GLY A 1 622 ? 2.359 21.545 -24.001 1.00 77.56 622 GLY A N 1
ATOM 4760 C CA . GLY A 1 622 ? 2.420 22.545 -22.930 1.00 77.56 622 GLY A CA 1
ATOM 4761 C C . GLY A 1 622 ? 2.450 21.871 -21.557 1.00 77.56 622 GLY A C 1
ATOM 4762 O O . GLY A 1 622 ? 3.307 21.031 -21.308 1.00 77.56 622 GLY A O 1
ATOM 4763 N N . ASP A 1 623 ? 1.464 22.175 -20.711 1.00 77.81 623 ASP A N 1
ATOM 4764 C CA . ASP A 1 623 ? 1.340 21.613 -19.355 1.00 77.81 623 ASP A CA 1
ATOM 4765 C C . ASP A 1 623 ? 0.612 20.257 -19.293 1.00 77.81 623 ASP A C 1
ATOM 4767 O O . ASP A 1 623 ? 0.338 19.755 -18.200 1.00 77.81 623 ASP A O 1
ATOM 4771 N N . SER A 1 624 ? 0.237 19.678 -20.441 1.00 89.81 624 SER A N 1
ATOM 4772 C CA . SER A 1 624 ? -0.538 18.435 -20.504 1.00 89.81 624 SER A CA 1
ATOM 4773 C C . SER A 1 624 ? 0.265 17.256 -21.048 1.00 89.81 624 SER A C 1
ATOM 4775 O O . SER A 1 624 ? 1.006 17.380 -22.025 1.00 89.81 624 SER A O 1
ATOM 4777 N N . VAL A 1 625 ? 0.069 16.090 -20.433 1.00 94.12 625 VAL A N 1
ATOM 4778 C CA . VAL A 1 625 ? 0.662 14.814 -20.847 1.00 94.12 625 VAL A CA 1
ATOM 4779 C C . VAL A 1 625 ? -0.466 13.833 -21.144 1.00 94.12 625 VAL A C 1
ATOM 4781 O O . VAL A 1 625 ? -1.367 13.641 -20.327 1.00 94.12 625 VAL A O 1
ATOM 4784 N N . THR A 1 626 ? -0.429 13.214 -22.322 1.00 95.50 626 THR A N 1
ATOM 4785 C CA . THR A 1 626 ? -1.373 12.162 -22.715 1.00 95.50 626 THR A CA 1
ATOM 4786 C C . THR A 1 626 ? -0.719 10.798 -22.549 1.00 95.50 626 THR A C 1
ATOM 4788 O O . THR A 1 626 ? 0.352 10.541 -23.096 1.00 95.50 626 THR A O 1
ATOM 4791 N N . LEU A 1 627 ? -1.383 9.930 -21.796 1.00 95.50 627 LEU A N 1
ATOM 4792 C CA . LEU A 1 627 ? -0.955 8.590 -21.423 1.00 95.50 627 LEU A CA 1
ATOM 4793 C C . LEU A 1 627 ? -1.865 7.542 -22.070 1.00 95.50 627 LEU A C 1
ATOM 4795 O O . LEU A 1 627 ? -3.077 7.743 -22.154 1.00 95.50 627 LEU A O 1
ATOM 4799 N N . SER A 1 628 ? -1.306 6.398 -22.462 1.00 94.44 628 SER A N 1
ATOM 4800 C CA . SER A 1 628 ? -2.062 5.224 -22.901 1.00 94.44 628 SER A CA 1
ATOM 4801 C C . SER A 1 628 ? -1.472 3.928 -22.357 1.00 94.44 628 SER A C 1
ATOM 4803 O O . SER A 1 628 ? -0.257 3.763 -22.318 1.00 94.44 628 SER A O 1
ATOM 4805 N N . ASP A 1 629 ? -2.333 2.997 -21.960 1.00 88.31 629 ASP A N 1
ATOM 4806 C CA . ASP A 1 629 ? -1.975 1.619 -21.598 1.00 88.31 629 ASP A CA 1
ATOM 4807 C C . ASP A 1 629 ? -2.303 0.617 -22.731 1.00 88.31 629 ASP A C 1
ATOM 4809 O O . ASP A 1 629 ? -2.241 -0.596 -22.542 1.00 88.31 629 ASP A O 1
ATOM 4813 N N . GLY A 1 630 ? -2.672 1.123 -23.916 1.00 87.44 630 GLY A N 1
ATOM 4814 C CA . GLY A 1 630 ? -3.123 0.341 -25.070 1.00 87.44 630 GLY A CA 1
ATOM 4815 C C . GLY A 1 630 ? -4.626 0.035 -25.094 1.00 87.44 630 GLY A C 1
ATOM 4816 O O . GLY A 1 630 ? -5.150 -0.291 -26.157 1.00 87.44 630 GLY A O 1
ATOM 4817 N N . GLN A 1 631 ? -5.337 0.178 -23.971 1.00 86.38 631 GLN A N 1
ATOM 4818 C CA . GLN A 1 631 ? -6.794 -0.004 -23.887 1.00 86.38 631 GLN A CA 1
ATOM 4819 C C . GLN A 1 631 ? -7.527 1.318 -23.646 1.00 86.38 631 GLN A C 1
ATOM 4821 O O . GLN A 1 631 ? -8.593 1.563 -24.208 1.00 86.38 631 GLN A O 1
ATOM 4826 N N . GLN A 1 632 ? -6.954 2.168 -22.804 1.00 88.19 632 GLN A N 1
ATOM 4827 C CA . GLN A 1 632 ? -7.478 3.451 -22.378 1.00 88.19 632 GLN A CA 1
ATOM 4828 C C . GLN A 1 632 ? -6.463 4.558 -22.662 1.00 88.19 632 GLN A C 1
ATOM 4830 O O . GLN A 1 632 ? -5.252 4.341 -22.777 1.00 88.19 632 GLN A O 1
ATOM 4835 N N . THR A 1 633 ? -6.977 5.779 -22.759 1.00 92.94 633 THR A N 1
ATOM 4836 C CA . THR A 1 633 ? -6.178 6.999 -22.840 1.00 92.94 633 THR A CA 1
ATOM 4837 C C . THR A 1 633 ? -6.560 7.938 -21.706 1.00 92.94 633 THR A C 1
ATOM 4839 O O . THR A 1 633 ? -7.724 8.020 -21.311 1.00 92.94 633 THR A O 1
ATOM 4842 N N . ARG A 1 634 ? -5.573 8.650 -21.162 1.00 91.81 634 ARG A N 1
ATOM 4843 C CA . ARG A 1 634 ? -5.748 9.618 -20.074 1.00 91.81 634 ARG A CA 1
ATOM 4844 C C . ARG A 1 634 ? -4.962 10.879 -20.377 1.00 91.81 634 ARG A C 1
ATOM 4846 O O . ARG A 1 634 ? -3.871 10.803 -20.927 1.00 91.81 634 ARG A O 1
ATOM 4853 N N . VAL A 1 635 ? -5.507 12.029 -20.002 1.00 93.56 635 VAL A N 1
ATOM 4854 C CA . VAL A 1 635 ? -4.815 13.317 -20.098 1.00 93.56 635 VAL A CA 1
ATOM 4855 C C . VAL A 1 635 ? -4.646 13.846 -18.687 1.00 93.56 635 VAL A C 1
ATOM 4857 O O . VAL A 1 635 ? -5.633 13.954 -17.968 1.00 93.56 635 VAL A O 1
ATOM 4860 N N . ILE A 1 636 ? -3.411 14.167 -18.319 1.00 93.94 636 ILE A N 1
ATOM 4861 C CA . ILE A 1 636 ? -3.060 14.761 -17.027 1.00 93.94 636 ILE A CA 1
ATOM 4862 C C . ILE A 1 636 ? -2.447 16.147 -17.236 1.00 93.94 636 ILE A C 1
ATOM 4864 O O . ILE A 1 636 ? -1.817 16.405 -18.265 1.00 93.94 636 ILE A O 1
ATOM 4868 N N . ARG A 1 637 ? -2.635 17.041 -16.265 1.00 94.12 637 ARG A N 1
ATOM 4869 C CA . ARG A 1 637 ? -2.183 18.441 -16.242 1.00 94.12 637 ARG A CA 1
ATOM 4870 C C . ARG A 1 637 ? -1.451 18.764 -14.931 1.00 94.12 637 ARG A C 1
ATOM 4872 O O . ARG A 1 637 ? -1.901 19.606 -14.148 1.00 94.12 637 ARG A O 1
ATOM 4879 N N . PRO A 1 638 ? -0.290 18.136 -14.685 1.00 92.00 638 PRO A N 1
ATOM 4880 C CA . PRO A 1 638 ? 0.452 18.270 -13.428 1.00 92.00 638 PRO A CA 1
ATOM 4881 C C . PRO A 1 638 ? 0.904 19.708 -13.115 1.00 92.00 638 PRO A C 1
ATOM 4883 O O . PRO A 1 638 ? 1.091 20.046 -11.947 1.00 92.00 638 PRO A O 1
ATOM 4886 N N . GLY A 1 639 ? 1.050 20.578 -14.122 1.00 88.25 639 GLY A N 1
ATOM 4887 C CA . GLY A 1 639 ? 1.359 22.000 -13.914 1.00 88.25 639 GLY A CA 1
ATOM 4888 C C . GLY A 1 639 ? 0.214 22.809 -13.288 1.00 88.25 639 GLY A C 1
ATOM 4889 O O . GLY A 1 639 ? 0.467 23.811 -12.625 1.00 88.25 639 GLY A O 1
ATOM 4890 N N . GLN A 1 640 ? -1.034 22.361 -13.461 1.00 87.88 640 GLN A N 1
ATOM 4891 C CA . GLN A 1 640 ? -2.240 23.059 -12.998 1.00 87.88 640 GLN A CA 1
ATOM 4892 C C . GLN A 1 640 ? -2.828 22.403 -11.744 1.00 87.88 640 GLN A C 1
ATOM 4894 O O . GLN A 1 640 ? -3.282 23.098 -10.836 1.00 87.88 640 GLN A O 1
ATOM 4899 N N . GLU A 1 641 ? -2.786 21.070 -11.661 1.00 89.88 641 GLU A N 1
ATOM 4900 C CA . GLU A 1 641 ? -3.401 20.306 -10.577 1.00 89.88 641 GLU A CA 1
ATOM 4901 C C . GLU A 1 641 ? -2.371 19.497 -9.780 1.00 89.88 641 GLU A C 1
ATOM 4903 O O . GLU A 1 641 ? -1.846 18.485 -10.244 1.00 89.88 641 GLU A O 1
ATOM 4908 N N . ARG A 1 642 ? -2.152 19.871 -8.509 1.00 91.12 642 ARG A N 1
ATOM 4909 C CA . ARG A 1 642 ? -1.271 19.123 -7.585 1.00 91.12 642 ARG A CA 1
ATOM 4910 C C . ARG A 1 642 ? -1.698 17.667 -7.385 1.00 91.12 642 ARG A C 1
ATOM 4912 O O . ARG A 1 642 ? -0.857 16.802 -7.159 1.00 91.12 642 ARG A O 1
ATOM 4919 N N . ALA A 1 643 ? -2.997 17.379 -7.484 1.00 89.06 643 ALA A N 1
ATOM 4920 C CA . ALA A 1 643 ? -3.518 16.016 -7.389 1.00 89.06 643 ALA A CA 1
ATOM 4921 C C . ALA A 1 643 ? -3.000 15.097 -8.511 1.00 89.06 643 ALA A C 1
ATOM 4923 O O . ALA A 1 643 ? -2.948 13.884 -8.321 1.00 89.06 643 ALA A O 1
ATOM 4924 N N . GLU A 1 644 ? -2.563 15.662 -9.637 1.00 92.94 644 GLU A N 1
ATOM 4925 C CA . GLU A 1 644 ? -2.067 14.923 -10.802 1.00 92.94 644 GLU A CA 1
ATOM 4926 C C . GLU A 1 644 ? -0.536 14.857 -10.873 1.00 92.94 644 GLU A C 1
ATOM 4928 O O . GLU A 1 644 ? 0.020 14.280 -11.803 1.00 92.94 644 GLU A O 1
ATOM 4933 N N . GLN A 1 645 ? 0.162 15.391 -9.867 1.00 94.75 645 GLN A N 1
ATOM 4934 C CA . GLN A 1 645 ? 1.624 15.344 -9.765 1.00 94.75 645 GLN A CA 1
ATOM 4935 C C . GLN A 1 645 ? 2.144 14.009 -9.198 1.00 94.75 645 GLN A C 1
ATOM 4937 O O . GLN A 1 645 ? 3.350 13.807 -9.087 1.00 94.75 645 GLN A O 1
ATOM 4942 N N . HIS A 1 646 ? 1.266 13.066 -8.840 1.00 93.88 646 HIS A N 1
ATOM 4943 C CA . HIS A 1 646 ? 1.647 11.733 -8.343 1.00 93.88 646 HIS A CA 1
ATOM 4944 C C . HIS A 1 646 ? 2.034 10.793 -9.483 1.00 93.88 646 HIS A C 1
ATOM 4946 O O . HIS A 1 646 ? 1.380 9.773 -9.716 1.00 93.88 646 HIS A O 1
ATOM 4952 N N . ILE A 1 647 ? 3.092 11.152 -10.201 1.00 94.00 647 ILE A N 1
ATOM 4953 C CA . ILE A 1 647 ? 3.589 10.455 -11.385 1.00 94.00 647 ILE A CA 1
ATOM 4954 C C . ILE A 1 647 ? 5.111 10.316 -11.347 1.00 94.00 647 ILE A C 1
ATOM 4956 O O . ILE A 1 647 ? 5.803 11.087 -10.690 1.00 94.00 647 ILE A O 1
ATOM 4960 N N . ASP A 1 648 ? 5.633 9.315 -12.048 1.00 93.44 648 ASP A N 1
ATOM 4961 C CA . ASP A 1 648 ? 7.072 9.069 -12.182 1.00 93.44 648 ASP A CA 1
ATOM 4962 C C . ASP A 1 648 ? 7.352 8.303 -13.483 1.00 93.44 648 ASP A C 1
ATOM 4964 O O . ASP A 1 648 ? 6.455 7.670 -14.046 1.00 93.44 648 ASP A O 1
ATOM 4968 N N . LEU A 1 649 ? 8.600 8.299 -13.941 1.00 94.69 649 LEU A N 1
ATOM 4969 C CA . LEU A 1 649 ? 9.053 7.419 -15.012 1.00 94.69 649 LEU A CA 1
ATOM 4970 C C . LEU A 1 649 ? 8.989 5.940 -14.572 1.00 94.69 649 LEU A C 1
ATOM 4972 O O . LEU A 1 649 ? 9.140 5.559 -13.399 1.00 94.69 649 LEU A O 1
ATOM 4976 N N . ALA A 1 650 ? 8.750 5.064 -15.540 1.00 92.75 650 ALA A N 1
ATOM 4977 C CA . ALA A 1 650 ? 8.448 3.653 -15.314 1.00 92.75 650 ALA A CA 1
ATOM 4978 C C . ALA A 1 650 ? 9.451 2.681 -15.950 1.00 92.75 650 ALA A C 1
ATOM 4980 O O . ALA A 1 650 ? 9.083 1.554 -16.268 1.00 92.75 650 ALA A O 1
ATOM 4981 N N . TYR A 1 651 ? 10.713 3.088 -16.109 1.00 94.31 651 TYR A N 1
ATOM 4982 C CA . TYR A 1 651 ? 11.765 2.206 -16.625 1.00 94.31 651 TYR A CA 1
ATOM 4983 C C . TYR A 1 651 ? 12.278 1.215 -15.572 1.00 94.31 651 TYR A C 1
ATOM 4985 O O . TYR A 1 651 ? 12.368 0.019 -15.836 1.00 94.31 651 TYR A O 1
ATOM 4993 N N . ALA A 1 652 ? 12.566 1.703 -14.365 1.00 93.19 652 ALA A N 1
ATOM 4994 C CA . ALA A 1 652 ? 12.999 0.908 -13.222 1.00 93.19 652 ALA A CA 1
ATOM 4995 C C . ALA A 1 652 ? 11.969 0.957 -12.099 1.00 93.19 652 ALA A C 1
ATOM 4997 O O . ALA A 1 652 ? 11.372 2.000 -11.850 1.00 93.19 652 ALA A O 1
ATOM 4998 N N . ILE A 1 653 ? 11.749 -0.143 -11.385 1.00 89.69 653 ILE A N 1
ATOM 4999 C CA . ILE A 1 653 ? 10.811 -0.240 -10.261 1.00 89.69 653 ILE A CA 1
ATOM 5000 C C . ILE A 1 653 ? 11.536 -0.679 -8.985 1.00 89.69 653 ILE A C 1
ATOM 5002 O O . ILE A 1 653 ? 12.579 -1.316 -9.056 1.00 89.69 653 ILE A O 1
ATOM 5006 N N . THR A 1 654 ? 11.002 -0.354 -7.807 1.00 86.44 654 THR A N 1
ATOM 5007 C CA . THR A 1 654 ? 11.584 -0.873 -6.560 1.00 86.44 654 THR A CA 1
ATOM 5008 C C . THR A 1 654 ? 11.213 -2.341 -6.363 1.00 86.44 654 THR A C 1
ATOM 5010 O O . THR A 1 654 ? 10.166 -2.776 -6.841 1.00 86.44 654 THR A O 1
ATOM 5013 N N . ALA A 1 655 ? 12.008 -3.097 -5.605 1.00 82.31 655 ALA A N 1
ATOM 5014 C CA . ALA A 1 655 ? 11.695 -4.483 -5.245 1.00 82.31 655 ALA A CA 1
ATOM 5015 C C . ALA A 1 655 ? 10.304 -4.617 -4.591 1.00 82.31 655 ALA A C 1
ATOM 5017 O O . ALA A 1 655 ? 9.545 -5.517 -4.937 1.00 82.31 655 ALA A O 1
ATOM 5018 N N . HIS A 1 656 ? 9.924 -3.659 -3.735 1.00 74.31 656 HIS A N 1
ATOM 5019 C CA . HIS A 1 656 ? 8.572 -3.571 -3.168 1.00 74.31 656 HIS A CA 1
ATOM 5020 C C . HIS A 1 656 ? 7.486 -3.324 -4.222 1.00 74.31 656 HIS A C 1
ATOM 5022 O O . HIS A 1 656 ? 6.417 -3.920 -4.149 1.00 74.31 656 HIS A O 1
ATOM 5028 N N . GLY A 1 657 ? 7.743 -2.464 -5.212 1.00 71.94 657 GLY A N 1
ATOM 5029 C CA . GLY A 1 657 ? 6.805 -2.222 -6.312 1.00 71.94 657 GLY A CA 1
ATOM 5030 C C . GLY A 1 657 ? 6.730 -3.371 -7.324 1.00 71.94 657 GLY A C 1
ATOM 5031 O O . GLY A 1 657 ? 5.743 -3.476 -8.054 1.00 71.94 657 GLY A O 1
ATOM 5032 N N . ALA A 1 658 ? 7.763 -4.217 -7.372 1.00 73.19 658 ALA A N 1
ATOM 5033 C CA . ALA A 1 658 ? 7.857 -5.378 -8.249 1.00 73.19 658 ALA A CA 1
ATOM 5034 C C . ALA A 1 658 ? 7.064 -6.584 -7.755 1.00 73.19 658 ALA A C 1
ATOM 5036 O O . ALA A 1 658 ? 6.767 -7.447 -8.573 1.00 73.19 658 ALA A O 1
ATOM 5037 N N . GLN A 1 659 ? 6.730 -6.638 -6.464 1.00 70.12 659 GLN A N 1
ATOM 5038 C CA . GLN A 1 659 ? 6.000 -7.755 -5.873 1.00 70.12 659 GLN A CA 1
ATOM 5039 C C . GLN A 1 659 ? 4.550 -7.819 -6.395 1.00 70.12 659 GLN A C 1
ATOM 5041 O O . GLN A 1 659 ? 3.865 -6.793 -6.467 1.00 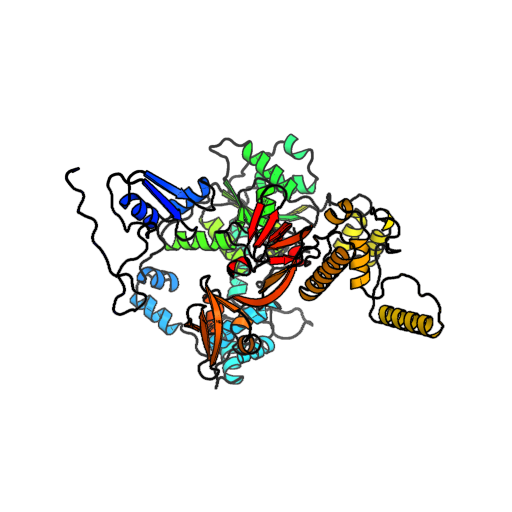70.12 659 GLN A O 1
ATOM 5046 N N . GLY A 1 660 ? 4.122 -9.034 -6.762 1.00 57.28 660 GLY A N 1
ATOM 5047 C CA . GLY A 1 660 ? 3.017 -9.327 -7.698 1.00 57.28 660 GLY A CA 1
ATOM 5048 C C . GLY A 1 660 ? 3.544 -9.770 -9.067 1.00 57.28 660 GLY A C 1
ATOM 5049 O O . GLY A 1 660 ? 2.811 -10.358 -9.889 1.00 57.28 660 GLY A O 1
#

pLDDT: mean 87.55, std 8.06, range [42.44, 97.75]

Radius of gyration: 29.46 Å; Cα contacts (8 Å, |Δi|>4): 1111; chains: 1; bounding box: 96×81×71 Å

Nearest PDB structures (foldseek):
  5n8o-assembly1_A  TM=9.452E-01  e=1.836E-85  Escherichia coli
  3gpl-assembly2_B  TM=6.178E-01  e=6.818E-18  Deinococcus radiodurans R1 = ATCC 13939 = DSM 20539
  3e1s-assembly1_A  TM=5.605E-01  e=1.065E-17  Deinococcus radiodurans
  3gp8-assembly1_A  TM=5.806E-01  e=1.574E-17  Deinococcus radiodurans R1 = ATCC 13939 = DSM 20539
  4l0j-assembly1_A  TM=7.385E-01  e=8.555E-11  Escherichia coli

Solvent-accessible surface area (backbone atoms only — not comparable to full-atom values): 36529 Å² total; per-residue (Å²): 135,71,90,85,70,76,80,89,78,91,73,83,85,55,92,47,84,92,55,48,71,98,72,77,76,87,87,67,79,63,78,44,70,58,73,36,88,73,36,74,35,82,44,78,53,53,88,86,58,43,24,43,63,47,52,53,23,40,54,47,29,8,70,46,76,46,80,45,61,76,60,57,71,69,59,44,51,62,38,36,73,36,75,59,84,80,60,59,68,64,55,56,45,11,64,75,56,76,34,91,48,55,68,60,16,52,51,49,55,64,69,65,57,68,51,63,55,52,43,12,42,62,56,26,48,64,49,52,26,46,76,35,62,59,38,41,65,66,57,51,52,58,47,12,58,72,59,36,52,90,90,66,47,73,67,55,41,52,52,49,53,54,48,32,38,73,75,47,53,31,36,82,50,91,65,66,94,88,78,70,75,75,28,34,32,48,39,69,62,53,51,23,50,51,46,42,44,47,53,31,50,69,16,54,71,62,42,82,41,82,33,96,68,80,64,66,80,76,40,71,90,44,53,75,31,42,41,50,34,46,43,54,74,32,46,36,30,47,26,40,38,35,34,43,39,46,88,50,39,47,66,57,62,39,50,32,42,46,52,56,56,47,66,70,44,56,80,94,73,39,56,49,58,38,32,29,7,78,40,72,56,53,19,50,53,39,39,75,39,73,33,52,50,42,39,44,70,57,53,57,50,53,54,50,50,39,48,64,59,70,44,80,70,81,26,66,60,29,40,35,39,30,41,54,30,26,47,37,20,24,64,61,51,24,50,49,52,52,53,37,55,73,17,50,24,32,39,36,42,27,24,30,84,89,53,71,65,26,76,47,41,52,54,44,52,53,45,42,72,76,75,38,77,42,57,70,31,62,25,77,62,63,68,71,57,56,83,72,49,42,58,15,53,50,27,45,77,73,67,38,54,70,60,13,56,59,29,48,50,73,52,60,52,80,77,57,58,57,44,91,92,42,63,71,65,94,48,59,72,76,88,73,47,76,70,54,32,51,52,47,52,52,50,44,53,51,25,58,74,69,74,44,89,64,81,100,65,68,61,44,62,65,47,41,54,40,42,43,54,71,15,32,32,73,74,47,42,75,76,52,83,44,74,32,83,46,72,64,62,25,50,54,49,30,51,52,42,49,53,53,36,49,74,69,61,70,32,44,94,60,71,41,84,42,50,25,47,39,75,66,81,72,51,68,49,50,55,35,27,66,66,52,51,68,77,44,50,83,26,37,38,35,41,91,93,42,65,19,41,57,75,44,75,42,77,92,78,50,36,33,34,31,28,40,91,88,68,55,74,47,80,43,42,32,78,48,30,61,83,59,60,52,45,52,24,39,74,48,73,45,81,49,32,24,68,37,45,28,24,27,72,48,64,38,65,85,82,66,42,52,38,74,43,69,30,34,26,74,41,70,56,89,59,33,42,30,35,30,67,88,85,54,75,48,77,45,38,30,76,81,34,75,88,54,10,35,43,44,67,50,62,34,40,32,53,79,75,61,65,130